Protein AF-0000000080188513 (afdb_homodimer)

Structure (mmCIF, N/CA/C/O backbone):
data_AF-0000000080188513-model_v1
#
loop_
_entity.id
_entity.type
_entity.pdbx_description
1 polymer 'Phosphonate transport system permease protein'
#
loop_
_atom_site.group_PDB
_atom_site.id
_atom_site.type_symbol
_atom_site.label_atom_id
_atom_site.label_alt_id
_atom_site.label_comp_id
_atom_site.label_asym_id
_atom_site.label_entity_id
_atom_site.label_seq_id
_atom_site.pdbx_PDB_ins_code
_atom_site.Cartn_x
_atom_site.Cartn_y
_atom_site.Cartn_z
_atom_site.occupancy
_atom_site.B_iso_or_equiv
_atom_site.auth_seq_id
_atom_site.auth_comp_id
_atom_site.auth_asym_id
_atom_site.auth_atom_id
_atom_site.pdbx_PDB_model_num
ATOM 1 N N . MET A 1 1 ? -31.203 50.531 -5.801 1 32.59 1 MET A N 1
ATOM 2 C CA . MET A 1 1 ? -31.172 49.719 -7.016 1 32.59 1 MET A CA 1
ATOM 3 C C . MET A 1 1 ? -29.906 48.875 -7.086 1 32.59 1 MET A C 1
ATOM 5 O O . MET A 1 1 ? -29.656 48.219 -8.094 1 32.59 1 MET A O 1
ATOM 9 N N . ALA A 1 2 ? -28.812 49.281 -6.426 1 47.34 2 ALA A N 1
ATOM 10 C CA . ALA A 1 2 ? -27.484 48.688 -6.477 1 47.34 2 ALA A CA 1
ATOM 11 C C . ALA A 1 2 ? -27.469 47.281 -5.891 1 47.34 2 ALA A C 1
ATOM 13 O O . ALA A 1 2 ? -26.438 46.625 -5.859 1 47.34 2 ALA A O 1
ATOM 14 N N . SER A 1 3 ? -28.453 46.938 -5.062 1 44.78 3 SER A N 1
ATOM 15 C CA . SER A 1 3 ? -28.328 45.688 -4.293 1 44.78 3 SER A CA 1
ATOM 16 C C . SER A 1 3 ? -28.516 44.469 -5.188 1 44.78 3 SER A C 1
ATOM 18 O O . SER A 1 3 ? -28.484 43.344 -4.707 1 44.78 3 SER A O 1
ATOM 20 N N . ALA A 1 4 ? -29 44.656 -6.473 1 47.78 4 ALA A N 1
ATOM 21 C CA . ALA A 1 4 ? -29.391 43.5 -7.293 1 47.78 4 ALA A CA 1
ATOM 22 C C . ALA A 1 4 ? -28.172 42.812 -7.879 1 47.78 4 ALA A C 1
ATOM 24 O O . ALA A 1 4 ? -28.266 41.688 -8.375 1 47.78 4 ALA A O 1
ATOM 25 N N . ASN A 1 5 ? -27.078 43.531 -8.094 1 43.59 5 ASN A N 1
ATOM 26 C CA . ASN A 1 5 ? -26 42.969 -8.898 1 43.59 5 ASN A CA 1
ATOM 27 C C . ASN A 1 5 ? -25.234 41.906 -8.117 1 43.59 5 ASN A C 1
ATOM 29 O O . ASN A 1 5 ? -24.359 41.219 -8.664 1 43.59 5 ASN A O 1
ATOM 33 N N . ASP A 1 6 ? -25.266 42 -6.797 1 42.38 6 ASP A N 1
ATOM 34 C CA . ASP A 1 6 ? -24.375 41.094 -6.074 1 42.38 6 ASP A CA 1
ATOM 35 C C . ASP A 1 6 ? -24.875 39.656 -6.156 1 42.38 6 ASP A C 1
ATOM 37 O O . ASP A 1 6 ? -24.188 38.719 -5.703 1 42.38 6 ASP A O 1
ATOM 41 N N . SER A 1 7 ? -26.203 39.469 -6.504 1 43.28 7 SER A N 1
ATOM 42 C CA . SER A 1 7 ? -26.703 38.094 -6.527 1 43.28 7 SER A CA 1
ATOM 43 C C . SER A 1 7 ? -26.203 37.344 -7.754 1 43.28 7 SER A C 1
ATOM 45 O O . SER A 1 7 ? -26.156 36.125 -7.754 1 43.28 7 SER A O 1
ATOM 47 N N . GLU A 1 8 ? -25.938 38.031 -8.906 1 45 8 GLU A N 1
ATOM 48 C CA . GLU A 1 8 ? -25.578 37.344 -10.133 1 45 8 GLU A CA 1
ATOM 49 C C . GLU A 1 8 ? -24.172 36.75 -10.047 1 45 8 GLU A C 1
ATOM 51 O O . GLU A 1 8 ? -23.844 35.781 -10.734 1 45 8 GLU A O 1
ATOM 56 N N . THR A 1 9 ? -23.281 37.438 -9.422 1 45.03 9 THR A N 1
ATOM 57 C CA . THR A 1 9 ? -21.891 36.969 -9.406 1 45.03 9 THR A CA 1
ATOM 58 C C . THR A 1 9 ? -21.766 35.688 -8.625 1 45.03 9 THR A C 1
ATOM 60 O O . THR A 1 9 ? -20.875 34.875 -8.906 1 45.03 9 THR A O 1
ATOM 63 N N . TRP A 1 10 ? -22.547 35.531 -7.637 1 45.69 10 TRP A N 1
ATOM 64 C CA . TRP A 1 10 ? -22.484 34.281 -6.859 1 45.69 10 TRP A CA 1
ATOM 65 C C . TRP A 1 10 ? -22.984 33.094 -7.672 1 45.69 10 TRP A C 1
ATOM 67 O O . TRP A 1 10 ? -22.516 31.969 -7.48 1 45.69 10 TRP A O 1
ATOM 77 N N . GLN A 1 11 ? -23.812 33.375 -8.688 1 46.69 11 GLN A N 1
ATOM 78 C CA . GLN A 1 11 ? -24.422 32.281 -9.43 1 46.69 11 GLN A CA 1
ATOM 79 C C . GLN A 1 11 ? -23.438 31.688 -10.453 1 46.69 11 GLN A C 1
ATOM 81 O O . GLN A 1 11 ? -23.547 30.516 -10.812 1 46.69 11 GLN A O 1
ATOM 86 N N . ARG A 1 12 ? -22.688 32.5 -11.031 1 47.12 12 ARG A N 1
ATOM 87 C CA . ARG A 1 12 ? -21.859 32.094 -12.156 1 47.12 12 ARG A CA 1
ATOM 88 C C . ARG A 1 12 ? -20.75 31.141 -11.695 1 47.12 12 ARG A C 1
ATOM 90 O O . ARG A 1 12 ? -20.406 30.203 -12.406 1 47.12 12 ARG A O 1
ATOM 97 N N . PHE A 1 13 ? -20 31.422 -10.727 1 50.44 13 PHE A N 1
ATOM 98 C CA . PHE A 1 13 ? -18.953 30.547 -10.195 1 50.44 13 PHE A CA 1
ATOM 99 C C . PHE A 1 13 ? -19.531 29.188 -9.789 1 50.44 13 PHE A C 1
ATOM 101 O O . PHE A 1 13 ? -18.859 28.172 -9.867 1 50.44 13 PHE A O 1
ATOM 108 N N . ASP A 1 14 ? -20.891 29.219 -9.586 1 54.56 14 ASP A N 1
ATOM 109 C CA . ASP A 1 14 ? -21.625 28.016 -9.18 1 54.56 14 ASP A CA 1
ATOM 110 C C . ASP A 1 14 ? -21.812 27.062 -10.359 1 54.56 14 ASP A C 1
ATOM 112 O O . ASP A 1 14 ? -21.734 25.844 -10.203 1 54.56 14 ASP A O 1
ATOM 116 N N . ARG A 1 15 ? -22.094 27.688 -11.539 1 52.94 15 ARG A N 1
ATOM 117 C CA . ARG A 1 15 ? -22.359 26.844 -12.703 1 52.94 15 ARG A CA 1
ATOM 118 C C . ARG A 1 15 ? -21.094 26.156 -13.188 1 52.94 15 ARG A C 1
ATOM 120 O O . ARG A 1 15 ? -21.141 25 -13.609 1 52.94 15 ARG A O 1
ATOM 127 N N . ARG A 1 16 ? -20.031 26.922 -13.242 1 52.97 16 ARG A N 1
ATOM 128 C CA . ARG A 1 16 ? -18.781 26.328 -13.695 1 52.97 16 ARG A CA 1
ATOM 129 C C . ARG A 1 16 ? -18.344 25.188 -12.773 1 52.97 16 ARG A C 1
ATOM 131 O O . ARG A 1 16 ? -17.859 24.156 -13.227 1 52.97 16 ARG A O 1
ATOM 138 N N . HIS A 1 17 ? -18.438 25.469 -11.5 1 60.91 17 HIS A N 1
ATOM 139 C CA . HIS A 1 17 ? -18.125 24.406 -10.555 1 60.91 17 HIS A CA 1
ATOM 140 C C . HIS A 1 17 ? -19.109 23.25 -10.688 1 60.91 17 HIS A C 1
ATOM 142 O O . HIS A 1 17 ? -18.703 22.078 -10.602 1 60.91 17 HIS A O 1
ATOM 148 N N . ARG A 1 18 ? -20.344 23.609 -11.055 1 59.22 18 ARG A N 1
ATOM 149 C CA . ARG A 1 18 ? -21.328 22.562 -11.258 1 59.22 18 ARG A CA 1
ATOM 150 C C . ARG A 1 18 ? -21.047 21.781 -12.539 1 59.22 18 ARG A C 1
ATOM 152 O O . ARG A 1 18 ? -21.172 20.547 -12.562 1 59.22 18 ARG A O 1
ATOM 159 N N . LEU A 1 19 ? -20.688 22.531 -13.555 1 56.25 19 LEU A N 1
ATOM 160 C CA . LEU A 1 19 ? -20.359 21.875 -14.812 1 56.25 19 LEU A CA 1
ATOM 161 C C . LEU A 1 19 ? -19.094 21.016 -14.656 1 56.25 19 LEU A C 1
ATOM 163 O O . LEU A 1 19 ? -19.031 19.922 -15.203 1 56.25 19 LEU A O 1
ATOM 167 N N . GLY A 1 20 ? -18.188 21.609 -13.984 1 58.5 20 GLY A N 1
ATOM 168 C CA . GLY A 1 20 ? -17 20.828 -13.703 1 58.5 20 GLY A CA 1
ATOM 169 C C . GLY A 1 20 ? -17.266 19.578 -12.914 1 58.5 20 GLY A C 1
ATOM 170 O O . GLY A 1 20 ? -16.719 18.516 -13.211 1 58.5 20 GLY A O 1
ATOM 171 N N . ARG A 1 21 ? -18.125 19.719 -12.031 1 63.75 21 ARG A N 1
ATOM 172 C CA . ARG A 1 21 ? -18.531 18.547 -11.25 1 63.75 21 ARG A CA 1
ATOM 173 C C . ARG A 1 21 ? -19.297 17.547 -12.109 1 63.75 21 ARG A C 1
ATOM 175 O O . ARG A 1 21 ? -19.094 16.344 -12 1 63.75 21 ARG A O 1
ATOM 182 N N . LEU A 1 22 ? -20.172 18.047 -12.875 1 59.19 22 LEU A N 1
ATOM 183 C CA . LEU A 1 22 ? -20.953 17.188 -13.766 1 59.19 22 LEU A CA 1
ATOM 184 C C . LEU A 1 22 ? -20.031 16.484 -14.758 1 59.19 22 LEU A C 1
ATOM 186 O O . LEU A 1 22 ? -20.219 15.289 -15.031 1 59.19 22 LEU A O 1
ATOM 190 N N . LEU A 1 23 ? -19.078 17.203 -15.18 1 60.44 23 LEU A N 1
ATOM 191 C CA . LEU A 1 23 ? -18.125 16.625 -16.109 1 60.44 23 LEU A CA 1
ATOM 192 C C . LEU A 1 23 ? -17.281 15.555 -15.43 1 60.44 23 LEU A C 1
ATOM 194 O O . LEU A 1 23 ? -16.953 14.531 -16.031 1 60.44 23 LEU A O 1
ATOM 198 N N . GLY A 1 24 ? -16.969 15.883 -14.266 1 64.81 24 GLY A N 1
ATOM 199 C CA . GLY A 1 24 ? -16.234 14.883 -13.508 1 64.81 24 GLY A CA 1
ATOM 200 C C . GLY A 1 24 ? -17.016 13.609 -13.266 1 64.81 24 GLY A C 1
ATOM 201 O O . GLY A 1 24 ? -16.5 12.508 -13.461 1 64.81 24 GLY A O 1
ATOM 202 N N . TRP A 1 25 ? -18.266 13.836 -12.969 1 67.31 25 TRP A N 1
ATOM 203 C CA . TRP A 1 25 ? -19.125 12.68 -12.734 1 67.31 25 TRP A CA 1
ATOM 204 C C . TRP A 1 25 ? -19.406 11.938 -14.039 1 67.31 25 TRP A C 1
ATOM 206 O O . TRP A 1 25 ? -19.438 10.703 -14.062 1 67.31 25 TRP A O 1
ATOM 216 N N . LEU A 1 26 ? -19.594 12.695 -15.016 1 63.66 26 LEU A N 1
ATOM 217 C CA . LEU A 1 26 ? -19.828 12.094 -16.328 1 63.66 26 LEU A CA 1
ATOM 218 C C . LEU A 1 26 ? -18.594 11.328 -16.797 1 63.66 26 LEU A C 1
ATOM 220 O O . LEU A 1 26 ? -18.719 10.219 -17.328 1 63.66 26 LEU A O 1
ATOM 224 N N . GLY A 1 27 ? -17.516 12.008 -16.562 1 68.19 27 GLY A N 1
ATOM 225 C CA . GLY A 1 27 ? -16.281 11.32 -16.906 1 68.19 27 GLY A CA 1
ATOM 226 C C . GLY A 1 27 ? -16.094 10.023 -16.141 1 68.19 27 GLY A C 1
ATOM 227 O O . GLY A 1 27 ? -15.719 9.008 -16.719 1 68.19 27 GLY A O 1
ATOM 228 N N . ALA A 1 28 ? -16.422 10.141 -14.914 1 73.38 28 ALA A N 1
ATOM 229 C CA . ALA A 1 28 ? -16.328 8.945 -14.086 1 73.38 28 ALA A CA 1
ATOM 230 C C . ALA A 1 28 ? -17.312 7.875 -14.562 1 73.38 28 ALA A C 1
ATOM 232 O O . ALA A 1 28 ? -16.969 6.688 -14.602 1 73.38 28 ALA A O 1
ATOM 233 N N . ALA A 1 29 ? -18.469 8.328 -14.93 1 75.56 29 ALA A N 1
ATOM 234 C CA . ALA A 1 29 ? -19.484 7.398 -15.422 1 75.56 29 ALA A CA 1
ATOM 235 C C . ALA A 1 29 ? -19.062 6.777 -16.75 1 75.56 29 ALA A C 1
ATOM 237 O O . ALA A 1 29 ? -19.266 5.582 -16.969 1 75.56 29 ALA A O 1
ATOM 238 N N . VAL A 1 30 ? -18.469 7.594 -17.531 1 74.62 30 VAL A N 1
ATOM 239 C CA . VAL A 1 30 ? -18.016 7.105 -18.828 1 74.62 30 VAL A CA 1
ATOM 240 C C . VAL A 1 30 ? -16.891 6.082 -18.625 1 74.62 30 VAL A C 1
ATOM 242 O O . VAL A 1 30 ? -16.891 5.023 -19.266 1 74.62 30 VAL A O 1
ATOM 245 N N . VAL A 1 31 ? -16.062 6.434 -17.703 1 74.88 31 VAL A N 1
ATOM 246 C CA . VAL A 1 31 ? -14.961 5.512 -17.438 1 74.88 31 VAL A CA 1
ATOM 247 C C . VAL A 1 31 ? -15.508 4.207 -16.859 1 74.88 31 VAL A C 1
ATOM 249 O O . VAL A 1 31 ? -15.055 3.121 -17.219 1 74.88 31 VAL A O 1
ATOM 252 N N . PHE A 1 32 ? -16.469 4.363 -16.109 1 79.19 32 PHE A N 1
ATOM 253 C CA . PHE A 1 32 ? -17.094 3.188 -15.516 1 79.19 32 PHE A CA 1
ATOM 254 C C . PHE A 1 32 ? -17.75 2.332 -16.594 1 79.19 32 PHE A C 1
ATOM 256 O O . PHE A 1 32 ? -17.547 1.116 -16.641 1 79.19 32 PHE A O 1
ATOM 263 N N . ALA A 1 33 ? -18.547 2.959 -17.391 1 77.31 33 ALA A N 1
ATOM 264 C CA . ALA A 1 33 ? -19.234 2.238 -18.453 1 77.31 33 ALA A CA 1
ATOM 265 C C . ALA A 1 33 ? -18.25 1.605 -19.422 1 77.31 33 ALA A C 1
ATOM 267 O O . ALA A 1 33 ? -18.406 0.454 -19.828 1 77.31 33 ALA A O 1
ATOM 268 N N . ALA A 1 34 ? -17.25 2.316 -19.734 1 77.94 34 ALA A N 1
ATOM 269 C CA . ALA A 1 34 ? -16.203 1.801 -20.625 1 77.94 34 ALA A CA 1
ATOM 270 C C . ALA A 1 34 ? -15.477 0.622 -19.984 1 77.94 34 ALA A C 1
ATOM 272 O O . ALA A 1 34 ? -15.18 -0.37 -20.656 1 77.94 34 ALA A O 1
ATOM 273 N N . SER A 1 35 ? -15.219 0.806 -18.75 1 83.12 35 SER A N 1
ATOM 274 C CA . SER A 1 35 ? -14.531 -0.264 -18.031 1 83.12 35 SER A CA 1
ATOM 275 C C . SER A 1 35 ? -15.406 -1.507 -17.922 1 83.12 35 SER A C 1
ATOM 277 O O . SER A 1 35 ? -14.922 -2.631 -18.062 1 83.12 35 SER A O 1
ATOM 279 N N . TRP A 1 36 ? -16.609 -1.263 -17.734 1 78.5 36 TRP A N 1
ATOM 280 C CA . TRP A 1 36 ? -17.562 -2.367 -17.641 1 78.5 36 TRP A CA 1
ATOM 281 C C . TRP A 1 36 ? -17.641 -3.133 -18.953 1 78.5 36 TRP A C 1
ATOM 283 O O . TRP A 1 36 ? -17.656 -4.367 -18.953 1 78.5 36 TRP A O 1
ATOM 293 N N . ARG A 1 37 ? -17.656 -2.406 -20.047 1 77 37 ARG A N 1
ATOM 294 C CA . ARG A 1 37 ? -17.734 -3 -21.375 1 77 37 ARG A CA 1
ATOM 295 C C . ARG A 1 37 ? -16.438 -3.688 -21.75 1 77 37 ARG A C 1
ATOM 297 O O . ARG A 1 37 ? -16.438 -4.777 -22.328 1 77 37 ARG A O 1
ATOM 304 N N . PHE A 1 38 ? -15.438 -2.994 -21.438 1 75.94 38 PHE A N 1
ATOM 305 C CA . PHE A 1 38 ? -14.133 -3.512 -21.812 1 75.94 38 PHE A CA 1
ATOM 306 C C . PHE A 1 38 ? -13.82 -4.801 -21.062 1 75.94 38 PHE A C 1
ATOM 308 O O . PHE A 1 38 ? -13.281 -5.75 -21.641 1 75.94 38 PHE A O 1
ATOM 315 N N . LEU A 1 39 ? -14.125 -4.754 -19.844 1 76.06 39 LEU A N 1
ATOM 316 C CA . LEU A 1 39 ? -13.758 -5.906 -19.016 1 76.06 39 LEU A CA 1
ATOM 317 C C . LEU A 1 39 ? -14.734 -7.059 -19.25 1 76.06 39 LEU A C 1
ATOM 319 O O . LEU A 1 39 ? -14.516 -8.164 -18.75 1 76.06 39 LEU A O 1
ATOM 323 N N . ASP A 1 40 ? -15.516 -6.836 -20.438 1 64.69 40 ASP A N 1
ATOM 324 C CA . ASP A 1 40 ? -16.516 -7.859 -20.766 1 64.69 40 ASP A CA 1
ATOM 325 C C . ASP A 1 40 ? -16.984 -8.57 -19.5 1 64.69 40 ASP A C 1
ATOM 327 O O . ASP A 1 40 ? -16.969 -9.805 -19.438 1 64.69 40 ASP A O 1
ATOM 331 N N . MET A 1 41 ? -16.953 -7.793 -18.578 1 58.5 41 MET A N 1
ATOM 332 C CA . MET A 1 41 ? -17.438 -8.43 -17.359 1 58.5 41 MET A CA 1
ATOM 333 C C . MET A 1 41 ? -18.766 -9.141 -17.609 1 58.5 41 MET A C 1
ATOM 335 O O . MET A 1 41 ? -19.828 -8.523 -17.547 1 58.5 41 MET A O 1
ATOM 339 N N . GLY A 1 42 ? -18.938 -9.461 -18.938 1 47.66 42 GLY A N 1
ATOM 340 C CA . GLY A 1 42 ? -20.078 -10.219 -19.406 1 47.66 42 GLY A CA 1
ATOM 341 C C . GLY A 1 42 ? -20.891 -10.844 -18.281 1 47.66 42 GLY A C 1
ATOM 342 O O . GLY A 1 42 ? -21.25 -10.164 -17.312 1 47.66 42 GLY A O 1
ATOM 343 N N . VAL A 1 43 ? -20.953 -12.359 -18.422 1 47.66 43 VAL A N 1
ATOM 344 C CA . VAL A 1 43 ? -21.812 -13.391 -17.844 1 47.66 43 VAL A CA 1
ATOM 345 C C . VAL A 1 43 ? -21.797 -13.281 -16.328 1 47.66 43 VAL A C 1
ATOM 347 O O . VAL A 1 43 ? -22.719 -13.758 -15.664 1 47.66 43 VAL A O 1
ATOM 350 N N . THR A 1 44 ? -20.672 -13.195 -15.672 1 53.03 44 THR A N 1
ATOM 351 C CA . THR A 1 44 ? -20.859 -13.398 -14.234 1 53.03 44 THR A CA 1
ATOM 352 C C . THR A 1 44 ? -21.609 -12.227 -13.617 1 53.03 44 THR A C 1
ATOM 354 O O . THR A 1 44 ? -21.125 -11.086 -13.648 1 53.03 44 THR A O 1
ATOM 357 N N . ARG A 1 45 ? -22.969 -12.25 -13.727 1 56.62 45 ARG A N 1
ATOM 358 C CA . ARG A 1 45 ? -24.062 -11.484 -13.148 1 56.62 45 ARG A CA 1
ATOM 359 C C . ARG A 1 45 ? -23.703 -10.977 -11.758 1 56.62 45 ARG A C 1
ATOM 361 O O . ARG A 1 45 ? -23.422 -11.766 -10.859 1 56.62 45 ARG A O 1
ATOM 368 N N . PRO A 1 46 ? -23.312 -9.664 -11.711 1 63.5 46 PRO A N 1
ATOM 369 C CA . PRO A 1 46 ? -23.172 -9.078 -10.375 1 63.5 46 PRO A CA 1
ATOM 370 C C . PRO A 1 46 ? -24.078 -9.742 -9.344 1 63.5 46 PRO A C 1
ATOM 372 O O . PRO A 1 46 ? -23.781 -9.719 -8.148 1 63.5 46 PRO A O 1
ATOM 375 N N . GLU A 1 47 ? -25.047 -10.367 -9.906 1 67.94 47 GLU A N 1
ATOM 376 C CA . GLU A 1 47 ? -26.016 -10.984 -9.008 1 67.94 47 GLU A CA 1
ATOM 377 C C . GLU A 1 47 ? -25.453 -12.234 -8.344 1 67.94 47 GLU A C 1
ATOM 379 O O . GLU A 1 47 ? -25.922 -12.656 -7.289 1 67.94 47 GLU A O 1
ATOM 384 N N . ILE A 1 48 ? -24.391 -12.68 -8.938 1 77.81 48 ILE A N 1
ATOM 385 C CA . ILE A 1 48 ? -23.828 -13.93 -8.43 1 77.81 48 ILE A CA 1
ATOM 386 C C . ILE A 1 48 ? -22.844 -13.633 -7.305 1 77.81 48 ILE A C 1
ATOM 388 O O . ILE A 1 48 ? -22.562 -14.5 -6.477 1 77.81 48 ILE A O 1
ATOM 392 N N . ILE A 1 49 ? -22.406 -12.359 -7.234 1 79.94 49 ILE A N 1
ATOM 393 C CA . ILE A 1 49 ? -21.328 -11.984 -6.328 1 79.94 49 ILE A CA 1
ATOM 394 C C . ILE A 1 49 ? -21.75 -12.227 -4.883 1 79.94 49 ILE A C 1
ATOM 396 O O . ILE A 1 49 ? -21.062 -12.906 -4.125 1 79.94 49 ILE A O 1
ATOM 400 N N . PRO A 1 50 ? -22.938 -11.836 -4.547 1 82.31 50 PRO A N 1
ATOM 401 C CA . PRO A 1 50 ? -23.328 -12.047 -3.15 1 82.31 50 PRO A CA 1
ATOM 402 C C . PRO A 1 50 ? -23.469 -13.531 -2.797 1 82.31 50 PRO A C 1
ATOM 404 O O . PRO A 1 50 ? -23.156 -13.93 -1.672 1 82.31 50 PRO A O 1
ATOM 407 N N . ARG A 1 51 ? -23.953 -14.281 -3.697 1 86.31 51 ARG A N 1
ATOM 408 C CA . ARG A 1 51 ? -24.109 -15.711 -3.457 1 86.31 51 ARG A CA 1
ATOM 409 C C . ARG A 1 51 ? -22.75 -16.391 -3.281 1 86.31 51 ARG A C 1
ATOM 411 O O . ARG A 1 51 ? -22.578 -17.219 -2.379 1 86.31 51 ARG A O 1
ATOM 418 N N . GLU A 1 52 ? -21.844 -16.078 -4.125 1 87.94 52 GLU A N 1
ATOM 419 C CA . GLU A 1 52 ? -20.5 -16.672 -4.062 1 87.94 52 GLU A CA 1
ATOM 420 C C . GLU A 1 52 ? -19.781 -16.266 -2.783 1 87.94 52 GLU A C 1
ATOM 422 O O . GLU A 1 52 ? -19.062 -17.078 -2.184 1 87.94 52 GLU A O 1
ATOM 427 N N . ILE A 1 53 ? -20 -15.039 -2.414 1 86.75 53 ILE A N 1
ATOM 428 C CA . ILE A 1 53 ? -19.375 -14.547 -1.195 1 86.75 53 ILE A CA 1
ATOM 429 C C . ILE A 1 53 ? -19.969 -15.258 0.018 1 86.75 53 ILE A C 1
ATOM 431 O O . ILE A 1 53 ? -19.234 -15.664 0.928 1 86.75 53 ILE A O 1
ATOM 435 N N . SER A 1 54 ? -21.25 -15.43 0.028 1 90.12 54 SER A N 1
ATOM 436 C CA . SER A 1 54 ? -21.922 -16.141 1.119 1 90.12 54 SER A CA 1
ATOM 437 C C . SER A 1 54 ? -21.438 -17.578 1.206 1 90.12 54 SER A C 1
ATOM 439 O O . SER A 1 54 ? -21.219 -18.109 2.301 1 90.12 54 SER A O 1
ATOM 441 N N . ASP A 1 55 ? -21.312 -18.172 0.128 1 92.06 55 ASP A N 1
ATOM 442 C CA . ASP A 1 55 ? -20.812 -19.547 0.075 1 92.06 55 ASP A CA 1
ATOM 443 C C . ASP A 1 55 ? -19.391 -19.625 0.628 1 92.06 55 ASP A C 1
ATOM 445 O O . ASP A 1 55 ? -19.062 -20.547 1.379 1 92.06 55 ASP A O 1
ATOM 449 N N . LEU A 1 56 ? -18.594 -18.656 0.254 1 91.19 56 LEU A N 1
ATOM 450 C CA . LEU A 1 56 ? -17.219 -18.625 0.734 1 91.19 56 LEU A CA 1
ATOM 451 C C . LEU A 1 56 ? -17.172 -18.484 2.252 1 91.19 56 LEU A C 1
ATOM 453 O O . LEU A 1 56 ? -16.422 -19.203 2.92 1 91.19 56 LEU A O 1
ATOM 457 N N . LEU A 1 57 ? -18 -17.656 2.775 1 91.94 57 LEU A N 1
ATOM 458 C CA . LEU A 1 57 ? -18.031 -17.438 4.219 1 91.94 57 LEU A CA 1
ATOM 459 C C . LEU A 1 57 ? -18.469 -18.688 4.957 1 91.94 57 LEU A C 1
ATOM 461 O O . LEU A 1 57 ? -17.969 -18.984 6.043 1 91.94 57 LEU A O 1
ATOM 465 N N . THR A 1 58 ? -19.375 -19.406 4.379 1 94.38 58 THR A N 1
ATOM 466 C CA . THR A 1 58 ? -19.844 -20.656 4.969 1 94.38 58 THR A CA 1
ATOM 467 C C . THR A 1 58 ? -18.75 -21.703 4.969 1 94.38 58 THR A C 1
ATOM 469 O O . THR A 1 58 ? -18.578 -22.453 5.938 1 94.38 58 THR A O 1
ATOM 472 N N . ARG A 1 59 ? -17.953 -21.656 3.949 1 94.62 59 ARG A N 1
ATOM 473 C CA . ARG A 1 59 ? -16.859 -22.625 3.826 1 94.62 59 ARG A CA 1
ATOM 474 C C . ARG A 1 59 ? -15.727 -22.297 4.785 1 94.62 59 ARG A C 1
ATOM 476 O O . ARG A 1 59 ? -14.984 -23.188 5.211 1 94.62 59 ARG A O 1
ATOM 483 N N . MET A 1 60 ? -15.648 -21.078 5.121 1 95.62 60 MET A N 1
ATOM 484 C CA . MET A 1 60 ? -14.547 -20.625 5.957 1 95.62 60 MET A CA 1
ATOM 485 C C . MET A 1 60 ? -14.852 -20.844 7.434 1 95.62 60 MET A C 1
ATOM 487 O O . MET A 1 60 ? -13.938 -20.891 8.258 1 95.62 60 MET A O 1
ATOM 491 N N . TYR A 1 61 ? -16.125 -21.062 7.742 1 95.44 61 TYR A N 1
ATOM 492 C CA . TYR A 1 61 ? -16.516 -21.203 9.141 1 95.44 61 TYR A CA 1
ATOM 493 C C . TYR A 1 61 ? -16.719 -22.656 9.508 1 95.44 61 TYR A C 1
ATOM 495 O O . TYR A 1 61 ? -17.344 -23.422 8.75 1 95.44 61 TYR A O 1
ATOM 503 N N . PRO A 1 62 ? -16.172 -23.047 10.609 1 96.75 62 PRO A N 1
ATOM 504 C CA . PRO A 1 62 ? -15.344 -22.328 11.586 1 96.75 62 PRO A CA 1
ATOM 505 C C . PRO A 1 62 ? -13.859 -22.359 11.227 1 96.75 62 PRO A C 1
ATOM 507 O O . PRO A 1 62 ? -13.398 -23.281 10.547 1 96.75 62 PRO A O 1
ATOM 510 N N . PRO A 1 63 ? -13.156 -21.391 11.672 1 97.56 63 PRO A N 1
ATOM 511 C CA . PRO A 1 63 ? -11.711 -21.406 11.461 1 97.56 63 PRO A CA 1
ATOM 512 C C . PRO A 1 63 ? -11.031 -22.609 12.117 1 97.56 63 PRO A C 1
ATOM 514 O O . PRO A 1 63 ? -11.438 -23.047 13.195 1 97.56 63 PRO A O 1
ATOM 517 N N . ASP A 1 64 ? -10.047 -23.141 11.484 1 97.75 64 ASP A N 1
ATOM 518 C CA . ASP A 1 64 ? -9.281 -24.281 11.977 1 97.75 64 ASP A CA 1
ATOM 519 C C . ASP A 1 64 ? -8.336 -23.859 13.102 1 97.75 64 ASP A C 1
ATOM 521 O O . ASP A 1 64 ? -7.137 -23.672 12.883 1 97.75 64 ASP A O 1
ATOM 525 N N . VAL A 1 65 ? -8.805 -23.922 14.305 1 96.25 65 VAL A N 1
ATOM 526 C CA . VAL A 1 65 ? -8.062 -23.438 15.469 1 96.25 65 VAL A CA 1
ATOM 527 C C . VAL A 1 65 ? -6.836 -24.312 15.695 1 96.25 65 VAL A C 1
ATOM 529 O O . VAL A 1 65 ? -5.809 -23.844 16.172 1 96.25 65 VAL A O 1
ATOM 532 N N . ALA A 1 66 ? -6.934 -25.531 15.312 1 95.62 66 ALA A N 1
ATOM 533 C CA . ALA A 1 66 ? -5.824 -26.469 15.492 1 95.62 66 ALA A CA 1
ATOM 534 C C . ALA A 1 66 ? -4.629 -26.062 14.633 1 95.62 66 ALA A C 1
ATOM 536 O O . ALA A 1 66 ? -3.486 -26.406 14.953 1 95.62 66 ALA A O 1
ATOM 537 N N . TYR A 1 67 ? -4.867 -25.328 13.625 1 95.75 67 TYR A N 1
ATOM 538 C CA . TYR A 1 67 ? -3.83 -24.906 12.695 1 95.75 67 TYR A CA 1
ATOM 539 C C . TYR A 1 67 ? -3.08 -23.688 13.234 1 95.75 67 TYR A C 1
ATOM 541 O O . TYR A 1 67 ? -2.012 -23.344 12.727 1 95.75 67 TYR A O 1
ATOM 549 N N . ALA A 1 68 ? -3.529 -23.094 14.266 1 95.38 68 ALA A N 1
ATOM 550 C CA . ALA A 1 68 ? -2.971 -21.844 14.797 1 95.38 68 ALA A CA 1
ATOM 551 C C . ALA A 1 68 ? -1.542 -22.062 15.297 1 95.38 68 ALA A C 1
ATOM 553 O O . ALA A 1 68 ? -0.684 -21.188 15.117 1 95.38 68 ALA A O 1
ATOM 554 N N . GLY A 1 69 ? -1.35 -23.172 15.906 1 95.38 69 GLY A N 1
ATOM 555 C CA . GLY A 1 69 ? -0.013 -23.469 16.406 1 95.38 69 GLY A CA 1
ATOM 556 C C . GLY A 1 69 ? 1.029 -23.516 15.297 1 95.38 69 GLY A C 1
ATOM 557 O O . GLY A 1 69 ? 2.154 -23.047 15.477 1 95.38 69 GLY A O 1
ATOM 558 N N . ASP A 1 70 ? 0.691 -24.078 14.164 1 96.5 70 ASP A N 1
ATOM 559 C CA . ASP A 1 70 ? 1.587 -24.234 13.023 1 96.5 70 ASP A CA 1
ATOM 560 C C . ASP A 1 70 ? 1.904 -22.875 12.391 1 96.5 70 ASP A C 1
ATOM 562 O O . ASP A 1 70 ? 2.84 -22.75 11.602 1 96.5 70 ASP A O 1
ATOM 566 N N . LEU A 1 71 ? 1.188 -21.844 12.781 1 97.69 71 LEU A N 1
ATOM 567 C CA . LEU A 1 71 ? 1.326 -20.547 12.141 1 97.69 71 LEU A CA 1
ATOM 568 C C . LEU A 1 71 ? 2.301 -19.656 12.914 1 97.69 71 LEU A C 1
ATOM 570 O O . LEU A 1 71 ? 2.729 -18.625 12.406 1 97.69 71 LEU A O 1
ATOM 574 N N . VAL A 1 72 ? 2.695 -20.109 14.086 1 96.38 72 VAL A N 1
ATOM 575 C CA . VAL A 1 72 ? 3.553 -19.281 14.93 1 96.38 72 VAL A CA 1
ATOM 576 C C . VAL A 1 72 ? 4.898 -19.062 14.242 1 96.38 72 VAL A C 1
ATOM 578 O O . VAL A 1 72 ? 5.387 -17.938 14.156 1 96.38 72 VAL A O 1
ATOM 581 N N . GLY A 1 73 ? 5.535 -20.125 13.742 1 94.88 73 GLY A N 1
ATOM 582 C CA . GLY A 1 73 ? 6.805 -20.031 13.039 1 94.88 73 GLY A CA 1
ATOM 583 C C . GLY A 1 73 ? 6.762 -19.062 11.859 1 94.88 73 GLY A C 1
ATOM 584 O O . GLY A 1 73 ? 7.492 -18.078 11.836 1 94.88 73 GLY A O 1
ATOM 585 N N . PRO A 1 74 ? 5.844 -19.344 10.93 1 96.19 74 PRO A N 1
ATOM 586 C CA . PRO A 1 74 ? 5.703 -18.469 9.766 1 96.19 74 PRO A CA 1
ATOM 587 C C . PRO A 1 74 ? 5.402 -17.016 10.156 1 96.19 74 PRO A C 1
ATOM 589 O O . PRO A 1 74 ? 5.871 -16.094 9.5 1 96.19 74 PRO A O 1
ATOM 592 N N . LEU A 1 75 ? 4.688 -16.875 11.188 1 96.25 75 LEU A N 1
ATOM 593 C CA . LEU A 1 75 ? 4.363 -15.531 11.648 1 96.25 75 LEU A CA 1
ATOM 594 C C . LEU A 1 75 ? 5.605 -14.828 12.18 1 96.25 75 LEU A C 1
ATOM 596 O O . LEU A 1 75 ? 5.82 -13.641 11.898 1 96.25 75 LEU A O 1
ATOM 600 N N . ILE A 1 76 ? 6.336 -15.492 12.938 1 94.25 76 ILE A N 1
ATOM 601 C CA . ILE A 1 76 ? 7.57 -14.93 13.477 1 94.25 76 ILE A CA 1
ATOM 602 C C . ILE A 1 76 ? 8.516 -14.578 12.328 1 94.25 76 ILE A C 1
ATOM 604 O O . ILE A 1 76 ? 9.141 -13.516 12.336 1 94.25 76 ILE A O 1
ATOM 608 N N . GLU A 1 77 ? 8.594 -15.43 11.375 1 95 77 GLU A N 1
ATOM 609 C CA . GLU A 1 77 ? 9.406 -15.148 10.203 1 95 77 GLU A CA 1
ATOM 610 C C . GLU A 1 77 ? 8.945 -13.875 9.5 1 95 77 GLU A C 1
ATOM 612 O O . GLU A 1 77 ? 9.766 -13.055 9.086 1 95 77 GLU A O 1
ATOM 617 N N . THR A 1 78 ? 7.66 -13.727 9.375 1 96.25 78 THR A N 1
ATOM 618 C CA . THR A 1 78 ? 7.074 -12.539 8.766 1 96.25 78 THR A CA 1
ATOM 619 C C . THR A 1 78 ? 7.496 -11.273 9.516 1 96.25 78 THR A C 1
ATOM 621 O O . THR A 1 78 ? 7.898 -10.289 8.898 1 96.25 78 THR A O 1
ATOM 624 N N . ILE A 1 79 ? 7.441 -11.336 10.789 1 94.81 79 ILE A N 1
ATOM 625 C CA . ILE A 1 79 ? 7.793 -10.195 11.633 1 94.81 79 ILE A CA 1
ATOM 626 C C . ILE A 1 79 ? 9.281 -9.883 11.477 1 94.81 79 ILE A C 1
ATOM 628 O O . ILE A 1 79 ? 9.672 -8.719 11.406 1 94.81 79 ILE A O 1
ATOM 632 N N . HIS A 1 80 ? 10.078 -10.914 11.383 1 94.12 80 HIS A N 1
ATOM 633 C CA . HIS A 1 80 ? 11.516 -10.727 11.219 1 94.12 80 HIS A CA 1
ATOM 634 C C . HIS A 1 80 ? 11.836 -10.125 9.852 1 94.12 80 HIS A C 1
ATOM 636 O O . HIS A 1 80 ? 12.734 -9.297 9.727 1 94.12 80 HIS A O 1
ATOM 642 N N . ILE A 1 81 ? 11.148 -10.508 8.82 1 95.56 81 ILE A N 1
ATOM 643 C CA . ILE A 1 81 ? 11.328 -9.945 7.488 1 95.56 81 ILE A CA 1
ATOM 644 C C . ILE A 1 81 ? 11 -8.453 7.508 1 95.56 81 ILE A C 1
ATOM 646 O O . ILE A 1 81 ? 11.766 -7.637 7 1 95.56 81 ILE A O 1
ATOM 650 N N . ALA A 1 82 ? 9.883 -8.148 8.141 1 96.38 82 ALA A N 1
ATOM 651 C CA . ALA A 1 82 ? 9.461 -6.75 8.234 1 96.38 82 ALA A CA 1
ATOM 652 C C . ALA A 1 82 ? 10.477 -5.922 9.008 1 96.38 82 ALA A C 1
ATOM 654 O O . ALA A 1 82 ? 10.828 -4.809 8.594 1 96.38 82 ALA A O 1
ATOM 655 N N . ALA A 1 83 ? 10.961 -6.484 10.102 1 93.62 83 ALA A N 1
ATOM 656 C CA . ALA A 1 83 ? 11.898 -5.762 10.953 1 93.62 83 ALA A CA 1
ATOM 657 C C . ALA A 1 83 ? 13.234 -5.547 10.242 1 93.62 83 ALA A C 1
ATOM 659 O O . ALA A 1 83 ? 13.742 -4.422 10.195 1 93.62 83 ALA A O 1
ATOM 660 N N . MET A 1 84 ? 13.742 -6.57 9.672 1 92.75 84 MET A N 1
ATOM 661 C CA . MET A 1 84 ? 15.031 -6.492 8.992 1 92.75 84 MET A CA 1
ATOM 662 C C . MET A 1 84 ? 14.938 -5.633 7.738 1 92.75 84 MET A C 1
ATOM 664 O O . MET A 1 84 ? 15.867 -4.883 7.422 1 92.75 84 MET A O 1
ATOM 668 N N . GLY A 1 85 ? 13.883 -5.816 7.027 1 94.75 85 GLY A N 1
ATOM 669 C CA . GLY A 1 85 ? 13.664 -4.961 5.871 1 94.75 85 GLY A CA 1
ATOM 670 C C . GLY A 1 85 ? 13.602 -3.488 6.219 1 94.75 85 GLY A C 1
ATOM 671 O O . GLY A 1 85 ? 14.18 -2.65 5.523 1 94.75 85 GLY A O 1
ATOM 672 N N . THR A 1 86 ? 12.891 -3.207 7.277 1 95.38 86 THR A N 1
ATOM 673 C CA . THR A 1 86 ? 12.781 -1.825 7.734 1 95.38 86 THR A CA 1
ATOM 674 C C . THR A 1 86 ? 14.148 -1.278 8.141 1 95.38 86 THR A C 1
ATOM 676 O O . THR A 1 86 ? 14.508 -0.152 7.785 1 95.38 86 THR A O 1
ATOM 679 N N . ALA A 1 87 ? 14.906 -2.066 8.844 1 91.75 87 ALA A N 1
ATOM 680 C CA . ALA A 1 87 ? 16.25 -1.658 9.242 1 91.75 87 ALA A CA 1
ATOM 681 C C . ALA A 1 87 ? 17.125 -1.379 8.023 1 91.75 87 ALA A C 1
ATOM 683 O O . ALA A 1 87 ? 17.844 -0.376 7.98 1 91.75 87 ALA A O 1
ATOM 684 N N . GLY A 1 88 ? 17.094 -2.275 7.109 1 90.88 88 GLY A N 1
ATOM 685 C CA . GLY A 1 88 ? 17.828 -2.061 5.875 1 90.88 88 GLY A CA 1
ATOM 686 C C . GLY A 1 88 ? 17.406 -0.804 5.137 1 90.88 88 GLY A C 1
ATOM 687 O O . GLY A 1 88 ? 18.234 -0.074 4.609 1 90.88 88 GLY A O 1
ATOM 688 N N . ALA A 1 89 ? 16.125 -0.575 5.086 1 95.69 89 ALA A N 1
ATOM 689 C CA . ALA A 1 89 ? 15.586 0.615 4.426 1 95.69 89 ALA A CA 1
ATOM 690 C C . ALA A 1 89 ? 16.094 1.888 5.105 1 95.69 89 ALA A C 1
ATOM 692 O O . ALA A 1 89 ? 16.375 2.883 4.438 1 95.69 89 ALA A O 1
ATOM 693 N N . LEU A 1 90 ? 16.141 1.856 6.426 1 92.06 90 LEU A N 1
ATOM 694 C CA . LEU A 1 90 ? 16.609 3.02 7.18 1 92.06 90 LEU A CA 1
ATOM 695 C C . LEU A 1 90 ? 18.047 3.365 6.82 1 92.06 90 LEU A C 1
ATOM 697 O O . LEU A 1 90 ? 18.375 4.535 6.621 1 92.06 90 LEU A O 1
ATOM 701 N N . VAL A 1 91 ? 18.844 2.396 6.711 1 88.38 91 VAL A N 1
ATOM 702 C CA . VAL A 1 91 ? 20.25 2.588 6.379 1 88.38 91 VAL A CA 1
ATOM 703 C C . VAL A 1 91 ? 20.375 3.146 4.961 1 88.38 91 VAL A C 1
ATOM 705 O O . VAL A 1 91 ? 21.141 4.082 4.723 1 88.38 91 VAL A O 1
ATOM 708 N N . LEU A 1 92 ? 19.562 2.662 4.094 1 92.5 92 LEU A N 1
ATOM 709 C CA . LEU A 1 92 ? 19.656 3.066 2.695 1 92.5 92 LEU A CA 1
ATOM 710 C C . LEU A 1 92 ? 18.969 4.406 2.473 1 92.5 92 LEU A C 1
ATOM 712 O O . LEU A 1 92 ? 19.344 5.164 1.575 1 92.5 92 LEU A O 1
ATOM 716 N N . ALA A 1 93 ? 17.984 4.676 3.248 1 95.38 93 ALA A N 1
ATOM 717 C CA . ALA A 1 93 ? 17.156 5.863 3.035 1 95.38 93 ALA A CA 1
ATOM 718 C C . ALA A 1 93 ? 17.922 7.129 3.436 1 95.38 93 ALA A C 1
ATOM 720 O O . ALA A 1 93 ? 17.672 8.203 2.873 1 95.38 93 ALA A O 1
ATOM 721 N N . VAL A 1 94 ? 18.812 7.062 4.383 1 91.31 94 VAL A N 1
ATOM 722 C CA . VAL A 1 94 ? 19.531 8.234 4.879 1 91.31 94 VAL A CA 1
ATOM 723 C C . VAL A 1 94 ? 20.359 8.852 3.758 1 91.31 94 VAL A C 1
ATOM 725 O O . VAL A 1 94 ? 20.188 10.023 3.416 1 91.31 94 VAL A O 1
ATOM 728 N N . PRO A 1 95 ? 21.266 8.047 3.123 1 92.62 95 PRO A N 1
ATOM 729 C CA . PRO A 1 95 ? 22 8.633 2.008 1 92.62 95 PRO A CA 1
ATOM 730 C C . PRO A 1 95 ? 21.094 9.117 0.881 1 92.62 95 PRO A C 1
ATOM 732 O O . PRO A 1 95 ? 21.359 10.148 0.258 1 92.62 95 PRO A O 1
ATOM 735 N N . VAL A 1 96 ? 20.047 8.438 0.605 1 96.19 96 VAL A N 1
ATOM 736 C CA . VAL A 1 96 ? 19.109 8.828 -0.45 1 96.19 96 VAL A CA 1
ATOM 737 C C . VAL A 1 96 ? 18.438 10.148 -0.082 1 96.19 96 VAL A C 1
ATOM 739 O O . VAL A 1 96 ? 18.297 11.031 -0.929 1 96.19 96 VAL A O 1
ATOM 742 N N . ALA A 1 97 ? 18.062 10.258 1.165 1 96.38 97 ALA A N 1
ATOM 743 C CA . ALA A 1 97 ? 17.438 11.484 1.644 1 96.38 97 ALA A CA 1
ATOM 744 C C . ALA A 1 97 ? 18.375 12.672 1.53 1 96.38 97 ALA A C 1
ATOM 746 O O . ALA A 1 97 ? 17.969 13.773 1.154 1 96.38 97 ALA A O 1
ATOM 747 N N . LEU A 1 98 ? 19.656 12.445 1.857 1 93.38 98 LEU A N 1
ATOM 748 C CA . LEU A 1 98 ? 20.656 13.508 1.755 1 93.38 98 LEU A CA 1
ATOM 749 C C . LEU A 1 98 ? 20.828 13.945 0.305 1 93.38 98 LEU A C 1
ATOM 751 O O . LEU A 1 98 ? 21.047 15.125 0.032 1 93.38 98 LEU A O 1
ATOM 755 N N . LEU A 1 99 ? 20.719 13.016 -0.593 1 95.56 99 LEU A N 1
ATOM 756 C CA . LEU A 1 99 ? 20.828 13.328 -2.014 1 95.56 99 LEU A CA 1
ATOM 757 C C . LEU A 1 99 ? 19.562 14.023 -2.52 1 95.56 99 LEU A C 1
ATOM 759 O O . LEU A 1 99 ? 19.641 14.875 -3.412 1 95.56 99 LEU A O 1
ATOM 763 N N . ALA A 1 100 ? 18.453 13.711 -1.92 1 95.69 100 ALA A N 1
ATOM 764 C CA . ALA A 1 100 ? 17.172 14.164 -2.445 1 95.69 100 ALA A CA 1
ATOM 765 C C . ALA A 1 100 ? 16.75 15.477 -1.789 1 95.69 100 ALA A C 1
ATOM 767 O O . ALA A 1 100 ? 15.672 16 -2.086 1 95.69 100 ALA A O 1
ATOM 768 N N . ALA A 1 101 ? 17.531 15.93 -0.904 1 94.56 101 ALA A N 1
ATOM 769 C CA . ALA A 1 101 ? 17.281 17.219 -0.273 1 94.56 101 ALA A CA 1
ATOM 770 C C . ALA A 1 101 ? 18.078 18.328 -0.942 1 94.56 101 ALA A C 1
ATOM 772 O O . ALA A 1 101 ? 19.297 18.188 -1.147 1 94.56 101 ALA A O 1
ATOM 773 N N . GLU A 1 102 ? 17.438 19.422 -1.185 1 92.81 102 GLU A N 1
ATOM 774 C CA . GLU A 1 102 ? 18.062 20.531 -1.908 1 92.81 102 GLU A CA 1
ATOM 775 C C . GLU A 1 102 ? 19.203 21.141 -1.108 1 92.81 102 GLU A C 1
ATOM 777 O O . GLU A 1 102 ? 20.219 21.562 -1.682 1 92.81 102 GLU A O 1
ATOM 782 N N . ASN A 1 103 ? 19.109 21.156 0.168 1 90.62 103 ASN A N 1
ATOM 783 C CA . ASN A 1 103 ? 20.078 21.844 1.002 1 90.62 103 ASN A CA 1
ATOM 784 C C . ASN A 1 103 ? 21.297 20.969 1.294 1 90.62 103 ASN A C 1
ATOM 786 O O . ASN A 1 103 ? 22.328 21.469 1.736 1 90.62 103 ASN A O 1
ATOM 790 N N . THR A 1 104 ? 21.203 19.688 1.024 1 90.38 104 THR A N 1
ATOM 791 C CA . THR A 1 104 ? 22.328 18.812 1.374 1 90.38 104 THR A CA 1
ATOM 792 C C . THR A 1 104 ? 22.906 18.172 0.128 1 90.38 104 THR A C 1
ATOM 794 O O . THR A 1 104 ? 24.031 17.641 0.162 1 90.38 104 THR A O 1
ATOM 797 N N . THR A 1 105 ? 22.203 18.25 -0.947 1 92 105 THR A N 1
ATOM 798 C CA . THR A 1 105 ? 22.719 17.625 -2.168 1 92 105 THR A CA 1
ATOM 799 C C . THR A 1 105 ? 23.969 18.359 -2.652 1 92 105 THR A C 1
ATOM 801 O O . THR A 1 105 ? 24.031 19.578 -2.609 1 92 105 THR A O 1
ATOM 804 N N . PRO A 1 106 ? 25.016 17.609 -3.08 1 90.19 106 PRO A N 1
ATOM 805 C CA . PRO A 1 106 ? 26.25 18.234 -3.537 1 90.19 106 PRO A CA 1
ATOM 806 C C . PRO A 1 106 ? 26.078 19 -4.848 1 90.19 106 PRO A C 1
ATOM 808 O O . PRO A 1 106 ? 26.688 20.047 -5.039 1 90.19 106 PRO A O 1
ATOM 811 N N . ASN A 1 107 ? 25.344 18.391 -5.809 1 93.88 107 ASN A N 1
ATOM 812 C CA . ASN A 1 107 ? 25.125 19.031 -7.102 1 93.88 107 ASN A CA 1
ATOM 813 C C . ASN A 1 107 ? 23.781 18.641 -7.699 1 93.88 107 ASN A C 1
ATOM 815 O O . ASN A 1 107 ? 23.016 17.875 -7.098 1 93.88 107 ASN A O 1
ATOM 819 N N . ALA A 1 108 ? 23.531 19.156 -8.836 1 95.19 108 ALA A N 1
ATOM 820 C CA . ALA A 1 108 ? 22.25 18.953 -9.492 1 95.19 108 ALA A CA 1
ATOM 821 C C . ALA A 1 108 ? 22.078 17.5 -9.93 1 95.19 108 ALA A C 1
ATOM 823 O O . ALA A 1 108 ? 20.984 16.938 -9.852 1 95.19 108 ALA A O 1
ATOM 824 N N . ALA A 1 109 ? 23.125 16.906 -10.352 1 96.5 109 ALA A N 1
ATOM 825 C CA . ALA A 1 109 ? 23.062 15.523 -10.812 1 96.5 109 ALA A CA 1
ATOM 826 C C . ALA A 1 109 ? 22.734 14.57 -9.672 1 96.5 109 ALA A C 1
ATOM 828 O O . ALA A 1 109 ? 21.938 13.641 -9.836 1 96.5 109 ALA A O 1
ATOM 829 N N . THR A 1 110 ? 23.281 14.828 -8.547 1 95.56 110 THR A N 1
ATOM 830 C CA . THR A 1 110 ? 23.031 13.977 -7.398 1 95.56 110 THR A CA 1
ATOM 831 C C . THR A 1 110 ? 21.609 14.203 -6.863 1 95.56 110 THR A C 1
ATOM 833 O O . THR A 1 110 ? 20.984 13.273 -6.359 1 95.56 110 THR A O 1
ATOM 836 N N . TYR A 1 111 ? 21.172 15.438 -6.941 1 96.12 111 TYR A N 1
ATOM 837 C CA . TYR A 1 111 ? 19.797 15.742 -6.562 1 96.12 111 TYR A CA 1
ATOM 838 C C . TYR A 1 111 ? 18.797 14.953 -7.406 1 96.12 111 TYR A C 1
ATOM 840 O O . TYR A 1 111 ? 17.906 14.305 -6.871 1 96.12 111 TYR A O 1
ATOM 848 N N . TRP A 1 112 ? 19.078 14.969 -8.672 1 95.5 112 TRP A N 1
ATOM 849 C CA . TRP A 1 112 ? 18.188 14.258 -9.594 1 95.5 112 TRP A CA 1
ATOM 850 C C . TRP A 1 112 ? 18.266 12.75 -9.367 1 95.5 112 TRP A C 1
ATOM 852 O O . TRP A 1 112 ? 17.25 12.055 -9.477 1 95.5 112 TRP A O 1
ATOM 862 N N . LEU A 1 113 ? 19.406 12.266 -9.047 1 95.69 113 LEU A N 1
ATOM 863 C CA . LEU A 1 113 ? 19.578 10.852 -8.75 1 95.69 113 LEU A CA 1
ATOM 864 C C . LEU A 1 113 ? 18.781 10.461 -7.512 1 95.69 113 LEU A C 1
ATOM 866 O O . LEU A 1 113 ? 18.125 9.414 -7.5 1 95.69 113 LEU A O 1
ATOM 870 N N . GLY A 1 114 ? 18.891 11.297 -6.492 1 96.81 114 GLY A N 1
ATOM 871 C CA . GLY A 1 114 ? 18.078 11.055 -5.301 1 96.81 114 GLY A CA 1
ATOM 872 C C . GLY A 1 114 ? 16.594 11.016 -5.582 1 96.81 114 GLY A C 1
ATOM 873 O O . GLY A 1 114 ? 15.898 10.094 -5.137 1 96.81 114 GLY A O 1
ATOM 874 N N . LYS A 1 115 ? 16.172 11.906 -6.383 1 95.31 115 LYS A N 1
ATOM 875 C CA . LYS A 1 115 ? 14.758 11.969 -6.742 1 95.31 115 LYS A CA 1
ATOM 876 C C . LYS A 1 115 ? 14.344 10.758 -7.566 1 95.31 115 LYS A C 1
ATOM 878 O O . LYS A 1 115 ? 13.242 10.227 -7.398 1 95.31 115 LYS A O 1
ATOM 883 N N . LEU A 1 116 ? 15.242 10.383 -8.414 1 93.69 116 LEU A N 1
ATOM 884 C CA . LEU A 1 116 ? 14.977 9.219 -9.25 1 93.69 116 LEU A CA 1
ATOM 885 C C . LEU A 1 116 ? 14.852 7.957 -8.398 1 93.69 116 LEU A C 1
ATOM 887 O O . LEU A 1 116 ? 13.953 7.145 -8.617 1 93.69 116 LEU A O 1
ATOM 891 N N . ILE A 1 117 ? 15.703 7.766 -7.469 1 95.56 117 ILE A N 1
ATOM 892 C CA . ILE A 1 117 ? 15.68 6.598 -6.594 1 95.56 117 ILE A CA 1
ATOM 893 C C . ILE A 1 117 ? 14.367 6.574 -5.809 1 95.56 117 ILE A C 1
ATOM 895 O O . ILE A 1 117 ? 13.711 5.531 -5.715 1 95.56 117 ILE A O 1
ATOM 899 N N . VAL A 1 118 ? 14.016 7.707 -5.301 1 95.69 118 VAL A N 1
ATOM 900 C CA . VAL A 1 118 ? 12.789 7.84 -4.52 1 95.69 118 VAL A CA 1
ATOM 901 C C . VAL A 1 118 ? 11.586 7.465 -5.379 1 95.69 118 VAL A C 1
ATOM 903 O O . VAL A 1 118 ? 10.742 6.66 -4.969 1 95.69 118 VAL A O 1
ATOM 906 N N . THR A 1 119 ? 11.562 7.934 -6.59 1 91.81 119 THR A N 1
ATOM 907 C CA . THR A 1 119 ? 10.422 7.73 -7.477 1 91.81 119 THR A CA 1
ATOM 908 C C . THR A 1 119 ? 10.344 6.281 -7.938 1 91.81 119 THR A C 1
ATOM 910 O O . THR A 1 119 ? 9.273 5.672 -7.922 1 91.81 119 THR A O 1
ATOM 913 N N . VAL A 1 120 ? 11.414 5.699 -8.281 1 91.56 120 VAL A N 1
ATOM 914 C CA . VAL A 1 120 ? 11.445 4.324 -8.758 1 91.56 120 VAL A CA 1
ATOM 915 C C . VAL A 1 120 ? 11.047 3.375 -7.633 1 91.56 120 VAL A C 1
ATOM 917 O O . VAL A 1 120 ? 10.258 2.453 -7.84 1 91.56 120 VAL A O 1
ATOM 920 N N . SER A 1 121 ? 11.594 3.631 -6.523 1 94.5 121 SER A N 1
ATOM 921 C CA . SER A 1 121 ? 11.273 2.799 -5.367 1 94.5 121 SER A CA 1
ATOM 922 C C . SER A 1 121 ? 9.773 2.832 -5.059 1 94.5 121 SER A C 1
ATOM 924 O O . SER A 1 121 ? 9.18 1.799 -4.758 1 94.5 121 SER A O 1
ATOM 926 N N . ARG A 1 122 ? 9.156 3.939 -5.195 1 90.31 122 ARG A N 1
ATOM 927 C CA . ARG A 1 122 ? 7.758 4.113 -4.816 1 90.31 122 ARG A CA 1
ATOM 928 C C . ARG A 1 122 ? 6.824 3.615 -5.914 1 90.31 122 ARG A C 1
ATOM 930 O O . ARG A 1 122 ? 5.648 3.352 -5.668 1 90.31 122 ARG A O 1
ATOM 937 N N . SER A 1 123 ? 7.375 3.451 -7.109 1 87.44 123 SER A N 1
ATOM 938 C CA . SER A 1 123 ? 6.547 3.098 -8.258 1 87.44 123 SER A CA 1
ATOM 939 C C . SER A 1 123 ? 6.367 1.587 -8.367 1 87.44 123 SER A C 1
ATOM 941 O O . SER A 1 123 ? 5.387 1.112 -8.945 1 87.44 123 SER A O 1
ATOM 943 N N . VAL A 1 124 ? 7.273 0.872 -7.797 1 91.25 124 VAL A N 1
ATOM 944 C CA . VAL A 1 124 ? 7.254 -0.583 -7.918 1 91.25 124 VAL A CA 1
ATOM 945 C C . VAL A 1 124 ? 6.699 -1.197 -6.633 1 91.25 124 VAL A C 1
ATOM 947 O O . VAL A 1 124 ? 7.195 -0.921 -5.539 1 91.25 124 VAL A O 1
ATOM 950 N N . ASN A 1 125 ? 5.723 -2 -6.816 1 93 125 ASN A N 1
ATOM 951 C CA . ASN A 1 125 ? 5.105 -2.666 -5.676 1 93 125 ASN A CA 1
ATOM 952 C C . ASN A 1 125 ? 6.062 -3.65 -5.016 1 93 125 ASN A C 1
ATOM 954 O O . ASN A 1 125 ? 6.934 -4.219 -5.68 1 93 125 ASN A O 1
ATOM 958 N N . THR A 1 126 ? 5.859 -3.859 -3.807 1 95 126 THR A N 1
ATOM 959 C CA . THR A 1 126 ? 6.711 -4.719 -2.99 1 95 126 THR A CA 1
ATOM 960 C C . THR A 1 126 ? 6.793 -6.121 -3.582 1 95 126 THR A C 1
ATOM 962 O O . THR A 1 126 ? 7.867 -6.723 -3.625 1 95 126 THR A O 1
ATOM 965 N N . ILE A 1 127 ? 5.738 -6.633 -4.039 1 93.56 127 ILE A N 1
ATOM 966 C CA . ILE A 1 127 ? 5.684 -8.008 -4.52 1 93.56 127 ILE A CA 1
ATOM 967 C C . ILE A 1 127 ? 6.539 -8.148 -5.781 1 93.56 127 ILE A C 1
ATOM 969 O O . ILE A 1 127 ? 7.145 -9.195 -6.012 1 93.56 127 ILE A O 1
ATOM 973 N N . VAL A 1 128 ? 6.582 -7.117 -6.59 1 92.62 128 VAL A N 1
ATOM 974 C CA . VAL A 1 128 ? 7.422 -7.145 -7.785 1 92.62 128 VAL A CA 1
ATOM 975 C C . VAL A 1 128 ? 8.891 -7.266 -7.387 1 92.62 128 VAL A C 1
ATOM 977 O O . VAL A 1 128 ? 9.625 -8.086 -7.941 1 92.62 128 VAL A O 1
ATOM 980 N N . TRP A 1 129 ? 9.289 -6.477 -6.43 1 94.62 129 TRP A N 1
ATOM 981 C CA . TRP A 1 129 ? 10.648 -6.598 -5.898 1 94.62 129 TRP A CA 1
ATOM 982 C C . TRP A 1 129 ? 10.898 -8.008 -5.367 1 94.62 129 TRP A C 1
ATOM 984 O O . TRP A 1 129 ? 11.953 -8.594 -5.625 1 94.62 129 TRP A O 1
ATOM 994 N N . ALA A 1 130 ? 9.938 -8.492 -4.652 1 96.19 130 ALA A N 1
ATOM 995 C CA . ALA A 1 130 ? 10.078 -9.82 -4.055 1 96.19 130 ALA A CA 1
ATOM 996 C C . ALA A 1 130 ? 10.273 -10.891 -5.125 1 96.19 130 ALA A C 1
ATOM 998 O O . ALA A 1 130 ? 11.141 -11.758 -4.992 1 96.19 130 ALA A O 1
ATOM 999 N N . LEU A 1 131 ? 9.461 -10.82 -6.148 1 94 131 LEU A N 1
ATOM 1000 C CA . LEU A 1 131 ? 9.562 -11.797 -7.23 1 94 131 LEU A CA 1
ATOM 1001 C C . LEU A 1 131 ? 10.938 -11.742 -7.887 1 94 131 LEU A C 1
ATOM 1003 O O . LEU A 1 131 ? 11.57 -12.781 -8.102 1 94 131 LEU A O 1
ATOM 1007 N N . VAL A 1 132 ? 11.383 -10.539 -8.164 1 93.19 132 VAL A N 1
ATOM 1008 C CA . VAL A 1 132 ? 12.688 -10.359 -8.797 1 93.19 132 VAL A CA 1
ATOM 1009 C C . VAL A 1 132 ? 13.789 -10.906 -7.887 1 93.19 132 VAL A C 1
ATOM 1011 O O . VAL A 1 132 ? 14.664 -11.641 -8.344 1 93.19 132 VAL A O 1
ATOM 1014 N N . PHE A 1 133 ? 13.727 -10.703 -6.633 1 93.81 133 PHE A N 1
ATOM 1015 C CA . PHE A 1 133 ? 14.805 -11.07 -5.723 1 93.81 133 PHE A CA 1
ATOM 1016 C C . PHE A 1 133 ? 14.727 -12.555 -5.367 1 93.81 133 PHE A C 1
ATOM 1018 O O . PHE A 1 133 ? 15.727 -13.156 -4.969 1 93.81 133 PHE A O 1
ATOM 1025 N N . VAL A 1 134 ? 13.586 -13.133 -5.5 1 93.69 134 VAL A N 1
ATOM 1026 C CA . VAL A 1 134 ? 13.484 -14.586 -5.355 1 93.69 134 VAL A CA 1
ATOM 1027 C C . VAL A 1 134 ? 14.242 -15.273 -6.488 1 93.69 134 VAL A C 1
ATOM 1029 O O . VAL A 1 134 ? 14.883 -16.297 -6.277 1 93.69 134 VAL A O 1
ATOM 1032 N N . VAL A 1 135 ? 14.102 -14.695 -7.664 1 90.69 135 VAL A N 1
ATOM 1033 C CA . VAL A 1 135 ? 14.805 -15.25 -8.812 1 90.69 135 VAL A CA 1
ATOM 1034 C C . VAL A 1 135 ? 16.312 -15.047 -8.664 1 90.69 135 VAL A C 1
ATOM 1036 O O . VAL A 1 135 ? 17.094 -15.914 -9.031 1 90.69 135 VAL A O 1
ATOM 1039 N N . VAL A 1 136 ? 16.703 -13.953 -8.031 1 86.69 136 VAL A N 1
ATOM 1040 C CA . VAL A 1 136 ? 18.109 -13.578 -7.934 1 86.69 136 VAL A CA 1
ATOM 1041 C C . VAL A 1 136 ? 18.75 -14.312 -6.762 1 86.69 136 VAL A C 1
ATOM 1043 O O . VAL A 1 136 ? 19.859 -14.844 -6.895 1 86.69 136 VAL A O 1
ATOM 1046 N N . PHE A 1 137 ? 18.062 -14.367 -5.609 1 87.19 137 PHE A N 1
ATOM 1047 C CA . PHE A 1 137 ? 18.672 -14.875 -4.379 1 87.19 137 PHE A CA 1
ATOM 1048 C C . PHE A 1 137 ? 18.141 -16.266 -4.055 1 87.19 137 PHE A C 1
ATOM 1050 O O . PHE A 1 137 ? 18.672 -16.953 -3.186 1 87.19 137 PHE A O 1
ATOM 1057 N N . GLY A 1 138 ? 17.203 -16.688 -4.746 1 88.75 138 GLY A N 1
ATOM 1058 C CA . GLY A 1 138 ? 16.5 -17.906 -4.363 1 88.75 138 GLY A CA 1
ATOM 1059 C C . GLY A 1 138 ? 15.32 -17.641 -3.451 1 88.75 138 GLY A C 1
ATOM 1060 O O . GLY A 1 138 ? 15.234 -16.594 -2.816 1 88.75 138 GLY A O 1
ATOM 1061 N N . ALA A 1 139 ? 14.469 -18.625 -3.41 1 92.56 139 ALA A N 1
ATOM 1062 C CA . ALA A 1 139 ? 13.297 -18.531 -2.543 1 92.56 139 ALA A CA 1
ATOM 1063 C C . ALA A 1 139 ? 13.703 -18.484 -1.072 1 92.56 139 ALA A C 1
ATOM 1065 O O . ALA A 1 139 ? 14.68 -19.125 -0.672 1 92.56 139 ALA A O 1
ATOM 1066 N N . GLY A 1 140 ? 12.953 -17.641 -0.292 1 92.5 140 GLY A N 1
ATOM 1067 C CA . GLY A 1 140 ? 13.258 -17.578 1.127 1 92.5 140 GLY A CA 1
ATOM 1068 C C . GLY A 1 140 ? 13.164 -16.172 1.695 1 92.5 140 GLY A C 1
ATOM 1069 O O . GLY A 1 140 ? 12.883 -15.219 0.966 1 92.5 140 GLY A O 1
ATOM 1070 N N . PRO A 1 141 ? 13.375 -16 2.979 1 93.06 141 PRO A N 1
ATOM 1071 C CA . PRO A 1 141 ? 13.156 -14.742 3.689 1 93.06 141 PRO A CA 1
ATOM 1072 C C . PRO A 1 141 ? 14.141 -13.656 3.273 1 93.06 141 PRO A C 1
ATOM 1074 O O . PRO A 1 141 ? 13.836 -12.461 3.4 1 93.06 141 PRO A O 1
ATOM 1077 N N . LEU A 1 142 ? 15.312 -14.039 2.746 1 90.25 142 LEU A N 1
ATOM 1078 C CA . LEU A 1 142 ? 16.266 -13.023 2.303 1 90.25 142 LEU A CA 1
ATOM 1079 C C . LEU A 1 142 ? 15.672 -12.188 1.171 1 90.25 142 LEU A C 1
ATOM 1081 O O . LEU A 1 142 ? 15.766 -10.961 1.188 1 90.25 142 LEU A O 1
ATOM 1085 N N . ALA A 1 143 ? 15.117 -12.891 0.197 1 93.56 143 ALA A N 1
ATOM 1086 C CA . ALA A 1 143 ? 14.484 -12.195 -0.923 1 93.56 143 ALA A CA 1
ATOM 1087 C C . ALA A 1 143 ? 13.406 -11.234 -0.435 1 93.56 143 ALA A C 1
ATOM 1089 O O . ALA A 1 143 ? 13.328 -10.094 -0.896 1 93.56 143 ALA A O 1
ATOM 1090 N N . GLY A 1 144 ? 12.594 -11.695 0.541 1 95.44 144 GLY A N 1
ATOM 1091 C CA . GLY A 1 144 ? 11.547 -10.859 1.107 1 95.44 144 GLY A CA 1
ATOM 1092 C C . GLY A 1 144 ? 12.094 -9.656 1.854 1 95.44 144 GLY A C 1
ATOM 1093 O O . GLY A 1 144 ? 11.586 -8.539 1.703 1 95.44 144 GLY A O 1
ATOM 1094 N N . THR A 1 145 ? 13.125 -9.859 2.57 1 94.69 145 THR A N 1
ATOM 1095 C CA . THR A 1 145 ? 13.727 -8.805 3.373 1 94.69 145 THR A CA 1
ATOM 1096 C C . THR A 1 145 ? 14.289 -7.695 2.482 1 94.69 145 THR A C 1
ATOM 1098 O O . THR A 1 145 ? 14.039 -6.512 2.723 1 94.69 145 THR A O 1
ATOM 1101 N N . VAL A 1 146 ? 14.953 -8.062 1.462 1 93.12 146 VAL A N 1
ATOM 1102 C CA . VAL A 1 146 ? 15.555 -7.094 0.552 1 93.12 146 VAL A CA 1
ATOM 1103 C C . VAL A 1 146 ? 14.453 -6.355 -0.211 1 93.12 146 VAL A C 1
ATOM 1105 O O . VAL A 1 146 ? 14.555 -5.148 -0.436 1 93.12 146 VAL A O 1
ATOM 1108 N N . ALA A 1 147 ? 13.445 -7.121 -0.601 1 96.56 147 ALA A N 1
ATOM 1109 C CA . ALA A 1 147 ? 12.312 -6.512 -1.285 1 96.56 147 ALA A CA 1
ATOM 1110 C C . ALA A 1 147 ? 11.68 -5.418 -0.428 1 96.56 147 ALA A C 1
ATOM 1112 O O . ALA A 1 147 ? 11.414 -4.312 -0.913 1 96.56 147 ALA A O 1
ATOM 1113 N N . ILE A 1 148 ? 11.461 -5.703 0.837 1 97.5 148 ILE A N 1
ATOM 1114 C CA . ILE A 1 148 ? 10.875 -4.746 1.773 1 97.5 148 ILE A CA 1
ATOM 1115 C C . ILE A 1 148 ? 11.797 -3.541 1.925 1 97.5 148 ILE A C 1
ATOM 1117 O O . ILE A 1 148 ? 11.344 -2.396 1.935 1 97.5 148 ILE A O 1
ATOM 1121 N N . ALA A 1 149 ? 13.055 -3.779 2.023 1 95.25 149 ALA A N 1
ATOM 1122 C CA . ALA A 1 149 ? 14.016 -2.695 2.168 1 95.25 149 ALA A CA 1
ATOM 1123 C C . ALA A 1 149 ? 13.977 -1.757 0.965 1 95.25 149 ALA A C 1
ATOM 1125 O O . ALA A 1 149 ? 13.836 -0.541 1.123 1 95.25 149 ALA A O 1
ATOM 1126 N N . PHE A 1 150 ? 14.008 -2.289 -0.174 1 95.38 150 PHE A N 1
ATOM 1127 C CA . PHE A 1 150 ? 14.07 -1.496 -1.396 1 95.38 150 PHE A CA 1
ATOM 1128 C C . PHE A 1 150 ? 12.781 -0.708 -1.592 1 95.38 150 PHE A C 1
ATOM 1130 O O . PHE A 1 150 ? 12.812 0.462 -1.979 1 95.38 150 PHE A O 1
ATOM 1137 N N . ARG A 1 151 ? 11.742 -1.39 -1.333 1 96.69 151 ARG A N 1
ATOM 1138 C CA . ARG A 1 151 ? 10.461 -0.703 -1.468 1 96.69 151 ARG A CA 1
ATOM 1139 C C . ARG A 1 151 ? 10.344 0.447 -0.472 1 96.69 151 ARG A C 1
ATOM 1141 O O . ARG A 1 151 ? 9.734 1.476 -0.771 1 96.69 151 ARG A O 1
ATOM 1148 N N . SER A 1 152 ? 10.898 0.327 0.637 1 97.88 152 SER A N 1
ATOM 1149 C CA . SER A 1 152 ? 10.703 1.266 1.737 1 97.88 152 SER A CA 1
ATOM 1150 C C . SER A 1 152 ? 11.656 2.447 1.633 1 97.88 152 SER A C 1
ATOM 1152 O O . SER A 1 152 ? 11.445 3.484 2.266 1 97.88 152 SER A O 1
ATOM 1154 N N . VAL A 1 153 ? 12.68 2.355 0.836 1 96.94 153 VAL A N 1
ATOM 1155 C CA . VAL A 1 153 ? 13.672 3.412 0.707 1 96.94 153 VAL A CA 1
ATOM 1156 C C . VAL A 1 153 ? 13.023 4.676 0.15 1 96.94 153 VAL A C 1
ATOM 1158 O O . VAL A 1 153 ? 13.32 5.785 0.598 1 96.94 153 VAL A O 1
ATOM 1161 N N . GLY A 1 154 ? 12.172 4.5 -0.795 1 95.12 154 GLY A N 1
ATOM 1162 C CA . GLY A 1 154 ? 11.523 5.645 -1.411 1 95.12 154 GLY A CA 1
ATOM 1163 C C . GLY A 1 154 ? 10.664 6.438 -0.441 1 95.12 154 GLY A C 1
ATOM 1164 O O . GLY A 1 154 ? 10.781 7.664 -0.361 1 95.12 154 GLY A O 1
ATOM 1165 N N . PHE A 1 155 ? 9.859 5.758 0.262 1 94.69 155 PHE A N 1
ATOM 1166 C CA . PHE A 1 155 ? 9 6.383 1.259 1 94.69 155 PHE A CA 1
ATOM 1167 C C . PHE A 1 155 ? 9.828 7.102 2.314 1 94.69 155 PHE A C 1
ATOM 1169 O O . PHE A 1 155 ? 9.594 8.281 2.596 1 94.69 155 PHE A O 1
ATOM 1176 N N . LEU A 1 156 ? 10.75 6.453 2.887 1 95.94 156 LEU A N 1
ATOM 1177 C CA . LEU A 1 156 ? 11.586 7.023 3.932 1 95.94 156 LEU A CA 1
ATOM 1178 C C . LEU A 1 156 ? 12.477 8.133 3.371 1 95.94 156 LEU A C 1
ATOM 1180 O O . LEU A 1 156 ? 12.648 9.172 4.004 1 95.94 156 LEU A O 1
ATOM 1184 N N . GLY A 1 157 ? 13.039 7.895 2.219 1 96.25 157 GLY A N 1
ATOM 1185 C CA . GLY A 1 157 ? 13.891 8.883 1.588 1 96.25 157 GLY A CA 1
ATOM 1186 C C . GLY A 1 157 ? 13.18 10.188 1.282 1 96.25 157 GLY A C 1
ATOM 1187 O O . GLY A 1 157 ? 13.719 11.266 1.507 1 96.25 157 GLY A O 1
ATOM 1188 N N . LYS A 1 158 ? 12 10.008 0.8 1 95.75 158 LYS A N 1
ATOM 1189 C CA . LYS A 1 158 ? 11.227 11.195 0.469 1 95.75 158 LYS A CA 1
ATOM 1190 C C . LYS A 1 158 ? 10.883 11.992 1.723 1 95.75 158 LYS A C 1
ATOM 1192 O O . LYS A 1 158 ? 11.156 13.195 1.797 1 95.75 158 LYS A O 1
ATOM 1197 N N . LEU A 1 159 ? 10.344 11.43 2.721 1 95.69 159 LEU A N 1
ATOM 1198 C CA . LEU A 1 159 ? 9.867 12.133 3.906 1 95.69 159 LEU A CA 1
ATOM 1199 C C . LEU A 1 159 ? 11.039 12.656 4.734 1 95.69 159 LEU A C 1
ATOM 1201 O O . LEU A 1 159 ? 10.977 13.758 5.281 1 95.69 159 LEU A O 1
ATOM 1205 N N . LEU A 1 160 ? 12.055 11.836 4.777 1 95 160 LEU A N 1
ATOM 1206 C CA . LEU A 1 160 ? 13.242 12.312 5.48 1 95 160 LEU A CA 1
ATOM 1207 C C . LEU A 1 160 ? 13.891 13.477 4.734 1 95 160 LEU A C 1
ATOM 1209 O O . LEU A 1 160 ? 14.398 14.414 5.359 1 95 160 LEU A O 1
ATOM 1213 N N . GLY A 1 161 ? 13.961 13.391 3.434 1 95.75 161 GLY A N 1
ATOM 1214 C CA . GLY A 1 161 ? 14.461 14.508 2.641 1 95.75 161 GLY A CA 1
ATOM 1215 C C . GLY A 1 161 ? 13.711 15.805 2.9 1 95.75 161 GLY A C 1
ATOM 1216 O O . GLY A 1 161 ? 14.328 16.859 3.016 1 95.75 161 GLY A O 1
ATOM 1217 N N . GLU A 1 162 ? 12.438 15.68 2.99 1 95.5 162 GLU A N 1
ATOM 1218 C CA . GLU A 1 162 ? 11.617 16.844 3.299 1 95.5 162 GLU A CA 1
ATOM 1219 C C . GLU A 1 162 ? 11.938 17.391 4.688 1 95.5 162 GLU A C 1
ATOM 1221 O O . GLU A 1 162 ? 11.977 18.609 4.891 1 95.5 162 GLU A O 1
ATOM 1226 N N . GLU A 1 163 ? 12.102 16.484 5.613 1 94.19 163 GLU A N 1
ATOM 1227 C CA . GLU A 1 163 ? 12.484 16.891 6.961 1 94.19 163 GLU A CA 1
ATOM 1228 C C . GLU A 1 163 ? 13.844 17.578 6.965 1 94.19 163 GLU A C 1
ATOM 1230 O O . GLU A 1 163 ? 14.055 18.562 7.691 1 94.19 163 GLU A O 1
ATOM 1235 N N . ILE A 1 164 ? 14.727 17.109 6.207 1 94.19 164 ILE A N 1
ATOM 1236 C CA . ILE A 1 164 ? 16.078 17.656 6.121 1 94.19 164 ILE A CA 1
ATOM 1237 C C . ILE A 1 164 ? 16.031 19.062 5.523 1 94.19 164 ILE A C 1
ATOM 1239 O O . ILE A 1 164 ? 16.766 19.953 5.949 1 94.19 164 ILE A O 1
ATOM 1243 N N . GLU A 1 165 ? 15.141 19.234 4.629 1 95.06 165 GLU A N 1
ATOM 1244 C CA . GLU A 1 165 ? 15.008 20.531 3.992 1 95.06 165 GLU A CA 1
ATOM 1245 C C . GLU A 1 165 ? 14.453 21.578 4.969 1 95.06 165 GLU A C 1
ATOM 1247 O O . GLU A 1 165 ? 14.641 22.781 4.773 1 95.06 165 GLU A O 1
ATOM 1252 N N . GLU A 1 166 ? 13.891 21.109 6.008 1 93.94 166 GLU A N 1
ATOM 1253 C CA . GLU A 1 166 ? 13.227 22.016 6.941 1 93.94 166 GLU A CA 1
ATOM 1254 C C . GLU A 1 166 ? 14.102 22.281 8.164 1 93.94 166 GLU A C 1
ATOM 1256 O O . GLU A 1 166 ? 13.734 23.062 9.039 1 93.94 166 GLU A O 1
ATOM 1261 N N . ILE A 1 167 ? 15.266 21.75 8.203 1 91.81 167 ILE A N 1
ATOM 1262 C CA . ILE A 1 167 ? 16.094 21.891 9.391 1 91.81 167 ILE A CA 1
ATOM 1263 C C . ILE A 1 167 ? 16.641 23.328 9.469 1 91.81 167 ILE A C 1
ATOM 1265 O O . ILE A 1 167 ? 16.609 24.062 8.477 1 91.81 167 ILE A O 1
ATOM 1269 N N . ASP A 1 168 ? 17.078 23.672 10.711 1 90.88 168 ASP A N 1
ATOM 1270 C CA . ASP A 1 168 ? 17.75 24.953 10.922 1 90.88 168 ASP A CA 1
ATOM 1271 C C . ASP A 1 168 ? 19.188 24.906 10.398 1 90.88 168 ASP A C 1
ATOM 1273 O O . ASP A 1 168 ? 20.062 24.297 11.016 1 90.88 168 ASP A O 1
ATOM 1277 N N . PHE A 1 169 ? 19.438 25.641 9.422 1 88.25 169 PHE A N 1
ATOM 1278 C CA . PHE A 1 169 ? 20.75 25.609 8.781 1 88.25 169 PHE A CA 1
ATOM 1279 C C . PHE A 1 169 ? 21.766 26.391 9.602 1 88.25 169 PHE A C 1
ATOM 1281 O O . PHE A 1 169 ? 22.969 26.234 9.414 1 88.25 169 PHE A O 1
ATOM 1288 N N . GLY A 1 170 ? 21.219 27.234 10.5 1 88.94 170 GLY A N 1
ATOM 1289 C CA . GLY A 1 170 ? 22.125 27.922 11.406 1 88.94 170 GLY A CA 1
ATOM 1290 C C . GLY A 1 170 ? 22.953 26.969 12.25 1 88.94 170 GLY A C 1
ATOM 1291 O O . GLY A 1 170 ? 24.156 27.156 12.414 1 88.94 170 GLY A O 1
ATOM 1292 N N . GLN A 1 171 ? 22.344 25.953 12.719 1 89.69 171 GLN A N 1
ATOM 1293 C CA . GLN A 1 171 ? 23.047 24.938 13.523 1 89.69 171 GLN A CA 1
ATOM 1294 C C . GLN A 1 171 ? 24.062 24.188 12.688 1 89.69 171 GLN A C 1
ATOM 1296 O O . GLN A 1 171 ? 25.141 23.844 13.172 1 89.69 171 GLN A O 1
ATOM 1301 N N . VAL A 1 172 ? 23.734 23.953 11.461 1 90.88 172 VAL A N 1
ATOM 1302 C CA . VAL A 1 172 ? 24.625 23.219 10.562 1 90.88 172 VAL A CA 1
ATOM 1303 C C . VAL A 1 172 ? 25.859 24.062 10.266 1 90.88 172 VAL A C 1
ATOM 1305 O O . VAL A 1 172 ? 26.984 23.562 10.281 1 90.88 172 VAL A O 1
ATOM 1308 N N . GLU A 1 173 ? 25.641 25.344 10.078 1 90.31 173 GLU A N 1
ATOM 1309 C CA . GLU A 1 173 ? 26.734 26.266 9.797 1 90.31 173 GLU A CA 1
ATOM 1310 C C . GLU A 1 173 ? 27.641 26.422 11.008 1 90.31 173 GLU A C 1
ATOM 1312 O O . GLU A 1 173 ? 28.859 26.578 10.859 1 90.31 173 GLU A O 1
ATOM 1317 N N . ALA A 1 174 ? 27.031 26.391 12.148 1 91.5 174 ALA A N 1
ATOM 1318 C CA . ALA A 1 174 ? 27.828 26.5 13.375 1 91.5 174 ALA A CA 1
ATOM 1319 C C . ALA A 1 174 ? 28.781 25.312 13.508 1 91.5 174 ALA A C 1
ATOM 1321 O O . ALA A 1 174 ? 29.938 25.484 13.891 1 91.5 174 ALA A O 1
ATOM 1322 N N . VAL A 1 175 ? 28.312 24.156 13.188 1 91.88 175 VAL A N 1
ATOM 1323 C CA . VAL A 1 175 ? 29.141 22.953 13.242 1 91.88 175 VAL A CA 1
ATOM 1324 C C . VAL A 1 175 ? 30.234 23.031 12.172 1 91.88 175 VAL A C 1
ATOM 1326 O O . VAL A 1 175 ? 31.391 22.719 12.43 1 91.88 175 VAL A O 1
ATOM 1329 N N . ARG A 1 176 ? 29.891 23.531 11.031 1 91.06 176 ARG A N 1
ATOM 1330 C CA . ARG A 1 176 ? 30.844 23.672 9.93 1 91.06 176 ARG A CA 1
ATOM 1331 C C . ARG A 1 176 ? 31.922 24.703 10.258 1 91.06 176 ARG A C 1
ATOM 1333 O O . ARG A 1 176 ? 33.094 24.516 9.914 1 91.06 176 ARG A O 1
ATOM 1340 N N . ALA A 1 177 ? 31.516 25.734 10.914 1 92.69 177 ALA A N 1
ATOM 1341 C CA . ALA A 1 177 ? 32.438 26.828 11.266 1 92.69 177 ALA A CA 1
ATOM 1342 C C . ALA A 1 177 ? 33.5 26.359 12.266 1 92.69 177 ALA A C 1
ATOM 1344 O O . ALA A 1 177 ? 34.562 26.953 12.359 1 92.69 177 ALA A O 1
ATOM 1345 N N . SER A 1 178 ? 33.188 25.297 12.945 1 93.81 178 SER A N 1
ATOM 1346 C CA . SER A 1 178 ? 34.125 24.75 13.914 1 93.81 178 SER A CA 1
ATOM 1347 C C . SER A 1 178 ? 35.188 23.891 13.234 1 93.81 178 SER A C 1
ATOM 1349 O O . SER A 1 178 ? 36.094 23.344 13.898 1 93.81 178 SER A O 1
ATOM 1351 N N . GLY A 1 179 ? 35.125 23.656 11.945 1 92.81 179 GLY A N 1
ATOM 1352 C CA . GLY A 1 179 ? 36.094 22.859 11.195 1 92.81 179 GLY A CA 1
ATOM 1353 C C . GLY A 1 179 ? 35.688 21.406 11.078 1 92.81 179 GLY A C 1
ATOM 1354 O O . GLY A 1 179 ? 36.531 20.547 10.805 1 92.81 179 GLY A O 1
ATOM 1355 N N . ALA A 1 180 ? 34.438 21.141 11.297 1 91.56 180 ALA A N 1
ATOM 1356 C CA . ALA A 1 180 ? 33.969 19.766 11.289 1 91.56 180 ALA A CA 1
ATOM 1357 C C . ALA A 1 180 ? 34 19.172 9.875 1 91.56 180 ALA A C 1
ATOM 1359 O O . ALA A 1 180 ? 33.812 19.891 8.891 1 91.56 180 ALA A O 1
ATOM 1360 N N . SER A 1 181 ? 34.312 17.891 9.75 1 91.88 181 SER A N 1
ATOM 1361 C CA . SER A 1 181 ? 34.25 17.156 8.484 1 91.88 181 SER A CA 1
ATOM 1362 C C . SER A 1 181 ? 32.812 16.984 8.016 1 91.88 181 SER A C 1
ATOM 1364 O O . SER A 1 181 ? 31.875 17.25 8.773 1 91.88 181 SER A O 1
ATOM 1366 N N . SER A 1 182 ? 32.625 16.547 6.773 1 86.38 182 SER A N 1
ATOM 1367 C CA . SER A 1 182 ? 31.297 16.328 6.223 1 86.38 182 SER A CA 1
ATOM 1368 C C . SER A 1 182 ? 30.516 15.312 7.043 1 86.38 182 SER A C 1
ATOM 1370 O O . SER A 1 182 ? 29.312 15.469 7.25 1 86.38 182 SER A O 1
ATOM 1372 N N . LEU A 1 183 ? 31.172 14.344 7.422 1 88.5 183 LEU A N 1
ATOM 1373 C CA . LEU A 1 183 ? 30.531 13.312 8.227 1 88.5 183 LEU A CA 1
ATOM 1374 C C . LEU A 1 183 ? 30.141 13.859 9.594 1 88.5 183 LEU A C 1
ATOM 1376 O O . LEU A 1 183 ? 29.078 13.523 10.125 1 88.5 183 LEU A O 1
ATOM 1380 N N . GLN A 1 184 ? 31.016 14.695 10.133 1 88.19 184 GLN A N 1
ATOM 1381 C CA . GLN A 1 184 ? 30.719 15.305 11.43 1 88.19 184 GLN A CA 1
ATOM 1382 C C . GLN A 1 184 ? 29.547 16.266 11.328 1 88.19 184 GLN A C 1
ATOM 1384 O O . GLN A 1 184 ? 28.719 16.344 12.242 1 88.19 184 GLN A O 1
ATOM 1389 N N . VAL A 1 185 ? 29.5 16.984 10.242 1 89.81 185 VAL A N 1
ATOM 1390 C CA . VAL A 1 185 ? 28.375 17.891 10.016 1 89.81 185 VAL A CA 1
ATOM 1391 C C . VAL A 1 185 ? 27.078 17.094 9.93 1 89.81 185 VAL A C 1
ATOM 1393 O O . VAL A 1 185 ? 26.062 17.5 10.484 1 89.81 185 VAL A O 1
ATOM 1396 N N . LEU A 1 186 ? 27.141 15.945 9.25 1 87.06 186 LEU A N 1
ATOM 1397 C CA . LEU A 1 186 ? 25.969 15.078 9.133 1 87.06 186 LEU A CA 1
ATOM 1398 C C . LEU A 1 186 ? 25.547 14.547 10.5 1 87.06 186 LEU A C 1
ATOM 1400 O O . LEU A 1 186 ? 24.375 14.625 10.867 1 87.06 186 LEU A O 1
ATOM 1404 N N . LEU A 1 187 ? 26.469 14.094 11.266 1 87.69 187 LEU A N 1
ATOM 1405 C CA . LEU A 1 187 ? 26.203 13.375 12.508 1 87.69 187 LEU A CA 1
ATOM 1406 C C . LEU A 1 187 ? 25.828 14.344 13.617 1 87.69 187 LEU A C 1
ATOM 1408 O O . LEU A 1 187 ? 25 14.008 14.484 1 87.69 187 LEU A O 1
ATOM 1412 N N . PHE A 1 188 ? 26.375 15.594 13.531 1 88.75 188 PHE A N 1
ATOM 1413 C CA . PHE A 1 188 ? 26.203 16.5 14.656 1 88.75 188 PHE A CA 1
ATOM 1414 C C . PHE A 1 188 ? 25.375 17.719 14.258 1 88.75 188 PHE A C 1
ATOM 1416 O O . PHE A 1 188 ? 24.859 18.438 15.117 1 88.75 188 PHE A O 1
ATOM 1423 N N . GLY A 1 189 ? 25.203 18 13.039 1 88.69 189 GLY A N 1
ATOM 1424 C CA . GLY A 1 189 ? 24.453 19.141 12.562 1 88.69 189 GLY A CA 1
ATOM 1425 C C . GLY A 1 189 ? 23.094 18.797 12 1 88.69 189 GLY A C 1
ATOM 1426 O O . GLY A 1 189 ? 22.094 19.422 12.336 1 88.69 189 GLY A O 1
ATOM 1427 N N . ILE A 1 190 ? 23.094 17.734 11.234 1 90.31 190 ILE A N 1
ATOM 1428 C CA . ILE A 1 190 ? 21.875 17.422 10.477 1 90.31 190 ILE A CA 1
ATOM 1429 C C . ILE A 1 190 ? 21.094 16.328 11.195 1 90.31 190 ILE A C 1
ATOM 1431 O O . ILE A 1 190 ? 19.922 16.531 11.547 1 90.31 190 ILE A O 1
ATOM 1435 N N . LEU A 1 191 ? 21.672 15.266 11.562 1 87.69 191 LEU A N 1
ATOM 1436 C CA . LEU A 1 191 ? 21.016 14.062 12.055 1 87.69 191 LEU A CA 1
ATOM 1437 C C . LEU A 1 191 ? 20.266 14.344 13.352 1 87.69 191 LEU A C 1
ATOM 1439 O O . LEU A 1 191 ? 19.141 13.891 13.531 1 87.69 191 LEU A O 1
ATOM 1443 N N . PRO A 1 192 ? 20.922 15.117 14.289 1 87.38 192 PRO A N 1
ATOM 1444 C CA . PRO A 1 192 ? 20.203 15.391 15.539 1 87.38 192 PRO A CA 1
ATOM 1445 C C . PRO A 1 192 ? 18.891 16.141 15.32 1 87.38 192 PRO A C 1
ATOM 1447 O O . PRO A 1 192 ? 17.953 15.977 16.094 1 87.38 192 PRO A O 1
ATOM 1450 N N . GLN A 1 193 ? 18.781 16.844 14.266 1 90.25 193 GLN A N 1
ATOM 1451 C CA . GLN A 1 193 ? 17.594 17.656 14.008 1 90.25 193 GLN A CA 1
ATOM 1452 C C . GLN A 1 193 ? 16.484 16.812 13.383 1 90.25 193 GLN A C 1
ATOM 1454 O O . GLN A 1 193 ? 15.305 17.109 13.547 1 90.25 193 GLN A O 1
ATOM 1459 N N . VAL A 1 194 ? 16.891 15.758 12.742 1 92.12 194 VAL A N 1
ATOM 1460 C CA . VAL A 1 194 ? 15.859 14.992 12.047 1 92.12 194 VAL A CA 1
ATOM 1461 C C . VAL A 1 1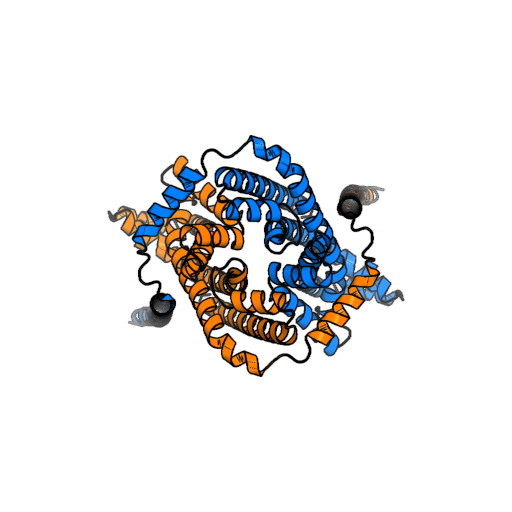94 ? 15.633 13.664 12.758 1 92.12 194 VAL A C 1
ATOM 1463 O O . VAL A 1 194 ? 14.805 12.852 12.328 1 92.12 194 VAL A O 1
AT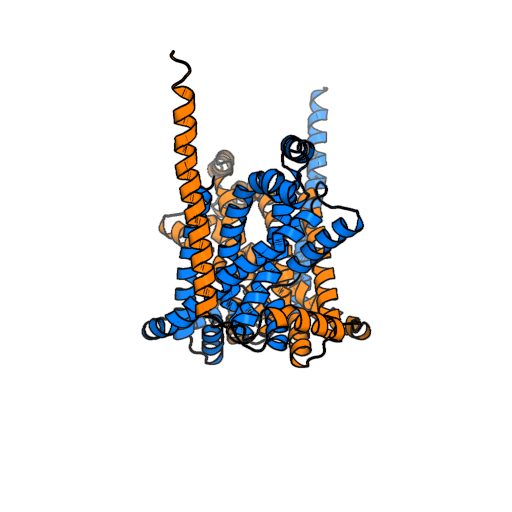OM 1466 N N . LYS A 1 195 ? 16.297 13.469 13.828 1 88.38 195 LYS A N 1
ATOM 1467 C CA . LYS A 1 195 ? 16.234 12.203 14.562 1 88.38 195 LYS A CA 1
ATOM 1468 C C . LYS A 1 195 ? 14.812 11.883 15.008 1 88.38 195 LYS A C 1
ATOM 1470 O O . LYS A 1 195 ? 14.336 10.766 14.812 1 88.38 195 LYS A O 1
ATOM 1475 N N . PRO A 1 196 ? 14.07 12.82 15.617 1 85.88 196 PRO A N 1
ATOM 1476 C CA . PRO A 1 196 ? 12.695 12.5 16.016 1 85.88 196 PRO A CA 1
ATOM 1477 C C . PRO A 1 196 ? 11.828 12.062 14.836 1 85.88 196 PRO A C 1
ATOM 1479 O O . PRO A 1 196 ? 11.055 11.109 14.953 1 85.88 196 PRO A O 1
ATOM 1482 N N . ALA A 1 197 ? 12.008 12.758 13.758 1 89.56 197 ALA A N 1
ATOM 1483 C CA . ALA A 1 197 ? 11.258 12.406 12.555 1 89.56 197 ALA A CA 1
ATOM 1484 C C . ALA A 1 197 ? 11.664 11.023 12.039 1 89.56 197 ALA A C 1
ATOM 1486 O O . ALA A 1 197 ? 10.82 10.258 11.57 1 89.56 197 ALA A O 1
ATOM 1487 N N . LEU A 1 198 ? 12.906 10.758 12.141 1 89.31 198 LEU A N 1
ATOM 1488 C CA . LEU A 1 198 ? 13.414 9.469 11.695 1 89.31 198 LEU A CA 1
ATOM 1489 C C . LEU A 1 198 ? 12.797 8.328 12.5 1 89.31 198 LEU A C 1
ATOM 1491 O O . LEU A 1 198 ? 12.422 7.301 11.938 1 89.31 198 LEU A O 1
ATOM 1495 N N . VAL A 1 199 ? 12.641 8.508 13.758 1 87.38 199 VAL A N 1
ATOM 1496 C CA . VAL A 1 199 ? 12.078 7.48 14.625 1 87.38 199 VAL A CA 1
ATOM 1497 C C . VAL A 1 199 ? 10.602 7.281 14.297 1 87.38 199 VAL A C 1
ATOM 1499 O O . VAL A 1 199 ? 10.141 6.145 14.141 1 87.38 199 VAL A O 1
ATOM 1502 N N . GLY A 1 200 ? 9.898 8.383 14.227 1 90.25 200 GLY A N 1
ATOM 1503 C CA . GLY A 1 200 ? 8.492 8.289 13.875 1 90.25 200 GLY A CA 1
ATOM 1504 C C . GLY A 1 200 ? 8.258 7.633 12.523 1 90.25 200 GLY A C 1
ATOM 1505 O O . GLY A 1 200 ? 7.391 6.766 12.398 1 90.25 200 GLY A O 1
ATOM 1506 N N . LEU A 1 201 ? 9.039 8.023 11.562 1 93.31 201 LEU A N 1
ATOM 1507 C CA . LEU A 1 201 ? 8.906 7.477 10.219 1 93.31 201 LEU A CA 1
ATOM 1508 C C . LEU A 1 201 ? 9.258 5.992 10.195 1 93.31 201 LEU A C 1
ATOM 1510 O O . LEU A 1 201 ? 8.641 5.215 9.469 1 93.31 201 LEU A O 1
ATOM 1514 N N . SER A 1 202 ? 10.211 5.637 10.977 1 92.94 202 SER A N 1
ATOM 1515 C CA . SER A 1 202 ? 10.633 4.238 11.031 1 92.94 202 SER A CA 1
ATOM 1516 C C . SER A 1 202 ? 9.539 3.354 11.617 1 92.94 202 SER A C 1
ATOM 1518 O O . SER A 1 202 ? 9.297 2.246 11.133 1 92.94 202 SER A O 1
ATOM 1520 N N . VAL A 1 203 ? 8.953 3.809 12.695 1 90.81 203 VAL A N 1
ATOM 1521 C CA . VAL A 1 203 ? 7.891 3.049 13.344 1 90.81 203 VAL A CA 1
ATOM 1522 C C . VAL A 1 203 ? 6.703 2.908 12.391 1 90.81 203 VAL A C 1
ATOM 1524 O O . VAL A 1 203 ? 6.137 1.823 12.258 1 90.81 203 VAL A O 1
ATOM 1527 N N . TYR A 1 204 ? 6.418 3.949 11.828 1 92.56 204 TYR A N 1
ATOM 1528 C CA . TYR A 1 204 ? 5.316 3.943 10.875 1 92.56 204 TYR A CA 1
ATOM 1529 C C . TYR A 1 204 ? 5.605 3.002 9.711 1 92.56 204 TYR A C 1
ATOM 1531 O O . TYR A 1 204 ? 4.734 2.232 9.297 1 92.56 204 TYR A O 1
ATOM 1539 N N . ARG A 1 205 ? 6.762 3.074 9.164 1 95.25 205 ARG A N 1
ATOM 1540 C CA . ARG A 1 205 ? 7.137 2.217 8.047 1 95.25 205 ARG A CA 1
ATOM 1541 C C . ARG A 1 205 ? 7.141 0.749 8.453 1 95.25 205 ARG A C 1
ATOM 1543 O O . ARG A 1 205 ? 6.781 -0.125 7.664 1 95.25 205 ARG A O 1
ATOM 1550 N N . TRP A 1 206 ? 7.633 0.505 9.609 1 94 206 TRP A N 1
ATOM 1551 C CA . TRP A 1 206 ? 7.621 -0.868 10.102 1 94 206 TRP A CA 1
ATOM 1552 C C . TRP A 1 206 ? 6.203 -1.424 10.141 1 94 206 TRP A C 1
ATOM 1554 O O . TRP A 1 206 ? 5.969 -2.574 9.766 1 94 206 TRP A O 1
ATOM 1564 N N . ASP A 1 207 ? 5.316 -0.665 10.633 1 93.25 207 ASP A N 1
ATOM 1565 C CA . ASP A 1 207 ? 3.914 -1.068 10.664 1 93.25 207 ASP A CA 1
ATOM 1566 C C . ASP A 1 207 ? 3.412 -1.439 9.273 1 93.25 207 ASP A C 1
ATOM 1568 O O . ASP A 1 207 ? 2.768 -2.477 9.094 1 93.25 207 ASP A O 1
ATOM 1572 N N . ILE A 1 208 ? 3.709 -0.63 8.312 1 93.75 208 ILE A N 1
ATOM 1573 C CA . ILE A 1 208 ? 3.328 -0.891 6.926 1 93.75 208 ILE A CA 1
ATOM 1574 C C . ILE A 1 208 ? 4.02 -2.158 6.43 1 93.75 208 ILE A C 1
ATOM 1576 O O . ILE A 1 208 ? 3.404 -2.986 5.758 1 93.75 208 ILE A O 1
ATOM 1580 N N . ASN A 1 209 ? 5.266 -2.357 6.805 1 96.75 209 ASN A N 1
ATOM 1581 C CA . ASN A 1 209 ? 6.062 -3.482 6.328 1 96.75 209 ASN A CA 1
ATOM 1582 C C . ASN A 1 209 ? 5.574 -4.805 6.914 1 96.75 209 ASN A C 1
ATOM 1584 O O . ASN A 1 209 ? 5.691 -5.852 6.277 1 96.75 209 ASN A O 1
ATOM 1588 N N . VAL A 1 210 ? 5.043 -4.738 8.094 1 95.12 210 VAL A N 1
ATOM 1589 C CA . VAL A 1 210 ? 4.441 -5.941 8.656 1 95.12 210 VAL A CA 1
ATOM 1590 C C . VAL A 1 210 ? 3.309 -6.422 7.75 1 95.12 210 VAL A C 1
ATOM 1592 O O . VAL A 1 210 ? 3.256 -7.598 7.387 1 95.12 210 VAL A O 1
ATOM 1595 N N . ARG A 1 211 ? 2.514 -5.539 7.344 1 93.69 211 ARG A N 1
ATOM 1596 C CA . ARG A 1 211 ? 1.411 -5.891 6.453 1 93.69 211 ARG A CA 1
ATOM 1597 C C . ARG A 1 211 ? 1.928 -6.363 5.098 1 93.69 211 ARG A C 1
ATOM 1599 O O . ARG A 1 211 ? 1.47 -7.383 4.578 1 93.69 211 ARG A O 1
ATOM 1606 N N . ASP A 1 212 ? 2.861 -5.684 4.566 1 95.19 212 ASP A N 1
ATOM 1607 C CA . ASP A 1 212 ? 3.414 -6.02 3.258 1 95.19 212 ASP A CA 1
ATOM 1608 C C . ASP A 1 212 ? 4.078 -7.395 3.279 1 95.19 212 ASP A C 1
ATOM 1610 O O . ASP A 1 212 ? 4.043 -8.125 2.285 1 95.19 212 ASP A O 1
ATOM 1614 N N . SER A 1 213 ? 4.66 -7.711 4.359 1 96.69 213 SER A N 1
ATOM 1615 C CA . SER A 1 213 ? 5.414 -8.953 4.465 1 96.69 213 SER A CA 1
ATOM 1616 C C . SER A 1 213 ? 4.488 -10.164 4.488 1 96.69 213 SER A C 1
ATOM 1618 O O . SER A 1 213 ? 4.918 -11.289 4.215 1 96.69 213 SER A O 1
ATOM 1620 N N . THR A 1 214 ? 3.225 -9.961 4.797 1 95.31 214 THR A N 1
ATOM 1621 C CA . THR A 1 214 ? 2.277 -11.062 4.922 1 95.31 214 THR A CA 1
ATOM 1622 C C . THR A 1 214 ? 1.964 -11.664 3.553 1 95.31 214 THR A C 1
ATOM 1624 O O . THR A 1 214 ? 1.389 -12.75 3.465 1 95.31 214 THR A O 1
ATOM 1627 N N . ILE A 1 215 ? 2.354 -11.016 2.486 1 94.44 215 ILE A N 1
ATOM 1628 C CA . ILE A 1 215 ? 1.941 -11.5 1.176 1 94.44 215 ILE A CA 1
ATOM 1629 C C . ILE A 1 215 ? 3.168 -11.938 0.377 1 94.44 215 ILE A C 1
ATOM 1631 O O . ILE A 1 215 ? 3.043 -12.43 -0.745 1 94.44 215 ILE A O 1
ATOM 1635 N N . LEU A 1 216 ? 4.301 -11.766 0.918 1 96.31 216 LEU A N 1
ATOM 1636 C CA . LEU A 1 216 ? 5.535 -12.031 0.188 1 96.31 216 LEU A CA 1
ATOM 1637 C C . LEU A 1 216 ? 5.68 -13.523 -0.11 1 96.31 216 LEU A C 1
ATOM 1639 O O . LEU A 1 216 ? 6.344 -13.906 -1.076 1 96.31 216 LEU A O 1
ATOM 1643 N N . GLY A 1 217 ? 5.094 -14.328 0.699 1 95.25 217 GLY A N 1
ATOM 1644 C CA . GLY A 1 217 ? 5.137 -15.766 0.498 1 95.25 217 GLY A CA 1
ATOM 1645 C C . GLY A 1 217 ? 4.496 -16.203 -0.803 1 95.25 217 GLY A C 1
ATOM 1646 O O . GLY A 1 217 ? 4.738 -17.328 -1.277 1 95.25 217 GLY A O 1
ATOM 1647 N N . PHE A 1 218 ? 3.672 -15.375 -1.37 1 92.75 218 PHE A N 1
ATOM 1648 C CA . PHE A 1 218 ? 2.982 -15.703 -2.613 1 92.75 218 PHE A CA 1
ATOM 1649 C C . PHE A 1 218 ? 3.977 -15.891 -3.752 1 92.75 218 PHE A C 1
ATOM 1651 O O . PHE A 1 218 ? 3.684 -16.578 -4.734 1 92.75 218 PHE A O 1
ATOM 1658 N N . VAL A 1 219 ? 5.141 -15.281 -3.611 1 93.88 219 VAL A N 1
ATOM 1659 C CA . VAL A 1 219 ? 6.141 -15.422 -4.664 1 93.88 219 VAL A CA 1
ATOM 1660 C C . VAL A 1 219 ? 7.34 -16.203 -4.141 1 93.88 219 VAL A C 1
ATOM 1662 O O . VAL A 1 219 ? 8.406 -16.219 -4.766 1 93.88 219 VAL A O 1
ATOM 1665 N N . GLY A 1 220 ? 7.184 -16.719 -2.986 1 94.56 220 GLY A N 1
ATOM 1666 C CA . GLY A 1 220 ? 8.234 -17.578 -2.451 1 94.56 220 GLY A CA 1
ATOM 1667 C C . GLY A 1 220 ? 9.219 -16.812 -1.575 1 94.56 220 GLY A C 1
ATOM 1668 O O . GLY A 1 220 ? 10.32 -17.312 -1.313 1 94.56 220 GLY A O 1
ATOM 1669 N N . ALA A 1 221 ? 8.828 -15.672 -1.089 1 95.5 221 ALA A N 1
ATOM 1670 C CA . ALA A 1 221 ? 9.781 -14.844 -0.349 1 95.5 221 ALA A CA 1
ATOM 1671 C C . ALA A 1 221 ? 9.664 -15.078 1.153 1 95.5 221 ALA A C 1
ATOM 1673 O O . ALA A 1 221 ? 10.18 -14.305 1.956 1 95.5 221 ALA A O 1
ATOM 1674 N N . GLY A 1 222 ? 8.953 -16.094 1.498 1 94.5 222 GLY A N 1
ATOM 1675 C CA . GLY A 1 222 ? 8.898 -16.516 2.891 1 94.5 222 GLY A CA 1
ATOM 1676 C C . GLY A 1 222 ? 7.766 -15.867 3.664 1 94.5 222 GLY A C 1
ATOM 1677 O O . GLY A 1 222 ? 7.008 -15.07 3.113 1 94.5 222 GLY A O 1
ATOM 1678 N N . GLY A 1 223 ? 7.625 -16.312 4.996 1 96.38 223 GLY A N 1
ATOM 1679 C CA . GLY A 1 223 ? 6.621 -15.742 5.887 1 96.38 223 GLY A CA 1
ATOM 1680 C C . GLY A 1 223 ? 5.289 -16.453 5.82 1 96.38 223 GLY A C 1
ATOM 1681 O O . GLY A 1 223 ? 5.168 -17.5 5.16 1 96.38 223 GLY A O 1
ATOM 1682 N N . ILE A 1 224 ? 4.355 -15.914 6.461 1 97.25 224 ILE A N 1
ATOM 1683 C CA . ILE A 1 224 ? 3.037 -16.516 6.637 1 97.25 224 ILE A CA 1
ATOM 1684 C C . ILE A 1 224 ? 2.309 -16.562 5.297 1 97.25 224 ILE A C 1
ATOM 1686 O O . ILE A 1 224 ? 1.351 -17.328 5.133 1 97.25 224 ILE A O 1
ATOM 1690 N N . GLY A 1 225 ? 2.738 -15.812 4.391 1 96.31 225 GLY A N 1
ATOM 1691 C CA . GLY A 1 225 ? 2.146 -15.805 3.062 1 96.31 225 GLY A CA 1
ATOM 1692 C C . GLY A 1 225 ? 2.266 -17.141 2.352 1 96.31 225 GLY A C 1
ATOM 1693 O O . GLY A 1 225 ? 1.437 -17.469 1.504 1 96.31 225 GLY A O 1
ATOM 1694 N N . VAL A 1 226 ? 3.297 -17.906 2.646 1 96.94 226 VAL A N 1
ATOM 1695 C CA . VAL A 1 226 ? 3.477 -19.219 2.043 1 96.94 226 VAL A CA 1
ATOM 1696 C C . VAL A 1 226 ? 2.332 -20.141 2.463 1 96.94 226 VAL A C 1
ATOM 1698 O O . VAL A 1 226 ? 1.73 -20.812 1.623 1 96.94 226 VAL A O 1
ATOM 1701 N N . GLN A 1 227 ? 2.039 -20.094 3.756 1 97.69 227 GLN A N 1
ATOM 1702 C CA . GLN A 1 227 ? 0.945 -20.906 4.27 1 97.69 227 GLN A CA 1
ATOM 1703 C C . GLN A 1 227 ? -0.395 -20.469 3.693 1 97.69 227 GLN A C 1
ATOM 1705 O O . GLN A 1 227 ? -1.259 -21.297 3.4 1 97.69 227 GLN A O 1
ATOM 1710 N N . LEU A 1 228 ? -0.578 -19.172 3.592 1 96.44 228 LEU A N 1
ATOM 1711 C CA . LEU A 1 228 ? -1.827 -18.656 3.039 1 96.44 228 LEU A CA 1
ATOM 1712 C C . LEU A 1 228 ? -2.004 -19.109 1.591 1 96.44 228 LEU A C 1
ATOM 1714 O O . LEU A 1 228 ? -3.074 -19.578 1.208 1 96.44 228 LEU A O 1
ATOM 1718 N N . PHE A 1 229 ? -0.999 -18.969 0.835 1 95.75 229 PHE A N 1
ATOM 1719 C CA . PHE A 1 229 ? -1.032 -19.375 -0.567 1 95.75 229 PHE A CA 1
ATOM 1720 C C . PHE A 1 229 ? -1.346 -20.859 -0.702 1 95.75 229 PHE A C 1
ATOM 1722 O O . PHE A 1 229 ? -2.178 -21.25 -1.523 1 95.75 229 PHE A O 1
ATOM 1729 N N . ARG A 1 230 ? -0.749 -21.672 0.089 1 96 230 ARG A N 1
ATOM 1730 C CA . ARG A 1 230 ? -0.964 -23.109 0.058 1 96 230 ARG A CA 1
ATOM 1731 C C . ARG A 1 230 ? -2.396 -23.469 0.448 1 96 230 ARG A C 1
ATOM 1733 O O . ARG A 1 230 ? -3.027 -24.312 -0.182 1 96 230 ARG A O 1
ATOM 1740 N N . ALA A 1 231 ? -2.832 -22.812 1.484 1 97.12 231 ALA A N 1
ATOM 1741 C CA . ALA A 1 231 ? -4.18 -23.094 1.975 1 97.12 231 ALA A CA 1
ATOM 1742 C C . ALA A 1 231 ? -5.23 -22.719 0.938 1 97.12 231 ALA A C 1
ATOM 1744 O O . ALA A 1 231 ? -6.199 -23.453 0.728 1 97.12 231 ALA A O 1
ATOM 1745 N N . VAL A 1 232 ? -5.09 -21.578 0.29 1 95 232 VAL A N 1
ATOM 1746 C CA . VAL A 1 232 ? -6.047 -21.141 -0.725 1 95 232 VAL A CA 1
ATOM 1747 C C . VAL A 1 232 ? -6.027 -22.125 -1.9 1 95 232 VAL A C 1
ATOM 1749 O O . VAL A 1 232 ? -7.082 -22.547 -2.377 1 95 232 VAL A O 1
ATOM 1752 N N . ASN A 1 233 ? -4.855 -22.562 -2.324 1 93.19 233 ASN A N 1
ATOM 1753 C CA . ASN A 1 233 ? -4.738 -23.453 -3.479 1 93.19 233 ASN A CA 1
ATOM 1754 C C . ASN A 1 233 ? -5.211 -24.859 -3.15 1 93.19 233 ASN A C 1
ATOM 1756 O O . ASN A 1 233 ? -5.566 -25.625 -4.051 1 93.19 233 ASN A O 1
ATOM 1760 N N . ALA A 1 234 ? -5.23 -25.203 -1.903 1 95.75 234 ALA A N 1
ATOM 1761 C CA . ALA A 1 234 ? -5.742 -26.5 -1.459 1 95.75 234 ALA A CA 1
ATOM 1762 C C . ALA A 1 234 ? -7.238 -26.422 -1.154 1 95.75 234 ALA A C 1
ATOM 1764 O O . ALA A 1 234 ? -7.844 -27.406 -0.736 1 95.75 234 ALA A O 1
ATOM 1765 N N . PHE A 1 235 ? -7.762 -25.266 -1.266 1 95.31 235 PHE A N 1
ATOM 1766 C CA . PHE A 1 235 ? -9.172 -25 -0.984 1 95.31 235 PHE A CA 1
ATOM 1767 C C . PHE A 1 235 ? -9.5 -25.344 0.464 1 95.31 235 PHE A C 1
ATOM 1769 O O . PHE A 1 235 ? -10.617 -25.781 0.766 1 95.31 235 PHE A O 1
ATOM 1776 N N . ALA A 1 236 ? -8.492 -25.219 1.267 1 97.25 236 ALA A N 1
ATOM 1777 C CA . ALA A 1 236 ? -8.703 -25.422 2.697 1 97.25 236 ALA A CA 1
ATOM 1778 C C . ALA A 1 236 ? -9.211 -24.141 3.359 1 97.25 236 ALA A C 1
ATOM 1780 O O . ALA A 1 236 ? -8.492 -23.5 4.125 1 97.25 236 ALA A O 1
ATOM 1781 N N . TRP A 1 237 ? -10.445 -23.922 3.244 1 97 237 TRP A N 1
ATOM 1782 C CA . TRP A 1 237 ? -11.031 -22.625 3.545 1 97 237 TRP A CA 1
ATOM 1783 C C . TRP A 1 237 ? -11.062 -22.375 5.047 1 97 237 TRP A C 1
ATOM 1785 O O . TRP A 1 237 ? -10.938 -21.234 5.496 1 97 237 TRP A O 1
ATOM 1795 N N . GLN A 1 238 ? -11.164 -23.359 5.805 1 98 238 GLN A N 1
ATOM 1796 C CA . GLN A 1 238 ? -11.133 -23.172 7.254 1 98 238 GLN A CA 1
ATOM 1797 C C . GLN A 1 238 ? -9.742 -22.75 7.719 1 98 238 GLN A C 1
ATOM 1799 O O . GLN A 1 238 ? -9.609 -21.953 8.641 1 98 238 GLN A O 1
ATOM 1804 N N . SER A 1 239 ? -8.734 -23.328 7.059 1 97.94 239 SER A N 1
ATOM 1805 C CA . SER A 1 239 ? -7.359 -22.906 7.34 1 97.94 239 SER A CA 1
ATOM 1806 C C . SER A 1 239 ? -7.102 -21.484 6.871 1 97.94 239 SER A C 1
ATOM 1808 O O . SER A 1 239 ? -6.418 -20.719 7.547 1 97.94 239 SER A O 1
ATOM 1810 N N . VAL A 1 240 ? -7.648 -21.141 5.719 1 97 240 VAL A N 1
ATOM 1811 C CA . VAL A 1 240 ? -7.531 -19.797 5.195 1 97 240 VAL A CA 1
ATOM 1812 C C . VAL A 1 240 ? -8.117 -18.797 6.203 1 97 240 VAL A C 1
ATOM 1814 O O . VAL A 1 240 ? -7.492 -17.781 6.512 1 97 240 VAL A O 1
ATOM 1817 N N . ALA A 1 241 ? -9.266 -19.141 6.727 1 97.19 241 ALA A N 1
ATOM 1818 C CA . ALA A 1 241 ? -9.922 -18.297 7.711 1 97.19 241 ALA A CA 1
ATOM 1819 C C . ALA A 1 241 ? -9.039 -18.094 8.945 1 97.19 241 ALA A C 1
ATOM 1821 O O . ALA A 1 241 ? -8.906 -16.969 9.445 1 97.19 241 ALA A O 1
ATOM 1822 N N . MET A 1 242 ? -8.461 -19.125 9.367 1 97.81 242 MET A N 1
ATOM 1823 C CA . MET A 1 242 ? -7.609 -19.047 10.547 1 97.81 242 MET A CA 1
ATOM 1824 C C . MET A 1 242 ? -6.379 -18.188 10.273 1 97.81 242 MET A C 1
ATOM 1826 O O . MET A 1 242 ? -5.988 -17.375 11.102 1 97.81 242 MET A O 1
ATOM 1830 N N . ILE A 1 243 ? -5.754 -18.328 9.133 1 97.56 243 ILE A N 1
ATOM 1831 C CA . ILE A 1 243 ? -4.582 -17.547 8.758 1 97.56 243 ILE A CA 1
ATOM 1832 C C . ILE A 1 243 ? -4.945 -16.062 8.688 1 97.56 243 ILE A C 1
ATOM 1834 O O . ILE A 1 243 ? -4.219 -15.211 9.211 1 97.56 243 ILE A O 1
ATOM 1838 N N . LEU A 1 244 ? -6.105 -15.766 8.086 1 95.5 244 LEU A N 1
ATOM 1839 C CA . LEU A 1 244 ? -6.547 -14.383 7.965 1 95.5 244 LEU A CA 1
ATOM 1840 C C . LEU A 1 244 ? -6.82 -13.781 9.336 1 95.5 244 LEU A C 1
ATOM 1842 O O . LEU A 1 244 ? -6.516 -12.609 9.578 1 95.5 244 LEU A O 1
ATOM 1846 N N . LEU A 1 245 ? -7.383 -14.57 10.211 1 96.19 245 LEU A N 1
ATOM 1847 C CA . LEU A 1 245 ? -7.629 -14.102 11.57 1 96.19 245 LEU A CA 1
ATOM 1848 C C . LEU A 1 245 ? -6.316 -13.797 12.281 1 96.19 245 LEU A C 1
ATOM 1850 O O . LEU A 1 245 ? -6.207 -12.789 12.984 1 96.19 245 LEU A O 1
ATOM 1854 N N . VAL A 1 246 ? -5.359 -14.664 12.094 1 96.69 246 VAL A N 1
ATOM 1855 C CA . VAL A 1 246 ? -4.051 -14.469 12.711 1 96.69 246 VAL A CA 1
ATOM 1856 C C . VAL A 1 246 ? -3.385 -13.227 12.125 1 96.69 246 VAL A C 1
ATOM 1858 O O . VAL A 1 246 ? -2.812 -12.414 12.859 1 96.69 246 VAL A O 1
ATOM 1861 N N . ILE A 1 247 ? -3.443 -13.07 10.828 1 94.94 247 ILE A N 1
ATOM 1862 C CA . ILE A 1 247 ? -2.898 -11.891 10.172 1 94.94 247 ILE A CA 1
ATOM 1863 C C . ILE A 1 247 ? -3.592 -10.633 10.703 1 94.94 247 ILE A C 1
ATOM 1865 O O . ILE A 1 247 ? -2.934 -9.641 11.008 1 94.94 247 ILE A O 1
ATOM 1869 N N . PHE A 1 248 ? -4.902 -10.727 10.797 1 93.94 248 PHE A N 1
ATOM 1870 C CA . PHE A 1 248 ? -5.676 -9.609 11.336 1 93.94 248 PHE A CA 1
ATOM 1871 C C . PHE A 1 248 ? -5.18 -9.234 12.734 1 93.94 248 PHE A C 1
ATOM 1873 O O . PHE A 1 248 ? -4.98 -8.055 13.031 1 93.94 248 PHE A O 1
ATOM 1880 N N . GLY A 1 249 ? -5 -10.203 13.555 1 94.81 249 GLY A N 1
ATOM 1881 C CA . GLY A 1 249 ? -4.504 -9.969 14.898 1 94.81 249 GLY A CA 1
ATOM 1882 C C . GLY A 1 249 ? -3.154 -9.273 14.93 1 94.81 249 GLY A C 1
ATOM 1883 O O . GLY A 1 249 ? -2.969 -8.297 15.648 1 94.81 249 GLY A O 1
ATOM 1884 N N . VAL A 1 250 ? -2.258 -9.711 14.133 1 93.75 250 VAL A N 1
ATOM 1885 C CA . VAL A 1 250 ? -0.908 -9.156 14.133 1 93.75 250 VAL A CA 1
ATOM 1886 C C . VAL A 1 250 ? -0.934 -7.73 13.586 1 93.75 250 VAL A C 1
ATOM 1888 O O . VAL A 1 250 ? -0.21 -6.859 14.07 1 93.75 250 VAL A O 1
ATOM 1891 N N . VAL A 1 251 ? -1.709 -7.5 12.602 1 91.5 251 VAL A N 1
ATOM 1892 C CA . VAL A 1 251 ? -1.803 -6.172 12.008 1 91.5 251 VAL A CA 1
ATOM 1893 C C . VAL A 1 251 ? -2.389 -5.191 13.016 1 91.5 251 VAL A C 1
ATOM 1895 O O . VAL A 1 251 ? -1.892 -4.07 13.172 1 91.5 251 VAL A O 1
ATOM 1898 N N . VAL A 1 252 ? -3.416 -5.605 13.727 1 91.75 252 VAL A N 1
ATOM 1899 C CA . VAL A 1 252 ? -4.031 -4.75 14.734 1 91.75 252 VAL A CA 1
ATOM 1900 C C . VAL A 1 252 ? -3.023 -4.453 15.844 1 91.75 252 VAL A C 1
ATOM 1902 O O . VAL A 1 252 ? -2.904 -3.312 16.297 1 91.75 252 VAL A O 1
ATOM 1905 N N . VAL A 1 253 ? -2.338 -5.449 16.203 1 93.75 253 VAL A N 1
ATOM 1906 C CA . VAL A 1 253 ? -1.339 -5.285 17.25 1 93.75 253 VAL A CA 1
ATOM 1907 C C . VAL A 1 253 ? -0.242 -4.336 16.781 1 93.75 253 VAL A C 1
ATOM 1909 O O . VAL A 1 253 ? 0.152 -3.42 17.5 1 93.75 253 VAL A O 1
ATOM 1912 N N . SER A 1 254 ? 0.235 -4.566 15.594 1 91.5 254 SER A N 1
ATOM 1913 C CA . SER A 1 254 ? 1.292 -3.717 15.055 1 91.5 254 SER A CA 1
ATOM 1914 C C . SER A 1 254 ? 0.824 -2.271 14.922 1 91.5 254 SER A C 1
ATOM 1916 O O . SER A 1 254 ? 1.576 -1.34 15.211 1 91.5 254 SER A O 1
ATOM 1918 N N . GLU A 1 255 ? -0.348 -2.102 14.484 1 88.62 255 GLU A N 1
ATOM 1919 C CA . GLU A 1 255 ? -0.909 -0.761 14.344 1 88.62 255 GLU A CA 1
ATOM 1920 C C . GLU A 1 255 ? -1.014 -0.064 15.695 1 88.62 255 GLU A C 1
ATOM 1922 O O . GLU A 1 255 ? -0.684 1.117 15.82 1 88.62 255 GLU A O 1
ATOM 1927 N N . THR A 1 256 ? -1.497 -0.768 16.703 1 90.56 256 THR A N 1
ATOM 1928 C CA . THR A 1 256 ? -1.645 -0.21 18.047 1 90.56 256 THR A CA 1
ATOM 1929 C C . THR A 1 256 ? -0.282 0.136 18.641 1 90.56 256 THR A C 1
ATOM 1931 O O . THR A 1 256 ? -0.115 1.196 19.234 1 90.56 256 THR A O 1
ATOM 1934 N N . LEU A 1 257 ? 0.613 -0.745 18.406 1 89.06 257 LEU A N 1
ATOM 1935 C CA . LEU A 1 257 ? 1.966 -0.504 18.906 1 89.06 257 LEU A CA 1
ATOM 1936 C C . LEU A 1 257 ? 2.584 0.709 18.219 1 89.06 257 LEU A C 1
ATOM 1938 O O . LEU A 1 257 ? 3.223 1.538 18.875 1 89.06 257 LEU A O 1
ATOM 1942 N N . SER A 1 258 ? 2.412 0.738 16.922 1 88.44 258 SER A N 1
ATOM 1943 C CA . SER A 1 258 ? 2.947 1.859 16.156 1 88.44 258 SER A CA 1
ATOM 1944 C C . SER A 1 258 ? 2.314 3.178 16.594 1 88.44 258 SER A C 1
ATOM 1946 O O . SER A 1 258 ? 3.008 4.188 16.734 1 88.44 258 SER A O 1
ATOM 1948 N N . ALA A 1 259 ? 1.058 3.195 16.891 1 85.25 259 ALA A N 1
ATOM 1949 C CA . ALA A 1 259 ? 0.356 4.395 17.344 1 85.25 259 ALA A CA 1
ATOM 1950 C C . ALA A 1 259 ? 0.857 4.84 18.719 1 85.25 259 ALA A C 1
ATOM 1952 O O . ALA A 1 259 ? 1.074 6.031 18.953 1 85.25 259 ALA A O 1
ATOM 1953 N N . TYR A 1 260 ? 1.04 3.914 19.484 1 84.94 260 TYR A N 1
ATOM 1954 C CA . TYR A 1 260 ? 1.507 4.195 20.844 1 84.94 260 TYR A CA 1
ATOM 1955 C C . TYR A 1 260 ? 2.918 4.77 20.828 1 84.94 260 TYR A C 1
ATOM 1957 O O . TYR A 1 260 ? 3.197 5.77 21.484 1 84.94 260 TYR A O 1
ATOM 1965 N N . THR A 1 261 ? 3.787 4.223 20.109 1 82.62 261 THR A N 1
ATOM 1966 C CA . THR A 1 261 ? 5.184 4.641 20.047 1 82.62 261 THR A CA 1
ATOM 1967 C C . THR A 1 261 ? 5.305 6.023 19.406 1 82.62 261 THR A C 1
ATOM 1969 O O . THR A 1 261 ? 6.137 6.832 19.828 1 82.62 261 THR A O 1
ATOM 1972 N N . ARG A 1 262 ? 4.488 6.289 18.469 1 78.88 262 ARG A N 1
ATOM 1973 C CA . ARG A 1 262 ? 4.516 7.598 17.812 1 78.88 262 ARG A CA 1
ATOM 1974 C C . ARG A 1 262 ? 4.055 8.688 18.781 1 78.88 262 ARG A C 1
ATOM 1976 O O . ARG A 1 262 ? 4.582 9.805 18.766 1 78.88 262 ARG A O 1
ATOM 1983 N N . GLY A 1 263 ? 3.18 8.312 19.703 1 75.88 263 GLY A N 1
ATOM 1984 C CA . GLY A 1 263 ? 2.729 9.242 20.734 1 75.88 263 GLY A CA 1
ATOM 1985 C C . GLY A 1 263 ? 3.801 9.578 21.75 1 75.88 263 GLY A C 1
ATOM 1986 O O . GLY A 1 263 ? 3.816 10.672 22.312 1 75.88 263 GLY A O 1
ATOM 1987 N N . MET A 1 264 ? 4.715 8.672 21.922 1 72.19 264 MET A N 1
ATOM 1988 C CA . MET A 1 264 ? 5.777 8.859 22.906 1 72.19 264 MET A CA 1
ATOM 1989 C C . MET A 1 264 ? 6.895 9.727 22.344 1 72.19 264 MET A C 1
ATOM 1991 O O . MET A 1 264 ? 7.629 10.375 23.094 1 72.19 264 MET A O 1
ATOM 1995 N N . VAL A 1 265 ? 7.129 9.68 21.031 1 65.94 265 VAL A N 1
ATOM 1996 C CA . VAL A 1 265 ? 8.203 10.422 20.391 1 65.94 265 VAL A CA 1
ATOM 1997 C C . VAL A 1 265 ? 7.777 11.875 20.172 1 65.94 265 VAL A C 1
ATOM 1999 O O . VAL A 1 265 ? 8.617 12.773 20.141 1 65.94 265 VAL A O 1
ATOM 2002 N N . ARG A 1 266 ? 6.496 12.18 20.156 1 56.38 266 ARG A N 1
ATOM 2003 C CA . ARG A 1 266 ? 6.043 13.562 20.062 1 56.38 266 ARG A CA 1
ATOM 2004 C C . ARG A 1 266 ? 6.109 14.25 21.422 1 56.38 266 ARG A C 1
ATOM 2006 O O . ARG A 1 266 ? 5.934 13.602 22.469 1 56.38 266 ARG A O 1
ATOM 2013 N N . MET B 1 1 ? 22.234 33.625 44.344 1 32.38 1 MET B N 1
ATOM 2014 C CA . MET B 1 1 ? 22.469 32.188 44.438 1 32.38 1 MET B CA 1
ATOM 2015 C C . MET B 1 1 ? 21.344 31.391 43.781 1 32.38 1 MET B C 1
ATOM 2017 O O . MET B 1 1 ? 21.266 30.172 43.875 1 32.38 1 MET B O 1
ATOM 2021 N N . ALA B 1 2 ? 20.172 32 43.531 1 48.72 2 ALA B N 1
ATOM 2022 C CA . ALA B 1 2 ? 18.938 31.406 43.062 1 48.72 2 ALA B CA 1
ATOM 2023 C C . ALA B 1 2 ? 19.094 30.859 41.625 1 48.72 2 ALA B C 1
ATOM 2025 O O . ALA B 1 2 ? 18.203 30.203 41.094 1 48.72 2 ALA B O 1
ATOM 2026 N N . SER B 1 3 ? 19.984 31.469 40.844 1 44.28 3 SER B N 1
ATOM 2027 C CA . SER B 1 3 ? 19.922 31.203 39.406 1 44.28 3 SER B CA 1
ATOM 2028 C C . SER B 1 3 ? 20.438 29.812 39.062 1 44.28 3 SER B C 1
ATOM 2030 O O . SER B 1 3 ? 20.547 29.438 37.906 1 44.28 3 SER B O 1
ATOM 2032 N N . ALA B 1 4 ? 21.078 29.078 40.031 1 50.38 4 ALA B N 1
ATOM 2033 C CA . ALA B 1 4 ? 21.734 27.812 39.75 1 50.38 4 ALA B CA 1
ATOM 2034 C C . ALA B 1 4 ? 20.719 26.688 39.562 1 50.38 4 ALA B C 1
ATOM 2036 O O . ALA B 1 4 ? 21.062 25.578 39.156 1 50.38 4 ALA B O 1
ATOM 2037 N N . ASN B 1 5 ? 19.531 26.812 40.188 1 43.84 5 ASN B N 1
ATOM 2038 C CA . ASN B 1 5 ? 18.656 25.641 40.219 1 43.84 5 ASN B CA 1
ATOM 2039 C C . ASN B 1 5 ? 18.016 25.391 38.844 1 43.84 5 ASN B C 1
ATOM 2041 O O . ASN B 1 5 ? 17.266 24.422 38.688 1 43.84 5 ASN B O 1
ATOM 2045 N N . ASP B 1 6 ? 17.906 26.453 38.062 1 42.47 6 ASP B N 1
ATOM 2046 C CA . ASP B 1 6 ? 17.141 26.234 36.812 1 42.47 6 ASP B CA 1
ATOM 2047 C C . ASP B 1 6 ? 17.891 25.328 35.875 1 42.47 6 ASP B C 1
ATOM 2049 O O . ASP B 1 6 ? 17.359 24.922 34.844 1 42.47 6 ASP B O 1
ATOM 2053 N N . SER B 1 7 ? 19.266 25.188 36.094 1 43.97 7 SER B N 1
ATOM 2054 C CA . SER B 1 7 ? 20.016 24.375 35.125 1 43.97 7 SER B CA 1
ATOM 2055 C C . SER B 1 7 ? 19.75 22.891 35.344 1 43.97 7 SER B C 1
ATOM 2057 O O . SER B 1 7 ? 19.906 22.094 34.406 1 43.97 7 SER B O 1
ATOM 2059 N N . GLU B 1 8 ? 19.484 22.438 36.594 1 45.59 8 GLU B N 1
ATOM 2060 C CA . GLU B 1 8 ? 19.359 21 36.844 1 45.59 8 GLU B CA 1
ATOM 2061 C C . GLU B 1 8 ? 18.078 20.438 36.25 1 45.59 8 GLU B C 1
ATOM 2063 O O . GLU B 1 8 ? 18.016 19.234 35.938 1 45.59 8 GLU B O 1
ATOM 2068 N N . THR B 1 9 ? 17.031 21.156 36.281 1 45.31 9 THR B N 1
ATOM 2069 C CA . THR B 1 9 ? 15.758 20.609 35.812 1 45.31 9 THR B CA 1
ATOM 2070 C C . THR B 1 9 ? 15.805 20.328 34.312 1 45.31 9 THR B C 1
ATOM 2072 O O . THR B 1 9 ? 15.117 19.422 33.812 1 45.31 9 THR B O 1
ATOM 2075 N N . TRP B 1 10 ? 16.516 21.109 33.594 1 45.97 10 TRP B N 1
ATOM 2076 C CA . TRP B 1 10 ? 16.625 20.891 32.156 1 45.97 10 TRP B CA 1
ATOM 2077 C C . TRP B 1 10 ? 17.391 19.609 31.844 1 45.97 10 TRP B C 1
ATOM 2079 O O . TRP B 1 10 ? 17.141 18.938 30.844 1 45.97 10 TRP B O 1
ATOM 2089 N N . GLN B 1 11 ? 18.234 19.172 32.812 1 46.94 11 GLN B N 1
ATOM 2090 C CA . GLN B 1 11 ? 19.094 18.031 32.531 1 46.94 11 GLN B CA 1
ATOM 2091 C C . GLN B 1 11 ? 18.328 16.719 32.688 1 46.94 11 GLN B C 1
ATOM 2093 O O . GLN B 1 11 ? 18.656 15.719 32.062 1 46.94 11 GLN B O 1
ATOM 2098 N N . ARG B 1 12 ? 17.484 16.656 33.625 1 47.25 12 ARG B N 1
ATOM 2099 C CA . ARG B 1 12 ? 16.859 15.398 33.969 1 47.25 12 ARG B CA 1
ATOM 2100 C C . ARG B 1 12 ? 15.914 14.922 32.875 1 47.25 12 ARG B C 1
ATOM 2102 O O . ARG B 1 12 ? 15.797 13.727 32.625 1 47.25 12 ARG B O 1
ATOM 2109 N N . PHE B 1 13 ? 15.039 15.688 32.375 1 50.44 13 PHE B N 1
ATOM 2110 C CA . PHE B 1 13 ? 14.141 15.328 31.281 1 50.44 13 PHE B CA 1
ATOM 2111 C C . PHE B 1 13 ? 14.938 14.883 30.062 1 50.44 13 PHE B C 1
ATOM 2113 O O . PHE B 1 13 ? 14.469 14.047 29.281 1 50.44 13 PHE B O 1
ATOM 2120 N N . ASP B 1 14 ? 16.219 15.297 30.047 1 54.59 14 ASP B N 1
ATOM 2121 C CA . ASP B 1 14 ? 17.125 14.977 28.953 1 54.59 14 ASP B CA 1
ATOM 2122 C C . ASP B 1 14 ? 17.609 13.523 29.047 1 54.59 14 ASP B C 1
ATOM 2124 O O . ASP B 1 14 ? 17.734 12.844 28.031 1 54.59 14 ASP B O 1
ATOM 2128 N N . ARG B 1 15 ? 17.859 13.094 30.312 1 53.03 15 ARG B N 1
ATOM 2129 C CA . ARG B 1 15 ? 18.375 11.742 30.469 1 53.03 15 ARG B CA 1
ATOM 2130 C C . ARG B 1 15 ? 17.312 10.703 30.172 1 53.03 15 ARG B C 1
ATOM 2132 O O . ARG B 1 15 ? 17.594 9.648 29.594 1 53.03 15 ARG B O 1
ATOM 2139 N N . ARG B 1 16 ? 16.125 10.945 30.688 1 53.16 16 ARG B N 1
ATOM 2140 C CA . ARG B 1 16 ? 15.055 9.992 30.438 1 53.16 16 ARG B CA 1
ATOM 2141 C C . ARG B 1 16 ? 14.75 9.883 28.953 1 53.16 16 ARG B C 1
ATOM 2143 O O . ARG B 1 16 ? 14.516 8.789 28.438 1 53.16 16 ARG B O 1
ATOM 2150 N N . HIS B 1 17 ? 14.688 11.016 28.328 1 61.09 17 HIS B N 1
ATOM 2151 C CA . HIS B 1 17 ? 14.492 10.984 26.891 1 61.09 17 HIS B CA 1
ATOM 2152 C C . HIS B 1 17 ? 15.672 10.32 26.188 1 61.09 17 HIS B C 1
ATOM 2154 O O . HIS B 1 17 ? 15.484 9.57 25.219 1 61.09 17 HIS B O 1
ATOM 2160 N N . ARG B 1 18 ? 16.844 10.516 26.797 1 59.62 18 ARG B N 1
ATOM 2161 C CA . ARG B 1 18 ? 18.031 9.875 26.219 1 59.62 18 ARG B CA 1
ATOM 2162 C C . ARG B 1 18 ? 18 8.367 26.453 1 59.62 18 ARG B C 1
ATOM 2164 O O . ARG B 1 18 ? 18.359 7.59 25.578 1 59.62 18 ARG B O 1
ATOM 2171 N N . LEU B 1 19 ? 17.609 8.031 27.672 1 56.66 19 LEU B N 1
ATOM 2172 C CA . LEU B 1 19 ? 17.516 6.605 27.984 1 56.66 19 LEU B CA 1
ATOM 2173 C C . LEU B 1 19 ? 16.438 5.938 27.156 1 56.66 19 LEU B C 1
ATOM 2175 O O . LEU B 1 19 ? 16.609 4.812 26.672 1 56.66 19 LEU B O 1
ATOM 2179 N N . GLY B 1 20 ? 15.383 6.645 27.078 1 58.62 20 GLY B N 1
ATOM 2180 C CA . GLY B 1 20 ? 14.32 6.129 26.219 1 58.62 20 GLY B CA 1
ATOM 2181 C C . GLY B 1 20 ? 14.75 5.965 24.781 1 58.62 20 GLY B C 1
ATOM 2182 O O . GLY B 1 20 ? 14.43 4.957 24.141 1 58.62 20 GLY B O 1
ATOM 2183 N N . ARG B 1 21 ? 15.469 6.871 24.359 1 63.84 21 ARG B N 1
ATOM 2184 C CA . ARG B 1 21 ? 16 6.785 23 1 63.84 21 ARG B CA 1
ATOM 2185 C C . ARG B 1 21 ? 17.016 5.652 22.891 1 63.84 21 ARG B C 1
ATOM 2187 O O . ARG B 1 21 ? 17.016 4.922 21.891 1 63.84 21 ARG B O 1
ATOM 2194 N N . LEU B 1 22 ? 17.859 5.578 23.828 1 59.72 22 LEU B N 1
ATOM 2195 C CA . LEU B 1 22 ? 18.844 4.512 23.828 1 59.72 22 LEU B CA 1
ATOM 2196 C C . LEU B 1 22 ? 18.172 3.141 23.891 1 59.72 22 LEU B C 1
ATOM 2198 O O . LEU B 1 22 ? 18.594 2.213 23.188 1 59.72 22 LEU B O 1
ATOM 2202 N N . LEU B 1 23 ? 17.141 3.121 24.625 1 60.81 23 LEU B N 1
ATOM 2203 C CA . LEU B 1 23 ? 16.406 1.865 24.734 1 60.81 23 LEU B CA 1
ATOM 2204 C C . LEU B 1 23 ? 15.703 1.535 23.422 1 60.81 23 LEU B C 1
ATOM 2206 O O . LEU B 1 23 ? 15.641 0.369 23.031 1 60.81 23 LEU B O 1
ATOM 2210 N N . GLY B 1 24 ? 15.234 2.561 22.875 1 65.12 24 GLY B N 1
ATOM 2211 C CA . GLY B 1 24 ? 14.625 2.35 21.562 1 65.12 24 GLY B CA 1
ATOM 2212 C C . GLY B 1 24 ? 15.609 1.857 20.516 1 65.12 24 GLY B C 1
ATOM 2213 O O . GLY B 1 24 ? 15.312 0.911 19.781 1 65.12 24 GLY B O 1
ATOM 2214 N N . TRP B 1 25 ? 16.75 2.467 20.578 1 67.44 25 TRP B N 1
ATOM 2215 C CA . TRP B 1 25 ? 17.781 2.061 19.625 1 67.44 25 TRP B CA 1
ATOM 2216 C C . TRP B 1 25 ? 18.312 0.669 19.953 1 67.44 25 TRP B C 1
ATOM 2218 O O . TRP B 1 25 ? 18.562 -0.132 19.047 1 67.44 25 TRP B O 1
ATOM 2228 N N . LEU B 1 26 ? 18.438 0.447 21.188 1 64 26 LEU B N 1
ATOM 2229 C CA . LEU B 1 26 ? 18.906 -0.87 21.609 1 64 26 LEU B CA 1
ATOM 2230 C C . LEU B 1 26 ? 17.875 -1.944 21.266 1 64 26 LEU B C 1
ATOM 2232 O O . LEU B 1 26 ? 18.234 -3.027 20.797 1 64 26 LEU B O 1
ATOM 2236 N N . GLY B 1 27 ? 16.688 -1.532 21.547 1 68.56 27 GLY B N 1
ATOM 2237 C CA . GLY B 1 27 ? 15.625 -2.453 21.156 1 68.56 27 GLY B CA 1
ATOM 2238 C C . GLY B 1 27 ? 15.602 -2.75 19.672 1 68.56 27 GLY B C 1
ATOM 2239 O O . GLY B 1 27 ? 15.469 -3.908 19.266 1 68.56 27 GLY B O 1
ATOM 2240 N N . ALA B 1 28 ? 15.781 -1.697 18.969 1 73.5 28 ALA B N 1
ATOM 2241 C CA . ALA B 1 28 ? 15.836 -1.86 17.516 1 73.5 28 ALA B CA 1
ATOM 2242 C C . ALA B 1 28 ? 17.031 -2.719 17.109 1 73.5 28 ALA B C 1
ATOM 2244 O O . ALA B 1 28 ? 16.906 -3.568 16.219 1 73.5 28 ALA B O 1
ATOM 2245 N N . ALA B 1 29 ? 18.125 -2.477 17.781 1 75.75 29 ALA B N 1
ATOM 2246 C CA . ALA B 1 29 ? 19.328 -3.248 17.5 1 75.75 29 ALA B CA 1
ATOM 2247 C C . ALA B 1 29 ? 19.141 -4.715 17.875 1 75.75 29 ALA B C 1
ATOM 2249 O O . ALA B 1 29 ? 19.578 -5.609 17.141 1 75.75 29 ALA B O 1
ATOM 2250 N N . VAL B 1 30 ? 18.484 -4.887 18.938 1 75.06 30 VAL B N 1
ATOM 2251 C CA . VAL B 1 30 ? 18.234 -6.25 19.391 1 75.06 30 VAL B CA 1
ATOM 2252 C C . VAL B 1 30 ? 17.312 -6.961 18.406 1 75.06 30 VAL B C 1
ATOM 2254 O O . VAL B 1 30 ? 17.562 -8.109 18.047 1 75.06 30 VAL B O 1
ATOM 2257 N N . VAL B 1 31 ? 16.344 -6.211 18 1 75.06 31 VAL B N 1
ATOM 2258 C CA . VAL B 1 31 ? 15.414 -6.801 17.047 1 75.06 31 VAL B CA 1
ATOM 2259 C C . VAL B 1 31 ? 16.141 -7.102 15.734 1 75.06 31 VAL B C 1
ATOM 2261 O O . VAL B 1 31 ? 15.914 -8.148 15.125 1 75.06 31 VAL B O 1
ATOM 2264 N N . PHE B 1 32 ? 16.969 -6.254 15.43 1 79.12 32 PHE B N 1
ATOM 2265 C CA . PHE B 1 32 ? 17.75 -6.449 14.211 1 79.12 32 PHE B CA 1
ATOM 2266 C C . PHE B 1 32 ? 18.641 -7.684 14.336 1 79.12 32 PHE B C 1
ATOM 2268 O O . PHE B 1 32 ? 18.672 -8.531 13.438 1 79.12 32 PHE B O 1
ATOM 2275 N N . ALA B 1 33 ? 19.375 -7.727 15.391 1 77.62 33 ALA B N 1
ATOM 2276 C CA . ALA B 1 33 ? 20.281 -8.859 15.609 1 77.62 33 ALA B CA 1
ATOM 2277 C C . ALA B 1 33 ? 19.5 -10.172 15.695 1 77.62 33 ALA B C 1
ATOM 2279 O O . ALA B 1 33 ? 19.906 -11.18 15.125 1 77.62 33 ALA B O 1
ATOM 2280 N N . ALA B 1 34 ? 18.422 -10.133 16.375 1 78.31 34 ALA B N 1
ATOM 2281 C CA . ALA B 1 34 ? 17.578 -11.312 16.484 1 78.31 34 ALA B CA 1
ATOM 2282 C C . ALA B 1 34 ? 17.016 -11.734 15.133 1 78.31 34 ALA B C 1
ATOM 2284 O O . ALA B 1 34 ? 16.969 -12.922 14.812 1 78.31 34 ALA B O 1
ATOM 2285 N N . SER B 1 35 ? 16.625 -10.742 14.422 1 83.31 35 SER B N 1
ATOM 2286 C CA . SER B 1 35 ? 16.078 -11.023 13.102 1 83.31 35 SER B CA 1
ATOM 2287 C C . SER B 1 35 ? 17.156 -11.578 12.164 1 83.31 35 SER B C 1
ATOM 2289 O O . SER B 1 35 ? 16.891 -12.484 11.383 1 83.31 35 SER B O 1
ATOM 2291 N N . TRP B 1 36 ? 18.266 -11.047 12.305 1 78.56 36 TRP B N 1
ATOM 2292 C CA . TRP B 1 36 ? 19.391 -11.508 11.492 1 78.56 36 TRP B CA 1
ATOM 2293 C C . TRP B 1 36 ? 19.719 -12.969 11.789 1 78.56 36 TRP B C 1
ATOM 2295 O O . TRP B 1 36 ? 19.953 -13.758 10.875 1 78.56 36 TRP B O 1
ATOM 2305 N N . ARG B 1 37 ? 19.703 -13.32 13.078 1 77.12 37 ARG B N 1
ATOM 2306 C CA . ARG B 1 37 ? 20 -14.68 13.516 1 77.12 37 ARG B CA 1
ATOM 2307 C C . ARG B 1 37 ? 18.875 -15.641 13.148 1 77.12 37 ARG B C 1
ATOM 2309 O O . ARG B 1 37 ? 19.141 -16.766 12.711 1 77.12 37 ARG B O 1
ATOM 2316 N N . PHE B 1 38 ? 17.75 -15.148 13.383 1 76.62 38 PHE B N 1
ATOM 2317 C CA . PHE B 1 38 ? 16.594 -16 13.148 1 76.62 38 PHE B CA 1
ATOM 2318 C C . PHE B 1 38 ? 16.469 -16.328 11.664 1 76.62 38 PHE B C 1
ATOM 2320 O O . PHE B 1 38 ? 16.156 -17.469 11.297 1 76.62 38 PHE B O 1
ATOM 2327 N N . LEU B 1 39 ? 16.656 -15.312 10.898 1 76.62 39 LEU B N 1
ATOM 2328 C CA . LEU B 1 39 ? 16.438 -15.516 9.477 1 76.62 39 LEU B CA 1
ATOM 2329 C C . LEU B 1 39 ? 17.609 -16.25 8.836 1 76.62 39 LEU B C 1
ATOM 2331 O O . LEU B 1 39 ? 17.547 -16.625 7.668 1 76.62 39 LEU B O 1
ATOM 2335 N N . ASP B 1 40 ? 18.453 -16.828 9.859 1 64.94 40 ASP B N 1
ATOM 2336 C CA . ASP B 1 40 ? 19.641 -17.547 9.391 1 64.94 40 ASP B CA 1
ATOM 2337 C C . ASP B 1 40 ? 20.125 -16.984 8.047 1 64.94 40 ASP B C 1
ATOM 2339 O O . ASP B 1 40 ? 20.344 -17.734 7.098 1 64.94 40 ASP B O 1
ATOM 2343 N N . MET B 1 41 ? 19.891 -15.805 8.023 1 58.81 41 MET B N 1
ATOM 2344 C CA . MET B 1 41 ? 20.375 -15.227 6.77 1 58.81 41 MET B CA 1
ATOM 2345 C C . MET B 1 41 ? 21.812 -15.617 6.508 1 58.81 41 MET B C 1
ATOM 2347 O O . MET B 1 41 ? 22.734 -14.969 7 1 58.81 41 MET B O 1
ATOM 2351 N N . GLY B 1 42 ? 22.172 -16.781 7.172 1 48.22 42 GLY B N 1
ATOM 2352 C CA . GLY B 1 42 ? 23.484 -17.391 7.016 1 48.22 42 GLY B CA 1
ATOM 2353 C C . GLY B 1 42 ? 24.266 -16.828 5.844 1 48.22 42 GLY B C 1
ATOM 2354 O O . GLY B 1 42 ? 24.516 -15.625 5.777 1 48.22 42 GLY B O 1
ATOM 2355 N N . VAL B 1 43 ? 24.547 -17.891 4.797 1 48 43 VAL B N 1
ATOM 2356 C CA . VAL B 1 43 ? 25.516 -17.984 3.707 1 48 43 VAL B CA 1
ATOM 2357 C C . VAL B 1 43 ? 25.391 -16.766 2.801 1 48 43 VAL B C 1
ATOM 2359 O O . VAL B 1 43 ? 26.344 -16.406 2.102 1 48 43 VAL B O 1
ATOM 2362 N N . THR B 1 44 ? 24.25 -16.391 2.334 1 53.34 44 THR B N 1
ATOM 2363 C CA . THR B 1 44 ? 24.359 -15.406 1.268 1 53.34 44 THR B CA 1
ATOM 2364 C C . THR B 1 44 ? 24.844 -14.07 1.823 1 53.34 44 THR B C 1
ATOM 2366 O O . THR B 1 44 ? 24.156 -13.453 2.645 1 53.34 44 THR B O 1
ATOM 2369 N N . ARG B 1 45 ? 26.188 -13.93 2.012 1 56.66 45 ARG B N 1
ATOM 2370 C CA . ARG B 1 45 ? 27.062 -12.805 2.334 1 56.66 45 ARG B CA 1
ATOM 2371 C C . ARG B 1 45 ? 26.5 -11.5 1.768 1 56.66 45 ARG B C 1
ATOM 2373 O O . ARG B 1 45 ? 26.281 -11.383 0.559 1 56.66 45 ARG B O 1
ATOM 2380 N N . PRO B 1 46 ? 25.859 -10.711 2.676 1 63.28 46 PRO B N 1
ATOM 2381 C CA . PRO B 1 46 ? 25.5 -9.359 2.225 1 63.28 46 PRO B CA 1
ATOM 2382 C C . PRO B 1 46 ? 26.422 -8.844 1.118 1 63.28 46 PRO B C 1
ATOM 2384 O O . PRO B 1 46 ? 26.016 -7.996 0.323 1 63.28 46 PRO B O 1
ATOM 2387 N N . GLU B 1 47 ? 27.547 -9.484 1.093 1 67.75 47 GLU B N 1
ATOM 2388 C CA . GLU B 1 47 ? 28.531 -9.016 0.123 1 67.75 47 GLU B CA 1
ATOM 2389 C C . GLU B 1 47 ? 28.156 -9.43 -1.296 1 67.75 47 GLU B C 1
ATOM 2391 O O . GLU B 1 47 ? 28.609 -8.828 -2.268 1 67.75 47 GLU B O 1
ATOM 2396 N N . ILE B 1 48 ? 27.25 -10.359 -1.328 1 77.88 48 ILE B N 1
ATOM 2397 C CA . ILE B 1 48 ? 26.906 -10.875 -2.648 1 77.88 48 ILE B CA 1
ATOM 2398 C C . ILE B 1 48 ? 25.781 -10.039 -3.252 1 77.88 48 ILE B C 1
ATOM 2400 O O . ILE B 1 48 ? 25.594 -10.023 -4.469 1 77.88 48 ILE B O 1
ATOM 2404 N N . ILE B 1 49 ? 25.109 -9.25 -2.377 1 79.81 49 ILE B N 1
ATOM 2405 C CA . ILE B 1 49 ? 23.906 -8.539 -2.789 1 79.81 49 ILE B CA 1
ATOM 2406 C C . ILE B 1 49 ? 24.234 -7.531 -3.887 1 79.81 49 ILE B C 1
ATOM 2408 O O . ILE B 1 49 ? 23.609 -7.527 -4.949 1 79.81 49 ILE B O 1
ATOM 2412 N N . PRO B 1 50 ? 25.297 -6.812 -3.727 1 82.25 50 PRO B N 1
ATOM 2413 C CA . PRO B 1 50 ? 25.594 -5.832 -4.773 1 82.25 50 PRO B CA 1
ATOM 2414 C C . PRO B 1 50 ? 25.969 -6.484 -6.102 1 82.25 50 PRO B C 1
ATOM 2416 O O . PRO B 1 50 ? 25.656 -5.957 -7.168 1 82.25 50 PRO B O 1
ATOM 2419 N N . ARG B 1 51 ? 26.656 -7.547 -6.027 1 86.31 51 ARG B N 1
ATOM 2420 C CA . ARG B 1 51 ? 27.062 -8.25 -7.242 1 86.31 51 ARG B CA 1
ATOM 2421 C C . ARG B 1 51 ? 25.844 -8.812 -7.977 1 86.31 51 ARG B C 1
ATOM 2423 O O . ARG B 1 51 ? 25.734 -8.695 -9.195 1 86.31 51 ARG B O 1
ATOM 2430 N N . GLU B 1 52 ? 24.969 -9.414 -7.258 1 87.94 52 GLU B N 1
ATOM 2431 C CA . GLU B 1 52 ? 23.766 -10 -7.859 1 87.94 52 GLU B CA 1
ATOM 2432 C C . GLU B 1 52 ? 22.875 -8.922 -8.461 1 87.94 52 GLU B C 1
ATOM 2434 O O . GLU B 1 52 ? 22.266 -9.125 -9.516 1 87.94 52 GLU B O 1
ATOM 2439 N N . ILE B 1 53 ? 22.828 -7.809 -7.77 1 86.81 53 ILE B N 1
ATOM 2440 C CA . ILE B 1 53 ? 22.016 -6.703 -8.258 1 86.81 53 ILE B CA 1
ATOM 2441 C C . ILE B 1 53 ? 22.625 -6.145 -9.547 1 86.81 53 ILE B C 1
ATOM 2443 O O . ILE B 1 53 ? 21.906 -5.859 -10.508 1 86.81 53 ILE B O 1
ATOM 2447 N N . SER B 1 54 ? 23.922 -6.004 -9.57 1 90.12 54 SER B N 1
ATOM 2448 C CA . SER B 1 54 ? 24.609 -5.523 -10.766 1 90.12 54 SER B CA 1
ATOM 2449 C C . SER B 1 54 ? 24.391 -6.473 -11.945 1 90.12 54 SER B C 1
ATOM 2451 O O . SER B 1 54 ? 24.188 -6.031 -13.07 1 90.12 54 SER B O 1
ATOM 2453 N N . ASP B 1 55 ? 24.469 -7.68 -11.688 1 92.06 55 ASP B N 1
ATOM 2454 C CA . ASP B 1 55 ? 24.234 -8.688 -12.711 1 92.06 55 ASP B CA 1
ATOM 2455 C C . ASP B 1 55 ? 22.812 -8.594 -13.258 1 92.06 55 ASP B C 1
ATOM 2457 O O . ASP B 1 55 ? 22.594 -8.688 -14.469 1 92.06 55 ASP B O 1
ATOM 2461 N N . LEU B 1 56 ? 21.875 -8.406 -12.359 1 91.31 56 LEU B N 1
ATOM 2462 C CA . LEU B 1 56 ? 20.484 -8.273 -12.758 1 91.31 56 LEU B CA 1
ATOM 2463 C C . LEU B 1 56 ? 20.281 -7.066 -13.672 1 91.31 56 LEU B C 1
ATOM 2465 O O . LEU B 1 56 ? 19.625 -7.16 -14.703 1 91.31 56 LEU B O 1
ATOM 2469 N N . LEU B 1 57 ? 20.906 -5.992 -13.32 1 92.06 57 LEU B N 1
ATOM 2470 C CA . LEU B 1 57 ? 20.766 -4.77 -14.109 1 92.06 57 LEU B CA 1
ATOM 2471 C C . LEU B 1 57 ? 21.375 -4.941 -15.492 1 92.06 57 LEU B C 1
ATOM 2473 O O . LEU B 1 57 ? 20.859 -4.41 -16.484 1 92.06 57 LEU B O 1
ATOM 2477 N N . THR B 1 58 ? 22.438 -5.66 -15.578 1 94.44 58 THR B N 1
ATOM 2478 C CA . THR B 1 58 ? 23.078 -5.934 -16.859 1 94.44 58 THR B CA 1
ATOM 2479 C C . THR B 1 58 ? 22.188 -6.809 -17.734 1 94.44 58 THR B C 1
ATOM 2481 O O . THR B 1 58 ? 22.094 -6.594 -18.938 1 94.44 58 THR B O 1
ATOM 2484 N N . ARG B 1 59 ? 21.484 -7.684 -17.094 1 94.62 59 ARG B N 1
ATOM 2485 C CA . ARG B 1 59 ? 20.609 -8.594 -17.828 1 94.62 59 ARG B CA 1
ATOM 2486 C C . ARG B 1 59 ? 19.359 -7.871 -18.312 1 94.62 59 ARG B C 1
ATOM 2488 O O . ARG B 1 59 ? 18.766 -8.258 -19.312 1 94.62 59 ARG B O 1
ATOM 2495 N N . MET B 1 60 ? 19.031 -6.863 -17.609 1 95.69 60 MET B N 1
ATOM 2496 C CA . MET B 1 60 ? 17.797 -6.145 -17.922 1 95.69 60 MET B CA 1
ATOM 2497 C C . MET B 1 60 ? 18.016 -5.129 -19.031 1 95.69 60 MET B C 1
ATOM 2499 O O . MET B 1 60 ? 17.062 -4.707 -19.688 1 95.69 60 MET B O 1
ATOM 2503 N N . TYR B 1 61 ? 19.281 -4.809 -19.297 1 95.56 61 TYR B N 1
ATOM 2504 C CA . TYR B 1 61 ? 19.578 -3.785 -20.297 1 95.56 61 TYR B CA 1
ATOM 2505 C C . TYR B 1 61 ? 20.016 -4.418 -21.609 1 95.56 61 TYR B C 1
ATOM 2507 O O . TYR B 1 61 ? 20.828 -5.348 -21.625 1 95.56 61 TYR B O 1
ATOM 2515 N N . PRO B 1 62 ? 19.438 -3.939 -22.672 1 96.81 62 PRO B N 1
ATOM 2516 C CA . PRO B 1 62 ? 18.406 -2.908 -22.859 1 96.81 62 PRO B CA 1
ATOM 2517 C C . PRO B 1 62 ? 17 -3.467 -22.766 1 96.81 62 PRO B C 1
ATOM 2519 O O . PRO B 1 62 ? 16.766 -4.648 -23.047 1 96.81 62 PRO B O 1
ATOM 2522 N N . PRO B 1 63 ? 16.094 -2.637 -22.391 1 97.62 63 PRO B N 1
ATOM 2523 C CA . PRO B 1 63 ? 14.695 -3.074 -22.391 1 97.62 63 PRO B CA 1
ATOM 2524 C C . PRO B 1 63 ? 14.195 -3.471 -23.766 1 97.62 63 PRO B C 1
ATOM 2526 O O . PRO B 1 63 ? 14.586 -2.859 -24.766 1 97.62 63 PRO B O 1
ATOM 2529 N N . ASP B 1 64 ? 13.383 -4.457 -23.828 1 97.81 64 ASP B N 1
ATOM 2530 C CA . ASP B 1 64 ? 12.805 -4.957 -25.062 1 97.81 64 ASP B CA 1
ATOM 2531 C C . ASP B 1 64 ? 11.703 -4.027 -25.562 1 97.81 64 ASP B C 1
ATOM 2533 O O . ASP B 1 64 ? 10.516 -4.297 -25.375 1 97.81 64 ASP B O 1
ATOM 2537 N N . VAL B 1 65 ? 12.078 -3.086 -26.375 1 96.38 65 VAL B N 1
ATOM 2538 C CA . VAL B 1 65 ? 11.172 -2.045 -26.844 1 96.38 65 VAL B CA 1
ATOM 2539 C C . VAL B 1 65 ? 10.109 -2.658 -27.75 1 96.38 65 VAL B C 1
ATOM 2541 O O . VAL B 1 65 ? 8.969 -2.18 -27.797 1 96.38 65 VAL B O 1
ATOM 2544 N N . ALA B 1 66 ? 10.461 -3.695 -28.406 1 95.69 66 ALA B N 1
ATOM 2545 C CA . ALA B 1 66 ? 9.523 -4.363 -29.297 1 95.69 66 ALA B CA 1
ATOM 2546 C C . ALA B 1 66 ? 8.352 -4.961 -28.531 1 95.69 66 ALA B C 1
ATOM 2548 O O . ALA B 1 66 ? 7.266 -5.145 -29.094 1 95.69 66 ALA B O 1
ATOM 2549 N N . TYR B 1 67 ? 8.531 -5.215 -27.312 1 95.88 67 TYR B N 1
ATOM 2550 C CA . TYR B 1 67 ? 7.516 -5.824 -26.453 1 95.88 67 TYR B CA 1
ATOM 2551 C C . TYR B 1 67 ? 6.52 -4.781 -25.969 1 95.88 67 TYR B C 1
ATOM 2553 O O . TYR B 1 67 ? 5.449 -5.129 -25.469 1 95.88 67 TYR B O 1
ATOM 2561 N N . ALA B 1 68 ? 6.766 -3.549 -26.156 1 95.5 68 ALA B N 1
ATOM 2562 C CA . ALA B 1 68 ? 5.953 -2.457 -25.641 1 95.5 68 ALA B CA 1
ATOM 2563 C C . ALA B 1 68 ?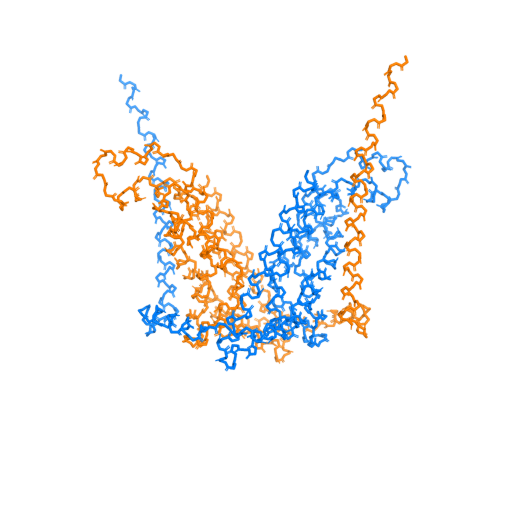 4.551 -2.48 -26.234 1 95.5 68 ALA B C 1
ATOM 2565 O O . ALA B 1 68 ? 3.564 -2.211 -25.547 1 95.5 68 ALA B O 1
ATOM 2566 N N . GLY B 1 69 ? 4.52 -2.77 -27.484 1 95.38 69 GLY B N 1
ATOM 2567 C CA . GLY B 1 69 ? 3.223 -2.832 -28.141 1 95.38 69 GLY B CA 1
ATOM 2568 C C . GLY B 1 69 ? 2.301 -3.879 -27.547 1 95.38 69 GLY B C 1
ATOM 2569 O O . GLY B 1 69 ? 1.097 -3.648 -27.406 1 95.38 69 GLY B O 1
ATOM 2570 N N . ASP B 1 70 ? 2.818 -5.016 -27.188 1 96.5 70 ASP B N 1
ATOM 2571 C CA . ASP B 1 70 ? 2.061 -6.129 -26.625 1 96.5 70 ASP B CA 1
ATOM 2572 C C . ASP B 1 70 ? 1.556 -5.789 -25.219 1 96.5 70 ASP B C 1
ATOM 2574 O O . ASP B 1 70 ? 0.685 -6.48 -24.688 1 96.5 70 ASP B O 1
ATOM 2578 N N . LEU B 1 71 ? 2.033 -4.707 -24.656 1 97.69 71 LEU B N 1
ATOM 2579 C CA . LEU B 1 71 ? 1.715 -4.379 -23.281 1 97.69 71 LEU B CA 1
ATOM 2580 C C . LEU B 1 71 ? 0.537 -3.414 -23.203 1 97.69 71 LEU B C 1
ATOM 2582 O O . LEU B 1 71 ? -0.026 -3.195 -22.125 1 97.69 71 LEU B O 1
ATOM 2586 N N . VAL B 1 72 ? 0.135 -2.898 -24.344 1 96.44 72 VAL B N 1
ATOM 2587 C CA . VAL B 1 72 ? -0.927 -1.898 -24.359 1 96.44 72 VAL B CA 1
ATOM 2588 C C . VAL B 1 72 ? -2.229 -2.516 -23.844 1 96.44 72 VAL B C 1
ATOM 2590 O O . VAL B 1 72 ? -2.9 -1.944 -22.984 1 96.44 72 VAL B O 1
ATOM 2593 N N . GLY B 1 73 ? -2.607 -3.686 -24.359 1 94.88 73 GLY B N 1
ATOM 2594 C CA . GLY B 1 73 ? -3.811 -4.375 -23.922 1 94.88 73 GLY B CA 1
AT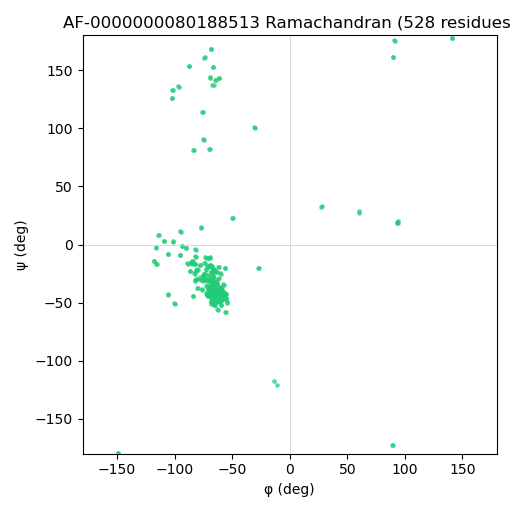OM 2595 C C . GLY B 1 73 ? -3.844 -4.633 -22.438 1 94.88 73 GLY B C 1
ATOM 2596 O O . GLY B 1 73 ? -4.742 -4.152 -21.734 1 94.88 73 GLY B O 1
ATOM 2597 N N . PRO B 1 74 ? -2.82 -5.344 -21.953 1 96.25 74 PRO B N 1
ATOM 2598 C CA . PRO B 1 74 ? -2.746 -5.617 -20.516 1 96.25 74 PRO B CA 1
ATOM 2599 C C . PRO B 1 74 ? -2.752 -4.344 -19.672 1 96.25 74 PRO B C 1
ATOM 2601 O O . PRO B 1 74 ? -3.322 -4.328 -18.578 1 96.25 74 PRO B O 1
ATOM 2604 N N . LEU B 1 75 ? -2.166 -3.357 -20.172 1 96.25 75 LEU B N 1
ATOM 2605 C CA . LEU B 1 75 ? -2.131 -2.092 -19.453 1 96.25 75 LEU B CA 1
ATOM 2606 C C . LEU B 1 75 ? -3.521 -1.47 -19.375 1 96.25 75 LEU B C 1
ATOM 2608 O O . LEU B 1 75 ? -3.924 -0.961 -18.328 1 96.25 75 LEU B O 1
ATOM 2612 N N . ILE B 1 76 ? -4.176 -1.459 -20.453 1 94.31 76 ILE B N 1
ATOM 2613 C CA . ILE B 1 76 ? -5.531 -0.929 -20.484 1 94.31 76 ILE B CA 1
ATOM 2614 C C . ILE B 1 76 ? -6.426 -1.73 -19.547 1 94.31 76 ILE B C 1
ATOM 2616 O O . ILE B 1 76 ? -7.238 -1.158 -18.812 1 94.31 76 ILE B O 1
ATOM 2620 N N . GLU B 1 77 ? -6.266 -3.002 -19.547 1 95 77 GLU B N 1
ATOM 2621 C CA . GLU B 1 77 ? -7.02 -3.852 -18.641 1 95 77 GLU B CA 1
ATOM 2622 C C . GLU B 1 77 ? -6.738 -3.475 -17.188 1 95 77 GLU B C 1
ATOM 2624 O O . GLU B 1 77 ? -7.656 -3.41 -16.359 1 95 77 GLU B O 1
ATOM 2629 N N . THR B 1 78 ? -5.496 -3.238 -16.875 1 96.31 78 THR B N 1
ATOM 2630 C CA . THR B 1 78 ? -5.086 -2.826 -15.539 1 96.31 78 THR B CA 1
ATOM 2631 C C . THR B 1 78 ? -5.797 -1.538 -15.133 1 96.31 78 THR B C 1
ATOM 2633 O O . THR B 1 78 ? -6.32 -1.438 -14.016 1 96.31 78 THR B O 1
ATOM 2636 N N . ILE B 1 79 ? -5.844 -0.613 -16.016 1 94.81 79 ILE B N 1
ATOM 2637 C CA . ILE B 1 79 ? -6.465 0.679 -15.75 1 94.81 79 ILE B CA 1
ATOM 2638 C C . ILE B 1 79 ? -7.965 0.494 -15.539 1 94.81 79 ILE B C 1
ATOM 2640 O O . ILE B 1 79 ? -8.555 1.117 -14.656 1 94.81 79 ILE B O 1
ATOM 2644 N N . HIS B 1 80 ? -8.547 -0.381 -16.312 1 94.19 80 HIS B N 1
ATOM 2645 C CA . HIS B 1 80 ? -9.969 -0.648 -16.188 1 94.19 80 HIS B CA 1
ATOM 2646 C C . HIS B 1 80 ? -10.281 -1.346 -14.859 1 94.19 80 HIS B C 1
ATOM 2648 O O . HIS B 1 80 ? -11.305 -1.067 -14.234 1 94.19 80 HIS B O 1
ATOM 2654 N N . ILE B 1 81 ? -9.453 -2.232 -14.414 1 95.56 81 ILE B N 1
ATOM 2655 C CA . ILE B 1 81 ? -9.617 -2.902 -13.125 1 95.56 81 ILE B CA 1
ATOM 2656 C C . ILE B 1 81 ? -9.578 -1.872 -12 1 95.56 81 ILE B C 1
ATOM 2658 O O . ILE B 1 81 ? -10.438 -1.871 -11.117 1 95.56 81 ILE B O 1
ATOM 2662 N N . ALA B 1 82 ? -8.586 -0.993 -12.086 1 96.38 82 ALA B N 1
ATOM 2663 C CA . ALA B 1 82 ? -8.438 0.048 -11.078 1 96.38 82 ALA B CA 1
ATOM 2664 C C . ALA B 1 82 ? -9.656 0.965 -11.047 1 96.38 82 ALA B C 1
ATOM 2666 O O . ALA B 1 82 ? -10.164 1.302 -9.977 1 96.38 82 ALA B O 1
ATOM 2667 N N . ALA B 1 83 ? -10.117 1.337 -12.234 1 93.69 83 ALA B N 1
ATOM 2668 C CA . ALA B 1 83 ? -11.242 2.262 -12.328 1 93.69 83 ALA B CA 1
ATOM 2669 C C . ALA B 1 83 ? -12.523 1.623 -11.805 1 93.69 83 ALA B C 1
ATOM 2671 O O . ALA B 1 83 ? -13.227 2.211 -10.977 1 93.69 83 ALA B O 1
ATOM 2672 N N . MET B 1 84 ? -12.789 0.446 -12.242 1 92.81 84 MET B N 1
ATOM 2673 C CA . MET B 1 84 ? -14.016 -0.246 -11.836 1 92.81 84 MET B CA 1
ATOM 2674 C C . MET B 1 84 ? -13.969 -0.616 -10.359 1 92.81 84 MET B C 1
ATOM 2676 O O . MET B 1 84 ? -14.984 -0.545 -9.664 1 92.81 84 MET B O 1
ATOM 2680 N N . GLY B 1 85 ? -12.844 -1.076 -9.938 1 94.75 85 GLY B N 1
ATOM 2681 C CA . GLY B 1 85 ? -12.688 -1.352 -8.516 1 94.75 85 GLY B CA 1
ATOM 2682 C C . GLY B 1 85 ? -12.922 -0.133 -7.645 1 94.75 85 GLY B C 1
ATOM 2683 O O . GLY B 1 85 ? -13.586 -0.224 -6.613 1 94.75 85 GLY B O 1
ATOM 2684 N N . THR B 1 86 ? -12.375 0.965 -8.078 1 95.38 86 THR B N 1
ATOM 2685 C CA . THR B 1 86 ? -12.562 2.209 -7.344 1 95.38 86 THR B CA 1
ATOM 2686 C C . THR B 1 86 ? -14.031 2.609 -7.316 1 95.38 86 THR B C 1
ATOM 2688 O O . THR B 1 86 ? -14.555 2.998 -6.27 1 95.38 86 THR B O 1
ATOM 2691 N N . ALA B 1 87 ? -14.688 2.496 -8.43 1 91.81 87 ALA B N 1
ATOM 2692 C CA . ALA B 1 87 ? -16.109 2.809 -8.5 1 91.81 87 ALA B CA 1
ATOM 2693 C C . ALA B 1 87 ? -16.922 1.915 -7.559 1 91.81 87 ALA B C 1
ATOM 2695 O O . ALA B 1 87 ? -17.797 2.393 -6.84 1 91.81 87 ALA B O 1
ATOM 2696 N N . GLY B 1 88 ? -16.641 0.663 -7.613 1 90.94 88 GLY B N 1
ATOM 2697 C CA . GLY B 1 88 ? -17.297 -0.255 -6.699 1 90.94 88 GLY B CA 1
ATOM 2698 C C . GLY B 1 88 ? -17.047 0.079 -5.238 1 90.94 88 GLY B C 1
ATOM 2699 O O . GLY B 1 88 ? -17.953 -0.005 -4.414 1 90.94 88 GLY B O 1
ATOM 2700 N N . ALA B 1 89 ? -15.836 0.425 -4.93 1 95.75 89 ALA B N 1
ATOM 2701 C CA . ALA B 1 89 ? -15.477 0.793 -3.562 1 95.75 89 ALA B CA 1
ATOM 2702 C C . ALA B 1 89 ? -16.25 2.023 -3.104 1 95.75 89 ALA B C 1
ATOM 2704 O O . ALA B 1 89 ? -16.656 2.111 -1.943 1 95.75 89 ALA B O 1
ATOM 2705 N N . LEU B 1 90 ? -16.406 2.979 -4.008 1 92 90 LEU B N 1
ATOM 2706 C CA . LEU B 1 90 ? -17.141 4.199 -3.678 1 92 90 LEU B CA 1
ATOM 2707 C C . LEU B 1 90 ? -18.578 3.889 -3.299 1 92 90 LEU B C 1
ATOM 2709 O O . LEU B 1 90 ? -19.109 4.426 -2.32 1 92 90 LEU B O 1
ATOM 2713 N N . VAL B 1 91 ? -19.172 3.039 -4.012 1 88.5 91 VAL B N 1
ATOM 2714 C CA . VAL B 1 91 ? -20.562 2.656 -3.764 1 88.5 91 VAL B CA 1
ATOM 2715 C C . VAL B 1 91 ? -20.672 1.933 -2.424 1 88.5 91 VAL B C 1
ATOM 2717 O O . VAL B 1 91 ? -21.562 2.213 -1.629 1 88.5 91 VAL B O 1
ATOM 2720 N N . LEU B 1 92 ? -19.719 1.121 -2.154 1 92.62 92 LEU B N 1
ATOM 2721 C CA . LEU B 1 92 ? -19.766 0.32 -0.936 1 92.62 92 LEU B CA 1
ATOM 2722 C C . LEU B 1 92 ? -19.312 1.139 0.271 1 92.62 92 LEU B C 1
ATOM 2724 O O . LEU B 1 92 ? -19.75 0.885 1.396 1 92.62 92 LEU B O 1
ATOM 2728 N N . ALA B 1 93 ? -18.469 2.068 0.044 1 95.5 93 ALA B N 1
ATOM 2729 C CA . ALA B 1 93 ? -17.875 2.82 1.139 1 95.5 93 ALA B CA 1
ATOM 2730 C C . ALA B 1 93 ? -18.875 3.793 1.756 1 95.5 93 ALA B C 1
ATOM 2732 O O . ALA B 1 93 ? -18.781 4.102 2.947 1 95.5 93 ALA B O 1
ATOM 2733 N N . VAL B 1 94 ? -19.812 4.289 1.006 1 91.5 94 VAL B N 1
ATOM 2734 C CA . VAL B 1 94 ? -20.766 5.281 1.491 1 91.5 94 VAL B CA 1
ATOM 2735 C C . VAL B 1 94 ? -21.609 4.688 2.621 1 91.5 94 VAL B C 1
ATOM 2737 O O . VAL B 1 94 ? -21.625 5.215 3.734 1 91.5 94 VAL B O 1
ATOM 2740 N N . PRO B 1 95 ? -22.281 3.533 2.367 1 92.75 95 PRO B N 1
ATOM 2741 C CA . PRO B 1 95 ? -23.031 2.945 3.482 1 92.75 95 PRO B CA 1
ATOM 2742 C C . PRO B 1 95 ? -22.125 2.578 4.664 1 92.75 95 PRO B C 1
ATOM 2744 O O . PRO B 1 95 ? -22.531 2.723 5.82 1 92.75 95 PRO B O 1
ATOM 2747 N N . VAL B 1 96 ? -20.953 2.127 4.43 1 96.31 96 VAL B N 1
ATOM 2748 C CA . VAL B 1 96 ? -20.031 1.76 5.496 1 96.31 96 VAL B CA 1
ATOM 2749 C C . VAL B 1 96 ? -19.641 3.002 6.297 1 96.31 96 VAL B C 1
ATOM 2751 O O . VAL B 1 96 ? -19.594 2.963 7.527 1 96.31 96 VAL B O 1
ATOM 2754 N N . ALA B 1 97 ? -19.391 4.066 5.578 1 96.44 97 ALA B N 1
ATOM 2755 C CA . ALA B 1 97 ? -19.031 5.324 6.23 1 96.44 97 ALA B CA 1
ATOM 2756 C C . ALA B 1 97 ? -20.172 5.824 7.113 1 96.44 97 ALA B C 1
ATOM 2758 O O . ALA B 1 97 ? -19.938 6.324 8.219 1 96.44 97 ALA B O 1
ATOM 2759 N N . LEU B 1 98 ? -21.406 5.699 6.629 1 93.5 98 LEU B N 1
ATOM 2760 C CA . LEU B 1 98 ? -22.578 6.117 7.402 1 93.5 98 LEU B CA 1
ATOM 2761 C C . LEU B 1 98 ? -22.719 5.281 8.672 1 93.5 98 LEU B C 1
ATOM 2763 O O . LEU B 1 98 ? -23.125 5.797 9.719 1 93.5 98 LEU B O 1
ATOM 2767 N N . LEU B 1 99 ? -22.359 4.039 8.57 1 95.56 99 LEU B N 1
ATOM 2768 C CA . LEU B 1 99 ? -22.406 3.158 9.734 1 95.56 99 LEU B CA 1
ATOM 2769 C C . LEU B 1 99 ? -21.266 3.455 10.695 1 95.56 99 LEU B C 1
ATOM 2771 O O . LEU B 1 99 ? -21.422 3.314 11.906 1 95.56 99 LEU B O 1
ATOM 2775 N N . ALA B 1 100 ? -20.172 3.904 10.156 1 95.62 100 ALA B N 1
ATOM 2776 C CA . ALA B 1 100 ? -18.953 4.039 10.953 1 95.62 100 ALA B CA 1
ATOM 2777 C C . ALA B 1 100 ? -18.828 5.441 11.531 1 95.62 100 ALA B C 1
ATOM 2779 O O . ALA B 1 100 ? -17.844 5.754 12.211 1 95.62 100 ALA B O 1
ATOM 2780 N N . ALA B 1 101 ? -19.75 6.246 11.219 1 94.62 101 ALA B N 1
ATOM 2781 C CA . ALA B 1 101 ? -19.781 7.594 11.789 1 94.62 101 ALA B CA 1
ATOM 2782 C C . ALA B 1 101 ? -20.719 7.656 12.984 1 94.62 101 ALA B C 1
ATOM 2784 O O . ALA B 1 101 ? -21.859 7.191 12.914 1 94.62 101 ALA B O 1
ATOM 2785 N N . GLU B 1 102 ? -20.281 8.297 14.016 1 92.94 102 GLU B N 1
ATOM 2786 C CA . GLU B 1 102 ? -21.031 8.352 15.266 1 92.94 102 GLU B CA 1
ATOM 2787 C C . GLU B 1 102 ? -22.328 9.125 15.094 1 92.94 102 GLU B C 1
ATOM 2789 O O . GLU B 1 102 ? -23.344 8.789 15.703 1 92.94 102 GLU B O 1
ATOM 2794 N N . ASN B 1 103 ? -22.344 10.109 14.281 1 90.69 103 ASN B N 1
ATOM 2795 C CA . ASN B 1 103 ? -23.484 11 14.164 1 90.69 103 ASN B CA 1
ATOM 2796 C C . ASN B 1 103 ? -24.547 10.43 13.211 1 90.69 103 ASN B C 1
ATOM 2798 O O . ASN B 1 103 ? -25.688 10.891 13.195 1 90.69 103 ASN B O 1
ATOM 2802 N N . THR B 1 104 ? -24.188 9.414 12.43 1 90.56 104 THR B N 1
ATOM 2803 C CA . THR B 1 104 ? -25.156 8.914 11.461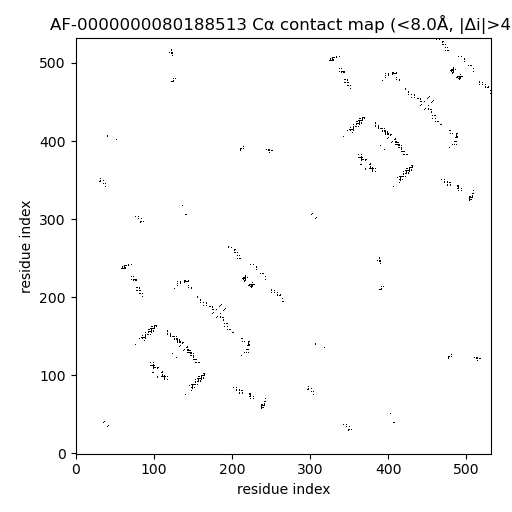 1 90.56 104 THR B CA 1
ATOM 2804 C C . THR B 1 104 ? -25.516 7.457 11.742 1 90.56 104 THR B C 1
ATOM 2806 O O . THR B 1 104 ? -26.5 6.941 11.234 1 90.56 104 THR B O 1
ATOM 2809 N N . THR B 1 105 ? -24.734 6.836 12.57 1 92.06 105 THR B N 1
ATOM 2810 C CA . THR B 1 105 ? -25.031 5.438 12.875 1 92.06 105 THR B CA 1
ATOM 2811 C C . THR B 1 105 ? -26.344 5.309 13.625 1 92.06 105 THR B C 1
ATOM 2813 O O . THR B 1 105 ? -26.641 6.117 14.516 1 92.06 105 THR B O 1
ATOM 2816 N N . PRO B 1 106 ? -27.203 4.32 13.266 1 90.31 106 PRO B N 1
ATOM 2817 C CA . PRO B 1 106 ? -28.484 4.152 13.938 1 90.31 106 PRO B CA 1
ATOM 2818 C C . PRO B 1 106 ? -28.344 3.699 15.391 1 90.31 106 PRO B C 1
ATOM 2820 O O . PRO B 1 106 ? -29.125 4.117 16.25 1 90.31 106 PRO B O 1
ATOM 2823 N N . ASN B 1 107 ? -27.422 2.729 15.625 1 93.88 107 ASN B N 1
ATOM 2824 C CA . ASN B 1 107 ? -27.219 2.215 16.969 1 93.88 107 ASN B CA 1
ATOM 2825 C C . ASN B 1 107 ? -25.781 1.769 17.188 1 93.88 107 ASN B C 1
ATOM 2827 O O . ASN B 1 107 ? -24.953 1.872 16.281 1 93.88 107 ASN B O 1
ATOM 2831 N N . ALA B 1 108 ? -25.547 1.301 18.344 1 95.19 108 ALA B N 1
ATOM 2832 C CA . ALA B 1 108 ? -24.188 0.919 18.734 1 95.19 108 ALA B CA 1
ATOM 2833 C C . ALA B 1 108 ? -23.719 -0.31 17.953 1 95.19 108 ALA B C 1
ATOM 2835 O O . ALA B 1 108 ? -22.562 -0.408 17.578 1 95.19 108 ALA B O 1
ATOM 2836 N N . ALA B 1 109 ? -24.609 -1.191 17.719 1 96.56 109 ALA B N 1
ATOM 2837 C CA . ALA B 1 109 ? -24.266 -2.414 17 1 96.56 109 ALA B CA 1
ATOM 2838 C C . ALA B 1 109 ? -23.844 -2.109 15.555 1 96.56 109 ALA B C 1
ATOM 2840 O O . ALA B 1 109 ? -22.891 -2.684 15.039 1 96.56 109 ALA B O 1
ATOM 2841 N N . THR B 1 110 ? -24.547 -1.215 14.961 1 95.62 110 THR B N 1
ATOM 2842 C CA . THR B 1 110 ? -24.234 -0.854 13.586 1 95.62 110 THR B CA 1
ATOM 2843 C C . THR B 1 110 ? -22.938 -0.05 13.523 1 95.62 110 THR B C 1
ATOM 2845 O O . THR B 1 110 ? -22.188 -0.143 12.547 1 95.62 110 THR B O 1
ATOM 2848 N N . TYR B 1 111 ? -22.719 0.754 14.523 1 96.12 111 TYR B N 1
ATOM 2849 C CA . TYR B 1 111 ? -21.453 1.489 14.625 1 96.12 111 TYR B CA 1
ATOM 2850 C C . TYR B 1 111 ? -20.266 0.536 14.672 1 96.12 111 TYR B C 1
ATOM 2852 O O . TYR B 1 111 ? -19.312 0.685 13.906 1 96.12 111 TYR B O 1
ATOM 2860 N N . TRP B 1 112 ? -20.422 -0.449 15.492 1 95.56 112 TRP B N 1
ATOM 2861 C CA . TRP B 1 112 ? -19.344 -1.428 15.648 1 95.56 112 TRP B CA 1
ATOM 2862 C C . TRP B 1 112 ? -19.172 -2.24 14.375 1 95.56 112 TRP B C 1
ATOM 2864 O O . TRP B 1 112 ? -18.047 -2.588 14.008 1 95.56 112 TRP B O 1
ATOM 2874 N N . LEU B 1 113 ? -20.234 -2.523 13.711 1 95.69 113 LEU B N 1
ATOM 2875 C CA . LEU B 1 113 ? -20.156 -3.236 12.438 1 95.69 113 LEU B CA 1
ATOM 2876 C C . LEU B 1 113 ? -19.406 -2.418 11.398 1 95.69 113 LEU B C 1
ATOM 2878 O O . LEU B 1 113 ? -18.578 -2.957 10.664 1 95.69 113 LEU B O 1
ATOM 2882 N N . GLY B 1 114 ? -19.75 -1.132 11.344 1 96.88 114 GLY B N 1
ATOM 2883 C CA . GLY B 1 114 ? -19.016 -0.252 10.438 1 96.88 114 GLY B CA 1
ATOM 2884 C C . GLY B 1 114 ? -17.531 -0.218 10.719 1 96.88 114 GLY B C 1
ATOM 2885 O O . GLY B 1 114 ? -16.719 -0.347 9.797 1 96.88 114 GLY B O 1
ATOM 2886 N N . LYS B 1 115 ? -17.219 -0.16 11.953 1 95.31 115 LYS B N 1
ATOM 2887 C CA . LYS B 1 115 ? -15.812 -0.128 12.352 1 95.31 115 LYS B CA 1
ATOM 2888 C C . LYS B 1 115 ? -15.117 -1.446 12.023 1 95.31 115 LYS B C 1
ATOM 2890 O O . LYS B 1 115 ? -13.953 -1.455 11.617 1 95.31 115 LYS B O 1
ATOM 2895 N N . LEU B 1 116 ? -15.852 -2.486 12.234 1 93.69 116 LEU B N 1
ATOM 2896 C CA . LEU B 1 116 ? -15.305 -3.809 11.938 1 93.69 116 LEU B CA 1
ATOM 2897 C C . LEU B 1 116 ? -15.023 -3.961 10.445 1 93.69 116 LEU B C 1
ATOM 2899 O O . LEU B 1 116 ? -13.977 -4.477 10.055 1 93.69 116 LEU B O 1
ATOM 2903 N N . ILE B 1 117 ? -15.898 -3.539 9.609 1 95.56 117 ILE B N 1
ATOM 2904 C CA . ILE B 1 117 ? -15.734 -3.627 8.164 1 95.56 117 ILE B CA 1
ATOM 2905 C C . ILE B 1 117 ? -14.508 -2.816 7.734 1 95.56 117 ILE B C 1
ATOM 2907 O O . ILE B 1 117 ? -13.688 -3.293 6.953 1 95.56 117 ILE B O 1
ATOM 2911 N N . VAL B 1 118 ? -14.414 -1.646 8.281 1 95.69 118 VAL B N 1
ATOM 2912 C CA . VAL B 1 118 ? -13.305 -0.754 7.965 1 95.69 118 VAL B CA 1
ATOM 2913 C C . VAL B 1 118 ? -11.984 -1.415 8.359 1 95.69 118 VAL B C 1
ATOM 2915 O O . VAL B 1 118 ? -11.047 -1.464 7.555 1 95.69 118 VAL B O 1
ATOM 2918 N N . THR B 1 119 ? -11.953 -2.012 9.508 1 91.75 119 THR B N 1
ATOM 2919 C CA . THR B 1 119 ? -10.727 -2.592 10.039 1 91.75 119 THR B CA 1
ATOM 2920 C C . THR B 1 119 ? -10.344 -3.852 9.266 1 91.75 119 THR B C 1
ATOM 2922 O O . THR B 1 119 ? -9.18 -4.031 8.891 1 91.75 119 THR B O 1
ATOM 2925 N N . VAL B 1 120 ? -11.258 -4.68 8.969 1 91.5 120 VAL B N 1
ATOM 2926 C CA . VAL B 1 120 ? -10.992 -5.926 8.258 1 91.5 120 VAL B CA 1
ATOM 2927 C C . VAL B 1 120 ? -10.516 -5.613 6.836 1 91.5 120 VAL B C 1
ATOM 2929 O O . VAL B 1 120 ? -9.555 -6.211 6.352 1 91.5 120 VAL B O 1
ATOM 2932 N N . SER B 1 121 ? -11.188 -4.719 6.246 1 94.56 121 SER B N 1
ATOM 2933 C CA . SER B 1 121 ? -10.82 -4.332 4.891 1 94.56 121 SER B CA 1
ATOM 2934 C C . SER B 1 121 ? -9.391 -3.805 4.836 1 94.56 121 SER B C 1
ATOM 2936 O O . SER B 1 121 ? -8.641 -4.129 3.912 1 94.56 121 SER B O 1
ATOM 2938 N N . ARG B 1 122 ? -8.977 -3.078 5.797 1 90.31 122 ARG B N 1
ATOM 2939 C CA . ARG B 1 122 ? -7.668 -2.426 5.793 1 90.31 122 ARG B CA 1
ATOM 2940 C C . ARG B 1 122 ? -6.57 -3.393 6.227 1 90.31 122 ARG B C 1
ATOM 2942 O O . ARG B 1 122 ? -5.391 -3.16 5.961 1 90.31 122 ARG B O 1
ATOM 2949 N N . SER B 1 123 ? -6.98 -4.492 6.855 1 87.44 123 SER B N 1
ATOM 2950 C CA . SER B 1 123 ? -6.004 -5.422 7.418 1 87.44 123 SER B CA 1
ATOM 2951 C C . SER B 1 123 ? -5.543 -6.434 6.375 1 87.44 123 SER B C 1
ATOM 2953 O O . SER B 1 123 ? -4.445 -6.984 6.484 1 87.44 123 SER B O 1
ATOM 2955 N N . VAL B 1 124 ? -6.348 -6.637 5.387 1 91.25 124 VAL B N 1
ATOM 2956 C CA . VAL B 1 124 ? -6.051 -7.652 4.383 1 91.25 124 VAL B CA 1
ATOM 2957 C C . VAL B 1 124 ? -5.504 -6.988 3.123 1 91.25 124 VAL B C 1
ATOM 2959 O O . VAL B 1 124 ? -6.137 -6.09 2.562 1 91.25 124 VAL B O 1
ATOM 2962 N N . ASN B 1 125 ? -4.387 -7.457 2.727 1 93.12 125 ASN B N 1
ATOM 2963 C CA . ASN B 1 125 ? -3.754 -6.918 1.527 1 93.12 125 ASN B CA 1
ATOM 2964 C C . ASN B 1 125 ? -4.57 -7.23 0.276 1 93.12 125 ASN B C 1
ATOM 2966 O O . ASN B 1 125 ? -5.27 -8.242 0.222 1 93.12 125 ASN B O 1
ATOM 2970 N N . THR B 1 126 ? -4.441 -6.426 -0.664 1 95 126 THR B N 1
ATOM 2971 C CA . THR B 1 126 ? -5.188 -6.523 -1.913 1 95 126 THR B CA 1
ATOM 2972 C C . THR B 1 126 ? -4.961 -7.883 -2.574 1 95 126 THR B C 1
ATOM 2974 O O . THR B 1 126 ? -5.902 -8.492 -3.084 1 95 126 THR B O 1
ATOM 2977 N N . ILE B 1 127 ? -3.799 -8.359 -2.568 1 93.62 127 ILE B N 1
ATOM 2978 C CA . ILE B 1 127 ? -3.453 -9.586 -3.273 1 93.62 127 ILE B CA 1
ATOM 2979 C C . ILE B 1 127 ? -4.156 -10.773 -2.617 1 93.62 127 ILE B C 1
ATOM 2981 O O . ILE B 1 127 ? -4.539 -11.727 -3.297 1 93.62 127 ILE B O 1
ATOM 2985 N N . VAL B 1 128 ? -4.324 -10.727 -1.315 1 92.75 128 VAL B N 1
ATOM 2986 C CA . VAL B 1 128 ? -5.043 -11.789 -0.619 1 92.75 128 VAL B CA 1
ATOM 2987 C C . VAL B 1 128 ? -6.488 -11.836 -1.099 1 92.75 128 VAL B C 1
ATOM 2989 O O . VAL B 1 128 ? -7.016 -12.914 -1.404 1 92.75 128 VAL B O 1
ATOM 2992 N N . TRP B 1 129 ? -7.113 -10.695 -1.171 1 94.69 129 TRP B N 1
ATOM 2993 C CA . TRP B 1 129 ? -8.461 -10.625 -1.728 1 94.69 129 TRP B CA 1
ATOM 2994 C C . TRP B 1 129 ? -8.492 -11.172 -3.15 1 94.69 129 TRP B C 1
ATOM 2996 O O . TRP B 1 129 ? -9.391 -11.938 -3.51 1 94.69 129 TRP B O 1
ATOM 3006 N N . ALA B 1 130 ? -7.523 -10.773 -3.908 1 96.19 130 ALA B N 1
ATOM 3007 C CA . ALA B 1 130 ? -7.461 -11.195 -5.305 1 96.19 130 ALA B CA 1
ATOM 3008 C C . ALA B 1 130 ? -7.371 -12.711 -5.414 1 96.19 130 ALA B C 1
ATOM 3010 O O . ALA B 1 130 ? -8.078 -13.328 -6.219 1 96.19 130 ALA B O 1
ATOM 3011 N N . LEU B 1 131 ? -6.504 -13.297 -4.621 1 94.06 131 LEU B N 1
ATOM 3012 C CA . LEU B 1 131 ? -6.332 -14.742 -4.641 1 94.06 131 LEU B CA 1
ATOM 3013 C C . LEU B 1 131 ? -7.633 -15.453 -4.281 1 94.06 131 LEU B C 1
ATOM 3015 O O . LEU B 1 131 ? -8.047 -16.391 -4.973 1 94.06 131 LEU B O 1
ATOM 3019 N N . VAL B 1 132 ? -8.266 -14.969 -3.234 1 93.19 132 VAL B N 1
ATOM 3020 C CA . VAL B 1 132 ? -9.523 -15.562 -2.789 1 93.19 132 VAL B CA 1
ATOM 3021 C C . VAL B 1 132 ? -10.57 -15.438 -3.893 1 93.19 132 VAL B C 1
ATOM 3023 O O . VAL B 1 132 ? -11.266 -16.406 -4.211 1 93.19 132 VAL B O 1
ATOM 3026 N N . PHE B 1 133 ? -10.656 -14.359 -4.57 1 93.88 133 PHE B N 1
ATOM 3027 C CA . PHE B 1 133 ? -11.719 -14.109 -5.539 1 93.88 133 PHE B CA 1
ATOM 3028 C C . PHE B 1 133 ? -11.406 -14.773 -6.871 1 93.88 133 PHE B C 1
ATOM 3030 O O . PHE B 1 133 ? -12.305 -15.039 -7.668 1 93.88 133 PHE B O 1
ATOM 3037 N N . VAL B 1 134 ? -10.164 -15.039 -7.113 1 93.75 134 VAL B N 1
ATOM 3038 C CA . VAL B 1 134 ? -9.812 -15.844 -8.281 1 93.75 134 VAL B CA 1
ATOM 3039 C C . VAL B 1 134 ? -10.336 -17.266 -8.109 1 93.75 134 VAL B C 1
ATOM 3041 O O . VAL B 1 134 ? -10.797 -17.891 -9.07 1 93.75 134 VAL B O 1
ATOM 3044 N N . VAL B 1 135 ? -10.219 -17.75 -6.887 1 90.75 135 VAL B N 1
ATOM 3045 C CA . VAL B 1 135 ? -10.703 -19.094 -6.605 1 90.75 135 VAL B CA 1
ATOM 3046 C C . VAL B 1 135 ? -12.227 -19.125 -6.676 1 90.75 135 VAL B C 1
ATOM 3048 O O . VAL B 1 135 ? -12.82 -20.094 -7.148 1 90.75 135 VAL B O 1
ATOM 3051 N N . VAL B 1 136 ? -12.859 -18.031 -6.316 1 86.81 136 VAL B N 1
ATOM 3052 C CA . VAL B 1 136 ? -14.32 -17.969 -6.219 1 86.81 136 VAL B CA 1
ATOM 3053 C C . VAL B 1 136 ? -14.922 -17.688 -7.594 1 86.81 136 VAL B C 1
ATOM 3055 O O . VAL B 1 136 ? -15.891 -18.328 -8 1 86.81 136 VAL B O 1
ATOM 3058 N N . PHE B 1 137 ? -14.328 -16.734 -8.344 1 87.25 137 PHE B N 1
ATOM 3059 C CA . PHE B 1 137 ? -14.922 -16.25 -9.586 1 87.25 137 PHE B CA 1
ATOM 3060 C C . PHE B 1 137 ? -14.18 -16.797 -10.797 1 87.25 137 PHE B C 1
ATOM 3062 O O . PHE B 1 137 ? -14.656 -16.688 -11.93 1 87.25 137 PHE B O 1
ATOM 3069 N N . GLY B 1 138 ? -13.141 -17.406 -10.578 1 88.81 138 GLY B N 1
ATOM 3070 C CA . GLY B 1 138 ? -12.258 -17.781 -11.68 1 88.81 138 GLY B CA 1
ATOM 3071 C C . GLY B 1 138 ? -11.219 -16.719 -11.992 1 88.81 138 GLY B C 1
ATOM 3072 O O . GLY B 1 138 ? -11.383 -15.555 -11.617 1 88.81 138 GLY B O 1
ATOM 3073 N N . ALA B 1 139 ? -10.211 -17.156 -12.664 1 92.62 139 ALA B N 1
ATOM 3074 C CA . ALA B 1 139 ? -9.148 -16.234 -13.07 1 92.62 139 ALA B CA 1
ATOM 3075 C C . ALA B 1 139 ? -9.672 -15.188 -14.039 1 92.62 139 ALA B C 1
ATOM 3077 O O . ALA B 1 139 ? -10.539 -15.477 -14.875 1 92.62 139 ALA B O 1
ATOM 3078 N N . GLY B 1 140 ? -9.148 -13.914 -13.859 1 92.56 140 GLY B N 1
ATOM 3079 C CA . GLY B 1 140 ? -9.578 -12.875 -14.773 1 92.56 140 GLY B CA 1
ATOM 3080 C C . GLY B 1 140 ? -9.797 -11.531 -14.094 1 92.56 140 GLY B C 1
ATOM 3081 O O . GLY B 1 140 ? -9.633 -11.414 -12.875 1 92.56 140 GLY B O 1
ATOM 3082 N N . PRO B 1 141 ? -10.148 -10.516 -14.844 1 93.12 141 PRO B N 1
ATOM 3083 C CA . PRO B 1 141 ? -10.219 -9.133 -14.352 1 93.12 141 PRO B CA 1
ATOM 3084 C C . PRO B 1 141 ? -11.352 -8.93 -13.344 1 93.12 141 PRO B C 1
ATOM 3086 O O . PRO B 1 141 ? -11.281 -8.016 -12.516 1 93.12 141 PRO B O 1
ATOM 3089 N N . LEU B 1 142 ? -12.383 -9.789 -13.383 1 90.31 142 LEU B N 1
ATOM 3090 C CA . LEU B 1 142 ? -13.461 -9.641 -12.406 1 90.31 142 LEU B CA 1
ATOM 3091 C C . LEU B 1 142 ? -12.938 -9.844 -10.984 1 90.31 142 LEU B C 1
ATOM 3093 O O . LEU B 1 142 ? -13.258 -9.062 -10.086 1 90.31 142 LEU B O 1
ATOM 3097 N N . ALA B 1 143 ? -12.18 -10.906 -10.828 1 93.56 143 ALA B N 1
ATOM 3098 C CA . ALA B 1 143 ? -11.594 -11.188 -9.516 1 93.56 143 ALA B CA 1
ATOM 3099 C C . ALA B 1 143 ? -10.758 -10.008 -9.031 1 93.56 143 ALA B C 1
ATOM 3101 O O . ALA B 1 143 ? -10.852 -9.609 -7.871 1 93.56 143 ALA B O 1
ATOM 3102 N N . GLY B 1 144 ? -9.953 -9.438 -9.953 1 95.44 144 GLY B N 1
ATOM 3103 C CA . GLY B 1 144 ? -9.133 -8.281 -9.609 1 95.44 144 GLY B CA 1
ATOM 3104 C C . GLY B 1 144 ? -9.945 -7.055 -9.25 1 95.44 144 GLY B C 1
ATOM 3105 O O . GLY B 1 144 ? -9.641 -6.363 -8.281 1 95.44 144 GLY B O 1
ATOM 3106 N N . THR B 1 145 ? -10.977 -6.844 -9.953 1 94.75 145 THR B N 1
ATOM 3107 C CA . THR B 1 145 ? -11.828 -5.68 -9.75 1 94.75 145 THR B CA 1
ATOM 3108 C C . THR B 1 145 ? -12.508 -5.742 -8.383 1 94.75 145 THR B C 1
ATOM 3110 O O . THR B 1 145 ? -12.5 -4.758 -7.637 1 94.75 145 THR B O 1
ATOM 3113 N N . VAL B 1 146 ? -13.016 -6.863 -8.047 1 93.25 146 VAL B N 1
ATOM 3114 C CA . VAL B 1 146 ? -13.703 -7.027 -6.766 1 93.25 146 VAL B CA 1
ATOM 3115 C C . VAL B 1 146 ? -12.695 -6.926 -5.621 1 93.25 146 VAL B C 1
ATOM 3117 O O . VAL B 1 146 ? -12.992 -6.336 -4.578 1 93.25 146 VAL B O 1
ATOM 3120 N N . ALA B 1 147 ? -11.539 -7.516 -5.852 1 96.56 147 ALA B N 1
ATOM 3121 C CA . ALA B 1 147 ? -10.484 -7.43 -4.848 1 96.56 147 ALA B CA 1
ATOM 3122 C C . ALA B 1 147 ? -10.133 -5.973 -4.543 1 96.56 147 ALA B C 1
ATOM 3124 O O . ALA B 1 147 ? -10.031 -5.582 -3.379 1 96.56 147 ALA B O 1
ATOM 3125 N N . ILE B 1 148 ? -9.969 -5.172 -5.574 1 97.5 148 ILE B N 1
ATOM 3126 C CA . ILE B 1 148 ? -9.648 -3.756 -5.43 1 97.5 148 ILE B CA 1
ATOM 3127 C C . ILE B 1 148 ? -10.789 -3.041 -4.707 1 97.5 148 ILE B C 1
ATOM 3129 O O . ILE B 1 148 ? -10.547 -2.221 -3.818 1 97.5 148 ILE B O 1
ATOM 3133 N N . ALA B 1 149 ? -11.977 -3.346 -5.059 1 95.31 149 ALA B N 1
ATOM 3134 C CA . ALA B 1 149 ? -13.133 -2.719 -4.426 1 95.31 149 ALA B CA 1
ATOM 3135 C C . ALA B 1 149 ? -13.164 -3.008 -2.928 1 95.31 149 ALA B C 1
ATOM 3137 O O . ALA B 1 149 ? -13.266 -2.088 -2.113 1 95.31 149 ALA B O 1
ATOM 3138 N N . PHE B 1 150 ? -13.008 -4.207 -2.578 1 95.44 150 PHE B N 1
ATOM 3139 C CA . PHE B 1 150 ? -13.109 -4.621 -1.184 1 95.44 150 PHE B CA 1
ATOM 3140 C C . PHE B 1 150 ? -11.977 -4.027 -0.358 1 95.44 150 PHE B C 1
ATOM 3142 O O . PHE B 1 150 ? -12.195 -3.574 0.768 1 95.44 150 PHE B O 1
ATOM 3149 N N . ARG B 1 151 ? -10.852 -4.082 -0.944 1 96.69 151 ARG B N 1
ATOM 3150 C CA . ARG B 1 151 ? -9.711 -3.51 -0.235 1 96.69 151 ARG B CA 1
ATOM 3151 C C . ARG B 1 151 ? -9.891 -2.012 -0.025 1 96.69 151 ARG B C 1
ATOM 3153 O O . ARG B 1 151 ? -9.461 -1.464 0.991 1 96.69 151 ARG B O 1
ATOM 3160 N N . SER B 1 152 ? -10.508 -1.356 -0.891 1 97.88 152 SER B N 1
ATOM 3161 C CA . SER B 1 152 ? -10.578 0.101 -0.902 1 97.88 152 SER B CA 1
ATOM 3162 C C . SER B 1 152 ? -11.719 0.605 -0.026 1 97.88 152 SER B C 1
ATOM 3164 O O . SER B 1 152 ? -11.75 1.779 0.348 1 97.88 152 SER B O 1
ATOM 3166 N N . VAL B 1 153 ? -12.633 -0.236 0.343 1 97 153 VAL B N 1
ATOM 3167 C CA . VAL B 1 153 ? -13.789 0.162 1.138 1 97 153 VAL B CA 1
ATOM 3168 C C . VAL B 1 153 ? -13.328 0.676 2.5 1 97 153 VAL B C 1
ATOM 3170 O O . VAL B 1 153 ? -13.859 1.669 3.006 1 97 153 VAL B O 1
ATOM 3173 N N . GLY B 1 154 ? -12.391 0.012 3.068 1 95.12 154 GLY B N 1
ATOM 3174 C CA . GLY B 1 154 ? -11.914 0.407 4.383 1 95.12 154 GLY B CA 1
ATOM 3175 C C . GLY B 1 154 ? -11.305 1.797 4.402 1 95.12 154 GLY B C 1
ATOM 3176 O O . GLY B 1 154 ? -11.648 2.617 5.258 1 95.12 154 GLY B O 1
ATOM 3177 N N . PHE B 1 155 ? -10.445 2.037 3.498 1 94.81 155 PHE B N 1
ATOM 3178 C CA . PHE B 1 155 ? -9.805 3.34 3.379 1 94.81 155 PHE B CA 1
ATOM 3179 C C . PHE B 1 155 ? -10.836 4.434 3.15 1 94.81 155 PHE B C 1
ATOM 3181 O O . PHE B 1 155 ? -10.859 5.441 3.865 1 94.81 155 PHE B O 1
ATOM 3188 N N . LEU B 1 156 ? -11.672 4.273 2.211 1 96 156 LEU B N 1
ATOM 3189 C CA . LEU B 1 156 ? -12.688 5.266 1.878 1 96 156 LEU B CA 1
ATOM 3190 C C . LEU B 1 156 ? -13.711 5.387 3 1 96 156 LEU B C 1
ATOM 3192 O O . LEU B 1 156 ? -14.125 6.496 3.346 1 96 156 LEU B O 1
ATOM 3196 N N . GLY B 1 157 ? -14.125 4.273 3.539 1 96.31 157 GLY B N 1
ATOM 3197 C CA . GLY B 1 157 ? -15.094 4.277 4.625 1 96.31 157 GLY B CA 1
ATOM 3198 C C . GLY B 1 157 ? -14.602 5.016 5.855 1 96.31 157 GLY B C 1
ATOM 3199 O O . GLY B 1 157 ? -15.359 5.773 6.473 1 96.31 157 GLY B O 1
ATOM 3200 N N . LYS B 1 158 ? -13.383 4.754 6.137 1 95.75 158 LYS B N 1
ATOM 3201 C CA . LYS B 1 158 ? -12.82 5.41 7.309 1 95.75 158 LYS B CA 1
ATOM 3202 C C . LYS B 1 158 ? -12.734 6.922 7.105 1 95.75 158 LYS B C 1
ATOM 3204 O O . LYS B 1 158 ? -13.227 7.691 7.93 1 95.75 158 LYS B O 1
ATOM 3209 N N . LEU B 1 159 ? -12.172 7.406 6.07 1 95.75 159 LEU B N 1
ATOM 3210 C CA . LEU B 1 159 ? -11.938 8.828 5.855 1 95.75 159 LEU B CA 1
ATOM 3211 C C . LEU B 1 159 ? -13.25 9.562 5.602 1 95.75 159 LEU B C 1
ATOM 3213 O O . LEU B 1 159 ? -13.438 10.688 6.07 1 95.75 159 LEU B O 1
ATOM 3217 N N . LEU B 1 160 ? -14.102 8.883 4.875 1 95.06 160 LEU B N 1
ATOM 3218 C CA . LEU B 1 160 ? -15.414 9.492 4.668 1 95.06 160 LEU B CA 1
ATOM 3219 C C . LEU B 1 160 ? -16.203 9.562 5.973 1 95.06 160 LEU B C 1
ATOM 3221 O O . LEU B 1 160 ? -16.922 10.531 6.215 1 95.06 160 LEU B O 1
ATOM 3225 N N . GLY B 1 161 ? -16.141 8.523 6.762 1 95.75 161 GLY B N 1
ATOM 3226 C CA . GLY B 1 161 ? -16.766 8.555 8.07 1 95.75 161 GLY B CA 1
ATOM 3227 C C . GLY B 1 161 ? -16.297 9.711 8.93 1 95.75 161 GLY B C 1
ATOM 3228 O O . GLY B 1 161 ? -17.094 10.367 9.602 1 95.75 161 GLY B O 1
ATOM 3229 N N . GLU B 1 162 ? -15.031 9.93 8.891 1 95.56 162 GLU B N 1
ATOM 3230 C CA . GLU B 1 162 ? -14.469 11.055 9.625 1 95.56 162 GLU B CA 1
ATOM 3231 C C . GLU B 1 162 ? -15 12.383 9.094 1 95.56 162 GLU B C 1
ATOM 3233 O O . GLU B 1 162 ? -15.281 13.305 9.859 1 95.56 162 GLU B O 1
ATOM 3238 N N . GLU B 1 163 ? -15.062 12.484 7.793 1 94.38 163 GLU B N 1
ATOM 3239 C CA . GLU B 1 163 ? -15.625 13.68 7.176 1 94.38 163 GLU B CA 1
ATOM 3240 C C . GLU B 1 163 ? -17.094 13.875 7.574 1 94.38 163 GLU B C 1
ATOM 3242 O O . GLU B 1 163 ? -17.531 15 7.805 1 94.38 163 GLU B O 1
ATOM 3247 N N . ILE B 1 164 ? -17.797 12.844 7.641 1 94.38 164 ILE B N 1
ATOM 3248 C CA . ILE B 1 164 ? -19.219 12.875 7.992 1 94.38 164 ILE B CA 1
ATOM 3249 C C . ILE B 1 164 ? -19.375 13.344 9.438 1 94.38 164 ILE B C 1
ATOM 3251 O O . ILE B 1 164 ? -20.312 14.094 9.758 1 94.38 164 ILE B O 1
ATOM 3255 N N . GLU B 1 165 ? -18.469 12.938 10.227 1 95.12 165 GLU B N 1
ATOM 3256 C CA . GLU B 1 165 ? -18.531 13.328 11.633 1 95.12 165 GLU B CA 1
ATOM 3257 C C . GLU B 1 165 ? -18.266 14.82 11.812 1 95.12 165 GLU B C 1
ATOM 3259 O O . GLU B 1 165 ? -18.641 15.414 12.82 1 95.12 165 GLU B O 1
ATOM 3264 N N . GLU B 1 166 ? -17.703 15.406 10.82 1 94.06 166 GLU B N 1
ATOM 3265 C CA . GLU B 1 166 ? -17.297 16.797 10.938 1 94.06 166 GLU B CA 1
ATOM 3266 C C . GLU B 1 166 ? -18.297 17.719 10.25 1 94.06 166 GLU B C 1
ATOM 3268 O O . GLU B 1 166 ? -18.156 18.953 10.289 1 94.06 166 GLU B O 1
ATOM 3273 N N . ILE B 1 167 ? -19.359 17.203 9.734 1 91.88 167 ILE B N 1
ATOM 3274 C CA . ILE B 1 167 ? -20.297 18.031 8.992 1 91.88 167 ILE B CA 1
ATOM 3275 C C . ILE B 1 167 ? -21.109 18.891 9.953 1 91.88 167 ILE B C 1
ATOM 3277 O O . ILE B 1 167 ? -21.109 18.656 11.164 1 91.88 167 ILE B O 1
ATOM 3281 N N . ASP B 1 168 ? -21.703 19.969 9.367 1 90.88 168 ASP B N 1
ATOM 3282 C CA . ASP B 1 168 ? -22.609 20.828 10.117 1 90.88 168 ASP B CA 1
ATOM 3283 C C . ASP B 1 168 ? -23.969 20.141 10.312 1 90.88 168 ASP B C 1
ATOM 3285 O O . ASP B 1 168 ? -24.766 20.062 9.375 1 90.88 168 ASP B O 1
ATOM 3289 N N . PHE B 1 169 ? -24.266 19.844 11.5 1 88.44 169 PHE B N 1
ATOM 3290 C CA . PHE B 1 169 ? -25.5 19.109 11.789 1 88.44 169 PHE B CA 1
ATOM 3291 C C . PHE B 1 169 ? -26.703 20.031 11.742 1 88.44 169 PHE B C 1
ATOM 3293 O O . PHE B 1 169 ? -27.844 19.578 11.641 1 88.44 169 PHE B O 1
ATOM 3300 N N . GLY B 1 170 ? -26.375 21.344 11.82 1 89 170 GLY B N 1
ATOM 3301 C CA . GLY B 1 170 ? -27.469 22.297 11.648 1 89 170 GLY B CA 1
ATOM 3302 C C . GLY B 1 170 ? -28.172 22.156 10.312 1 89 170 GLY B C 1
ATOM 3303 O O . GLY B 1 170 ? -29.406 22.188 10.25 1 89 170 GLY B O 1
ATOM 3304 N N . GLN B 1 171 ? -27.438 21.969 9.297 1 89.81 171 GLN B N 1
ATOM 3305 C CA . GLN B 1 171 ? -28 21.797 7.961 1 89.81 171 GLN B CA 1
ATOM 3306 C C . GLN B 1 171 ? -28.797 20.5 7.863 1 89.81 171 GLN B C 1
ATOM 3308 O O . GLN B 1 171 ? -29.828 20.453 7.199 1 89.81 171 GLN B O 1
ATOM 3313 N N . VAL B 1 172 ? -28.328 19.484 8.516 1 91 172 VAL B N 1
ATOM 3314 C CA . VAL B 1 172 ? -29 18.188 8.5 1 91 172 VAL B CA 1
ATOM 3315 C C . VAL B 1 172 ? -30.344 18.281 9.219 1 91 172 VAL B C 1
ATOM 3317 O O . VAL B 1 172 ? -31.359 17.766 8.742 1 91 172 VAL B O 1
ATOM 3320 N N . GLU B 1 173 ? -30.328 19.016 10.305 1 90.5 173 GLU B N 1
ATOM 3321 C CA . GLU B 1 173 ? -31.547 19.188 11.094 1 90.5 173 GLU B CA 1
ATOM 3322 C C . GLU B 1 173 ? -32.562 20.031 10.328 1 90.5 173 GLU B C 1
ATOM 3324 O O . GLU B 1 173 ? -33.781 19.797 10.438 1 90.5 173 GLU B O 1
ATOM 3329 N N . ALA B 1 174 ? -32.062 20.969 9.617 1 91.62 174 ALA B N 1
ATOM 3330 C CA . ALA B 1 174 ? -32.969 21.797 8.805 1 91.62 174 ALA B CA 1
ATOM 3331 C C . ALA B 1 174 ? -33.688 20.969 7.758 1 91.62 174 ALA B C 1
ATOM 3333 O O . ALA B 1 174 ? -34.906 21.141 7.539 1 91.62 174 ALA B O 1
ATOM 3334 N N . VAL B 1 175 ? -33 20.062 7.137 1 91.94 175 VAL B N 1
ATOM 3335 C CA . VAL B 1 175 ? -33.594 19.188 6.141 1 91.94 175 VAL B CA 1
ATOM 3336 C C . VAL B 1 175 ? -34.594 18.234 6.812 1 91.94 175 VAL B C 1
ATOM 3338 O O . VAL B 1 175 ? -35.688 18.016 6.301 1 91.94 175 VAL B O 1
ATOM 3341 N N . ARG B 1 176 ? -34.25 17.781 7.969 1 91.19 176 ARG B N 1
ATOM 3342 C CA . ARG B 1 176 ? -35.125 16.859 8.719 1 91.19 176 ARG B CA 1
ATOM 3343 C C . ARG B 1 176 ? -36.406 17.578 9.172 1 91.19 176 ARG B C 1
ATOM 3345 O O . ARG B 1 176 ? -37.469 16.984 9.156 1 91.19 176 ARG B O 1
ATOM 3352 N N . ALA B 1 177 ? -36.25 18.797 9.555 1 92.81 177 ALA B N 1
ATOM 3353 C CA . ALA B 1 177 ? -37.375 19.594 10.055 1 92.81 177 ALA B CA 1
ATOM 3354 C C . ALA B 1 177 ? -38.406 19.844 8.961 1 92.81 177 ALA B C 1
ATOM 3356 O O . ALA B 1 177 ? -39.562 20.094 9.25 1 92.81 177 ALA B O 1
ATOM 3357 N N . SER B 1 178 ? -37.969 19.734 7.734 1 93.94 178 SER B N 1
ATOM 3358 C CA . SER B 1 178 ? -38.875 19.938 6.609 1 93.94 178 SER B CA 1
ATOM 3359 C C . SER B 1 178 ? -39.688 18.672 6.324 1 93.94 178 SER B C 1
ATOM 3361 O O . SER B 1 178 ? -40.5 18.656 5.402 1 93.94 178 SER B O 1
ATOM 3363 N N . GLY B 1 179 ? -39.469 17.578 7.008 1 92.94 179 GLY B N 1
ATOM 3364 C CA . GLY B 1 179 ? -40.219 16.328 6.836 1 92.94 179 GLY B CA 1
ATOM 3365 C C . GLY B 1 179 ? -39.562 15.375 5.855 1 92.94 179 GLY B C 1
ATOM 3366 O O . GLY B 1 179 ? -40.219 14.477 5.328 1 92.94 179 GLY B O 1
ATOM 3367 N N . ALA B 1 180 ? -38.312 15.594 5.629 1 91.69 180 ALA B N 1
ATOM 3368 C CA . ALA B 1 180 ? -37.562 14.789 4.652 1 91.69 180 ALA B CA 1
ATOM 3369 C C . ALA B 1 180 ? -37.375 13.359 5.141 1 91.69 180 ALA B C 1
ATOM 3371 O O . ALA B 1 180 ? -37.25 13.117 6.344 1 91.69 180 ALA B O 1
ATOM 3372 N N . SER B 1 181 ? -37.438 12.406 4.219 1 92.06 181 SER B N 1
ATOM 3373 C CA . SER B 1 181 ? -37.125 11.008 4.52 1 92.06 181 SER B CA 1
ATOM 3374 C C . SER B 1 181 ? -35.656 10.805 4.812 1 92.06 181 SER B C 1
ATOM 3376 O O . SER B 1 181 ? -34.844 11.703 4.594 1 92.06 181 SER B O 1
ATOM 3378 N N . SER B 1 182 ? -35.312 9.625 5.336 1 86.56 182 SER B N 1
ATOM 3379 C CA . SER B 1 182 ? -33.906 9.328 5.656 1 86.56 182 SER B CA 1
ATOM 3380 C C . SER B 1 182 ? -33.031 9.43 4.418 1 86.56 182 SER B C 1
ATOM 3382 O O . SER B 1 182 ? -31.891 9.898 4.496 1 86.56 182 SER B O 1
ATOM 3384 N N . LEU B 1 183 ? -33.531 8.953 3.396 1 88.62 183 LEU B N 1
ATOM 3385 C CA . LEU B 1 1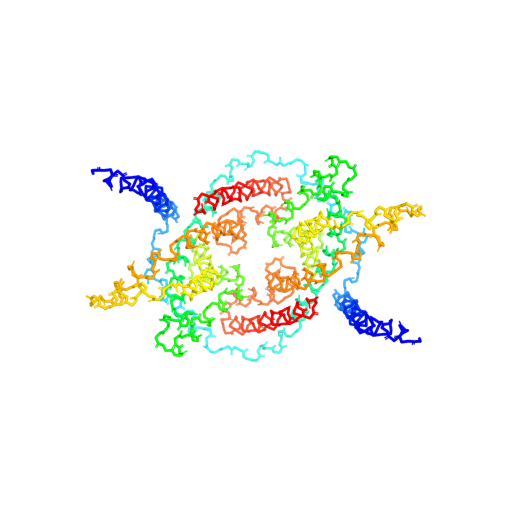83 ? -32.75 9.016 2.15 1 88.62 183 LEU B CA 1
ATOM 3386 C C . LEU B 1 183 ? -32.594 10.461 1.687 1 88.62 183 LEU B C 1
ATOM 3388 O O . LEU B 1 183 ? -31.531 10.828 1.175 1 88.62 183 LEU B O 1
ATOM 3392 N N . GLN B 1 184 ? -33.656 11.242 1.885 1 88.5 184 GLN B N 1
ATOM 3393 C CA . GLN B 1 184 ? -33.562 12.656 1.508 1 88.5 184 GLN B CA 1
ATOM 3394 C C . GLN B 1 184 ? -32.594 13.406 2.391 1 88.5 184 GLN B C 1
ATOM 3396 O O . GLN B 1 184 ? -31.859 14.289 1.913 1 88.5 184 GLN B O 1
ATOM 3401 N N . VAL B 1 185 ? -32.594 13.07 3.643 1 89.88 185 VAL B N 1
ATOM 3402 C CA . VAL B 1 185 ? -31.641 13.688 4.566 1 89.88 185 VAL B CA 1
ATOM 3403 C C . VAL B 1 185 ? -30.219 13.352 4.137 1 89.88 185 VAL B C 1
ATOM 3405 O O . VAL B 1 185 ? -29.344 14.211 4.168 1 89.88 185 VAL B O 1
ATOM 3408 N N . LEU B 1 186 ? -30.016 12.086 3.725 1 87.19 186 LEU B N 1
ATOM 3409 C CA . LEU B 1 186 ? -28.703 11.656 3.256 1 87.19 186 LEU B CA 1
ATOM 3410 C C . LEU B 1 186 ? -28.297 12.406 1.989 1 87.19 186 LEU B C 1
ATOM 3412 O O . LEU B 1 186 ? -27.203 12.953 1.903 1 87.19 186 LEU B O 1
ATOM 3416 N N . LEU B 1 187 ? -29.172 12.516 1.071 1 87.81 187 LEU B N 1
ATOM 3417 C CA . LEU B 1 187 ? -28.891 13.031 -0.262 1 87.81 187 LEU B CA 1
ATOM 3418 C C . LEU B 1 187 ? -28.781 14.555 -0.247 1 87.81 187 LEU B C 1
ATOM 3420 O O . LEU B 1 187 ? -28 15.133 -0.994 1 87.81 187 LEU B O 1
ATOM 3424 N N . PHE B 1 188 ? -29.547 15.188 0.696 1 88.88 188 PHE B N 1
ATOM 3425 C CA . PHE B 1 188 ? -29.641 16.641 0.64 1 88.88 188 PHE B CA 1
ATOM 3426 C C . PHE B 1 188 ? -29.016 17.281 1.883 1 88.88 188 PHE B C 1
ATOM 3428 O O . PHE B 1 188 ? -28.734 18.469 1.9 1 88.88 188 PHE B O 1
ATOM 3435 N N . GLY B 1 189 ? -28.797 16.578 2.906 1 88.81 189 GLY B N 1
ATOM 3436 C CA . GLY B 1 189 ? -28.25 17.094 4.145 1 88.81 189 GLY B CA 1
ATOM 3437 C C . GLY B 1 189 ? -26.797 16.703 4.367 1 88.81 189 GLY B C 1
ATOM 3438 O O . GLY B 1 189 ? -25.953 17.547 4.707 1 88.81 189 GLY B O 1
ATOM 3439 N N . ILE B 1 190 ? -26.531 15.453 4.082 1 90.44 190 ILE B N 1
ATOM 3440 C CA . ILE B 1 190 ? -25.234 14.906 4.449 1 90.44 190 ILE B CA 1
ATOM 3441 C C . ILE B 1 190 ? -24.312 14.891 3.227 1 90.44 190 ILE B C 1
ATOM 3443 O O . ILE B 1 190 ? -23.234 15.492 3.238 1 90.44 190 ILE B O 1
ATOM 3447 N N . LEU B 1 191 ? -24.719 14.375 2.145 1 87.88 191 LEU B N 1
ATOM 3448 C CA . LEU B 1 191 ? -23.891 14.094 0.98 1 87.88 191 LEU B CA 1
ATOM 3449 C C . LEU B 1 191 ? -23.312 15.383 0.396 1 87.88 191 LEU B C 1
ATOM 3451 O O . LEU B 1 191 ? -22.141 15.43 0.031 1 87.88 191 LEU B O 1
ATOM 3455 N N . PRO B 1 192 ? -24.188 16.469 0.297 1 87.5 192 PRO B N 1
ATOM 3456 C CA . PRO B 1 192 ? -23.641 17.703 -0.262 1 87.5 192 PRO B CA 1
ATOM 3457 C C . PRO B 1 192 ? -22.469 18.25 0.555 1 87.5 192 PRO B C 1
ATOM 3459 O O . PRO B 1 192 ? -21.578 18.906 0.002 1 87.5 192 PRO B O 1
ATOM 3462 N N . GLN B 1 193 ? -22.406 17.938 1.783 1 90.38 193 GLN B N 1
ATOM 3463 C CA . GLN B 1 193 ? -21.375 18.469 2.656 1 90.38 193 GLN B CA 1
ATOM 3464 C C . GLN B 1 193 ? -20.078 17.672 2.527 1 90.38 193 GLN B C 1
ATOM 3466 O O . GLN B 1 193 ? -18.984 18.203 2.754 1 90.38 193 GLN B O 1
ATOM 3471 N N . VAL B 1 194 ? -20.219 16.453 2.133 1 92.12 194 VAL B N 1
ATOM 3472 C CA . VAL B 1 194 ? -19.016 15.625 2.111 1 92.12 194 VAL B CA 1
ATOM 3473 C C . VAL B 1 194 ? -18.609 15.344 0.666 1 92.12 194 VAL B C 1
ATOM 3475 O O . VAL B 1 194 ? -17.609 14.656 0.417 1 92.12 194 VAL B O 1
ATOM 3478 N N . LYS B 1 195 ? -19.297 15.891 -0.25 1 88.44 195 LYS B N 1
ATOM 3479 C CA . LYS B 1 195 ? -19.078 15.641 -1.672 1 88.44 195 LYS B CA 1
ATOM 3480 C C . LYS B 1 195 ? -17.656 16.031 -2.082 1 88.44 195 LYS B C 1
ATOM 3482 O O . LYS B 1 195 ? -16.969 15.258 -2.754 1 88.44 195 LYS B O 1
ATOM 3487 N N . PRO B 1 196 ? -17.141 17.234 -1.728 1 85.88 196 PRO B N 1
ATOM 3488 C CA . PRO B 1 196 ? -15.773 17.562 -2.115 1 85.88 196 PRO B CA 1
ATOM 3489 C C . PRO B 1 196 ? -14.75 16.562 -1.588 1 85.88 196 PRO B C 1
ATOM 3491 O O . PRO B 1 196 ? -13.828 16.188 -2.312 1 85.88 196 PRO B O 1
ATOM 3494 N N . ALA B 1 197 ? -14.969 16.156 -0.364 1 89.56 197 ALA B N 1
ATOM 3495 C CA . ALA B 1 197 ? -14.07 15.172 0.227 1 89.56 197 ALA B CA 1
ATOM 3496 C C . ALA B 1 197 ? -14.172 13.836 -0.5 1 89.56 197 ALA B C 1
ATOM 3498 O O . ALA B 1 197 ? -13.172 13.148 -0.69 1 89.56 197 ALA B O 1
ATOM 3499 N N . LEU B 1 198 ? -15.352 13.523 -0.874 1 89.31 198 LEU B N 1
ATOM 3500 C CA . LEU B 1 198 ? -15.578 12.273 -1.588 1 89.31 198 LEU B CA 1
ATOM 3501 C C . LEU B 1 198 ? -14.828 12.266 -2.916 1 89.31 198 LEU B C 1
ATOM 3503 O O . LEU B 1 198 ? -14.227 11.25 -3.285 1 89.31 198 LEU B O 1
ATOM 3507 N N . VAL B 1 199 ? -14.812 13.336 -3.602 1 87.38 199 VAL B N 1
ATOM 3508 C CA . VAL B 1 199 ? -14.141 13.438 -4.895 1 87.38 199 VAL B CA 1
ATOM 3509 C C . VAL B 1 199 ? -12.633 13.336 -4.703 1 87.38 199 VAL B C 1
ATOM 3511 O O . VAL B 1 199 ? -11.961 12.586 -5.41 1 87.38 199 VAL B O 1
ATOM 3514 N N . GLY B 1 200 ? -12.148 14.117 -3.777 1 90.19 200 GLY B N 1
ATOM 3515 C CA . GLY B 1 200 ? -10.727 14.055 -3.496 1 90.19 200 GLY B CA 1
ATOM 3516 C C . GLY B 1 200 ? -10.258 12.672 -3.078 1 90.19 200 GLY B C 1
ATOM 3517 O O . GLY B 1 200 ? -9.242 12.18 -3.57 1 90.19 200 GLY B O 1
ATOM 3518 N N . LEU B 1 201 ? -11.016 12.055 -2.223 1 93.25 201 LEU B N 1
ATOM 3519 C CA . LEU B 1 201 ? -10.672 10.727 -1.729 1 93.25 201 LEU B CA 1
ATOM 3520 C C . LEU B 1 201 ? -10.742 9.695 -2.852 1 93.25 201 LEU B C 1
ATOM 3522 O O . LEU B 1 201 ? -9.938 8.758 -2.896 1 93.25 201 LEU B O 1
ATOM 3526 N N . SER B 1 202 ? -11.664 9.875 -3.711 1 92.94 202 SER B N 1
ATOM 3527 C CA . SER B 1 202 ? -11.828 8.945 -4.82 1 92.94 202 SER B CA 1
ATOM 3528 C C . SER B 1 202 ? -10.648 9.023 -5.781 1 92.94 202 SER B C 1
ATOM 3530 O O . SER B 1 202 ? -10.172 7.992 -6.266 1 92.94 202 SER B O 1
ATOM 3532 N N . VAL B 1 203 ? -10.242 10.227 -6.102 1 90.75 203 VAL B N 1
ATOM 3533 C CA . VAL B 1 203 ? -9.117 10.422 -7.004 1 90.75 203 VAL B CA 1
ATOM 3534 C C . VAL B 1 203 ? -7.852 9.836 -6.383 1 90.75 203 VAL B C 1
ATOM 3536 O O . VAL B 1 203 ? -7.086 9.141 -7.055 1 90.75 203 VAL B O 1
ATOM 3539 N N . TYR B 1 204 ? -7.719 10.133 -5.195 1 92.56 204 TYR B N 1
ATOM 3540 C CA . TYR B 1 204 ? -6.559 9.617 -4.477 1 92.56 204 TYR B CA 1
ATOM 3541 C C . TYR B 1 204 ? -6.574 8.094 -4.441 1 92.56 204 TYR B C 1
ATOM 3543 O O . TYR B 1 204 ? -5.547 7.453 -4.672 1 92.56 204 TYR B O 1
ATOM 3551 N N . ARG B 1 205 ? -7.672 7.523 -4.129 1 95.25 205 ARG B N 1
ATOM 3552 C CA . ARG B 1 205 ? -7.793 6.07 -4.062 1 95.25 205 ARG B CA 1
ATOM 3553 C C . ARG B 1 205 ? -7.566 5.438 -5.434 1 95.25 205 ARG B C 1
ATOM 3555 O O . ARG B 1 205 ? -6.988 4.355 -5.535 1 95.25 205 ARG B O 1
ATOM 3562 N N . TRP B 1 206 ? -8.094 6.051 -6.414 1 94 206 TRP B N 1
ATOM 3563 C CA . TRP B 1 206 ? -7.875 5.543 -7.762 1 94 206 TRP B CA 1
ATOM 3564 C C . TRP B 1 206 ? -6.387 5.477 -8.086 1 94 206 TRP B C 1
ATOM 3566 O O . TRP B 1 206 ? -5.918 4.5 -8.672 1 94 206 TRP B O 1
ATOM 3576 N N . ASP B 1 207 ? -5.691 6.488 -7.773 1 93.25 207 ASP B N 1
ATOM 3577 C CA . ASP B 1 207 ? -4.246 6.516 -7.984 1 93.25 207 ASP B CA 1
ATOM 3578 C C . ASP B 1 207 ? -3.57 5.328 -7.297 1 93.25 207 ASP B C 1
ATOM 3580 O O . ASP B 1 207 ? -2.734 4.652 -7.902 1 93.25 207 ASP B O 1
ATOM 3584 N N . ILE B 1 208 ? -3.941 5.07 -6.078 1 93.88 208 ILE B N 1
ATOM 3585 C CA . ILE B 1 208 ? -3.408 3.941 -5.324 1 93.88 208 ILE B CA 1
ATOM 3586 C C . ILE B 1 208 ? -3.812 2.635 -6 1 93.88 208 ILE B C 1
ATOM 3588 O O . ILE B 1 208 ? -3 1.715 -6.125 1 93.88 208 ILE B O 1
ATOM 3592 N N . ASN B 1 209 ? -5.023 2.561 -6.5 1 96.75 209 ASN B N 1
ATOM 3593 C CA . ASN B 1 209 ? -5.555 1.339 -7.094 1 96.75 209 ASN B CA 1
ATOM 3594 C C . ASN B 1 209 ? -4.883 1.021 -8.422 1 96.75 209 ASN B C 1
ATOM 3596 O O . ASN B 1 209 ? -4.75 -0.148 -8.797 1 96.75 209 ASN B O 1
ATOM 3600 N N . VAL B 1 210 ? -4.473 2.037 -9.109 1 95.12 210 VAL B N 1
ATOM 3601 C CA . VAL B 1 210 ? -3.709 1.8 -10.328 1 95.12 210 VAL B CA 1
ATOM 3602 C C . VAL B 1 210 ? -2.436 1.025 -9.992 1 95.12 210 VAL B C 1
ATOM 3604 O O . VAL B 1 210 ? -2.135 0.01 -10.625 1 95.12 210 VAL B O 1
ATOM 3607 N N . ARG B 1 211 ? -1.788 1.434 -9 1 93.75 211 ARG B N 1
ATOM 3608 C CA . ARG B 1 211 ? -0.57 0.748 -8.586 1 93.75 211 ARG B CA 1
ATOM 3609 C C . ARG B 1 211 ? -0.878 -0.661 -8.086 1 93.75 211 ARG B C 1
ATOM 3611 O O . ARG B 1 211 ? -0.203 -1.62 -8.461 1 93.75 211 ARG B O 1
ATOM 3618 N N . ASP B 1 212 ? -1.872 -0.791 -7.312 1 95.25 212 ASP B N 1
ATOM 3619 C CA . ASP B 1 212 ? -2.24 -2.084 -6.742 1 95.25 212 ASP B CA 1
ATOM 3620 C C . ASP B 1 212 ? -2.643 -3.07 -7.836 1 95.25 212 ASP B C 1
ATOM 3622 O O . ASP B 1 212 ? -2.395 -4.273 -7.719 1 95.25 212 ASP B O 1
ATOM 3626 N N . SER B 1 213 ? -3.24 -2.58 -8.836 1 96.62 213 SER B N 1
ATOM 3627 C CA . SER B 1 213 ? -3.764 -3.438 -9.891 1 96.62 213 SER B CA 1
ATOM 3628 C C . SER B 1 213 ? -2.635 -4.023 -10.734 1 96.62 213 SER B C 1
ATOM 3630 O O . SER B 1 213 ? -2.826 -5.023 -11.43 1 96.62 213 SER B O 1
ATOM 3632 N N . THR B 1 214 ? -1.464 -3.428 -10.68 1 95.38 214 THR B N 1
ATOM 3633 C CA . THR B 1 214 ? -0.345 -3.865 -11.508 1 95.38 214 THR B CA 1
ATOM 3634 C C . THR B 1 214 ? 0.187 -5.211 -11.023 1 95.38 214 THR B C 1
ATOM 3636 O O . THR B 1 214 ? 0.957 -5.867 -11.727 1 95.38 214 THR B O 1
ATOM 3639 N N . ILE B 1 215 ? -0.229 -5.664 -9.867 1 94.38 215 ILE B N 1
ATOM 3640 C CA . ILE B 1 215 ? 0.376 -6.883 -9.336 1 94.38 215 ILE B CA 1
ATOM 3641 C C . ILE B 1 215 ? -0.679 -7.98 -9.234 1 94.38 215 ILE B C 1
ATOM 3643 O O . ILE B 1 215 ? -0.37 -9.117 -8.852 1 94.38 215 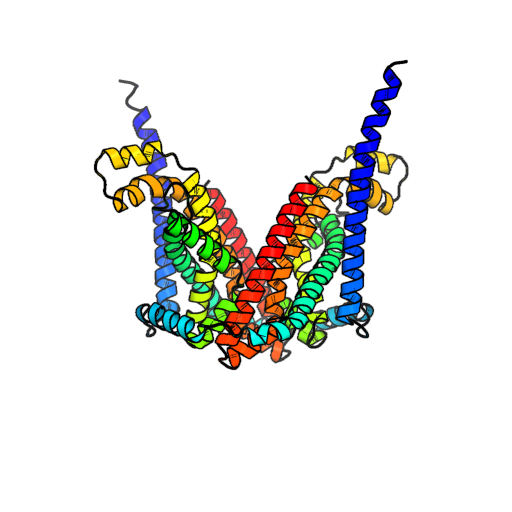ILE B O 1
ATOM 3647 N N . LEU B 1 216 ? -1.86 -7.676 -9.562 1 96.31 216 LEU B N 1
ATOM 3648 C CA . LEU B 1 216 ? -2.959 -8.617 -9.383 1 96.31 216 LEU B CA 1
ATOM 3649 C C . LEU B 1 216 ? -2.803 -9.82 -10.312 1 96.31 216 LEU B C 1
ATOM 3651 O O . LEU B 1 216 ? -3.307 -10.906 -10.016 1 96.31 216 LEU B O 1
ATOM 3655 N N . GLY B 1 217 ? -2.145 -9.633 -11.391 1 95.25 217 GLY B N 1
ATOM 3656 C CA . GLY B 1 217 ? -1.903 -10.711 -12.336 1 95.25 217 GLY B CA 1
ATOM 3657 C C . GLY B 1 217 ? -1.088 -11.852 -11.75 1 95.25 217 GLY B C 1
ATOM 3658 O O . GLY B 1 217 ? -1.087 -12.961 -12.289 1 95.25 217 GLY B O 1
ATOM 3659 N N . PHE B 1 218 ? -0.396 -11.586 -10.68 1 92.69 218 PHE B N 1
ATOM 3660 C CA . PHE B 1 218 ? 0.442 -12.594 -10.047 1 92.69 218 PHE B CA 1
ATOM 3661 C C . PHE B 1 218 ? -0.404 -13.742 -9.516 1 92.69 218 PHE B C 1
ATOM 3663 O O . PHE B 1 218 ? 0.09 -14.867 -9.359 1 92.69 218 PHE B O 1
ATOM 3670 N N . VAL B 1 219 ? -1.66 -13.469 -9.266 1 93.88 219 VAL B N 1
ATOM 3671 C CA . VAL B 1 219 ? -2.529 -14.523 -8.75 1 93.88 219 VAL B CA 1
ATOM 3672 C C . VAL B 1 219 ? -3.602 -14.852 -9.789 1 93.88 219 VAL B C 1
ATOM 3674 O O . VAL B 1 219 ? -4.59 -15.523 -9.477 1 93.88 219 VAL B O 1
ATOM 3677 N N . GLY B 1 220 ? -3.441 -14.289 -10.922 1 94.62 220 GLY B N 1
ATOM 3678 C CA . GLY B 1 220 ? -4.363 -14.625 -12 1 94.62 220 GLY B CA 1
ATOM 3679 C C . GLY B 1 220 ? -5.539 -13.664 -12.094 1 94.62 220 GLY B C 1
ATOM 3680 O O . GLY B 1 220 ? -6.547 -13.984 -12.727 1 94.62 220 GLY B O 1
ATOM 3681 N N . ALA B 1 221 ? -5.418 -12.508 -11.516 1 95.62 221 ALA B N 1
ATOM 3682 C CA . ALA B 1 221 ? -6.559 -11.594 -11.461 1 95.62 221 ALA B CA 1
ATOM 3683 C C . ALA B 1 221 ? -6.527 -10.609 -12.625 1 95.62 221 ALA B C 1
ATOM 3685 O O . ALA B 1 221 ? -7.238 -9.602 -12.609 1 95.62 221 ALA B O 1
ATOM 3686 N N . GLY B 1 222 ? -5.676 -10.859 -13.562 1 94.62 222 GLY B N 1
ATOM 3687 C CA . GLY B 1 222 ? -5.668 -10.078 -14.781 1 94.62 222 GLY B CA 1
ATOM 3688 C C . GLY B 1 222 ? -4.738 -8.883 -14.719 1 94.62 222 GLY B C 1
ATOM 3689 O O . GLY B 1 222 ? -4.105 -8.633 -13.688 1 94.62 222 GLY B O 1
ATOM 3690 N N . GLY B 1 223 ? -4.621 -8.148 -15.914 1 96.44 223 GLY B N 1
ATOM 3691 C CA . GLY B 1 223 ? -3.82 -6.938 -15.992 1 96.44 223 GLY B CA 1
ATOM 3692 C C . GLY B 1 223 ? -2.377 -7.203 -16.375 1 96.44 223 GLY B C 1
ATOM 3693 O O . GLY B 1 223 ? -2.014 -8.336 -16.703 1 96.44 223 GLY B O 1
ATOM 3694 N N . ILE B 1 224 ? -1.618 -6.203 -16.312 1 97.31 224 ILE B N 1
ATOM 3695 C CA . ILE B 1 224 ? -0.234 -6.219 -16.781 1 97.31 224 ILE B CA 1
ATOM 3696 C C . ILE B 1 224 ? 0.602 -7.121 -15.875 1 97.31 224 ILE B C 1
ATOM 3698 O O . ILE B 1 224 ? 1.69 -7.555 -16.25 1 97.31 224 ILE B O 1
ATOM 3702 N N . GLY B 1 225 ? 0.121 -7.387 -14.734 1 96.31 225 GLY B N 1
ATOM 3703 C CA . GLY B 1 225 ? 0.813 -8.266 -13.805 1 96.31 225 GLY B CA 1
ATOM 3704 C C . GLY B 1 225 ? 0.996 -9.672 -14.344 1 96.31 225 GLY B C 1
ATOM 3705 O O . GLY B 1 225 ? 1.937 -10.375 -13.961 1 96.31 225 GLY B O 1
ATOM 3706 N N . VAL B 1 226 ? 0.098 -10.125 -15.195 1 96.94 226 VAL B N 1
ATOM 3707 C CA . VAL B 1 226 ? 0.211 -11.453 -15.797 1 96.94 226 VAL B CA 1
ATOM 3708 C C . VAL B 1 226 ? 1.465 -11.523 -16.656 1 96.94 226 VAL B C 1
ATOM 3710 O O . VAL B 1 226 ? 2.244 -12.469 -16.562 1 96.94 226 VAL B O 1
ATOM 3713 N N . GLN B 1 227 ? 1.638 -10.477 -17.453 1 97.69 227 GLN B N 1
ATOM 3714 C CA . GLN B 1 227 ? 2.816 -10.422 -18.312 1 97.69 227 GLN B CA 1
ATOM 3715 C C . GLN B 1 227 ? 4.094 -10.32 -17.484 1 97.69 227 GLN B C 1
ATOM 3717 O O . GLN B 1 227 ? 5.117 -10.906 -17.844 1 97.69 227 GLN B O 1
ATOM 3722 N N . LEU B 1 228 ? 4.043 -9.531 -16.453 1 96.44 228 LEU B N 1
ATOM 3723 C CA . LEU B 1 228 ? 5.219 -9.391 -15.594 1 96.44 228 LEU B CA 1
ATOM 3724 C C . LEU B 1 228 ? 5.59 -10.719 -14.953 1 96.44 228 LEU B C 1
ATOM 3726 O O . LEU B 1 228 ? 6.758 -11.117 -14.969 1 96.44 228 LEU B O 1
ATOM 3730 N N . PHE B 1 229 ? 4.641 -11.383 -14.438 1 95.75 229 PHE B N 1
ATOM 3731 C CA . PHE B 1 229 ? 4.863 -12.68 -13.812 1 95.75 229 PHE B CA 1
ATOM 3732 C C . PHE B 1 229 ? 5.449 -13.672 -14.805 1 95.75 229 PHE B C 1
ATOM 3734 O O . PHE B 1 229 ? 6.402 -14.391 -14.484 1 95.75 229 PHE B O 1
ATOM 3741 N N . ARG B 1 230 ? 4.957 -13.711 -15.984 1 96 230 ARG B N 1
ATOM 3742 C CA . ARG B 1 230 ? 5.434 -14.625 -17.016 1 96 230 ARG B CA 1
ATOM 3743 C C . ARG B 1 230 ? 6.867 -14.297 -17.422 1 96 230 ARG B C 1
ATOM 3745 O O . ARG B 1 230 ? 7.691 -15.195 -17.594 1 96 230 ARG B O 1
ATOM 3752 N N . ALA B 1 231 ? 7.09 -13.031 -17.578 1 97.12 231 ALA B N 1
ATOM 3753 C CA . ALA B 1 231 ? 8.422 -12.602 -18 1 97.12 231 ALA B CA 1
ATOM 3754 C C . ALA B 1 231 ? 9.469 -12.938 -16.953 1 97.12 231 ALA B C 1
ATOM 3756 O O . ALA B 1 231 ? 10.57 -13.391 -17.281 1 97.12 231 ALA B O 1
ATOM 3757 N N . VAL B 1 232 ? 9.172 -12.719 -15.68 1 95.06 232 VAL B N 1
ATOM 3758 C CA . VAL B 1 232 ? 10.117 -13.023 -14.609 1 95.06 232 VAL B CA 1
ATOM 3759 C C . VAL B 1 232 ? 10.375 -14.531 -14.555 1 95.06 232 VAL B C 1
ATOM 3761 O O . VAL B 1 232 ? 11.523 -14.969 -14.469 1 95.06 232 VAL B O 1
ATOM 3764 N N . ASN B 1 233 ? 9.336 -15.336 -14.703 1 93.19 233 ASN B N 1
ATOM 3765 C CA . ASN B 1 233 ? 9.477 -16.781 -14.617 1 93.19 233 ASN B CA 1
ATOM 3766 C C . ASN B 1 233 ? 10.172 -17.359 -15.844 1 93.19 233 ASN B C 1
ATOM 3768 O O . ASN B 1 233 ? 10.727 -18.453 -15.789 1 93.19 233 ASN B O 1
ATOM 3772 N N . ALA B 1 234 ? 10.156 -16.656 -16.922 1 95.81 234 ALA B N 1
ATOM 3773 C CA . ALA B 1 234 ? 10.859 -17.062 -18.141 1 95.81 234 ALA B CA 1
ATOM 3774 C C . ALA B 1 234 ? 12.281 -16.5 -18.156 1 95.81 234 ALA B C 1
ATOM 3776 O O . ALA B 1 234 ? 13.023 -16.719 -19.125 1 95.81 234 ALA B O 1
ATOM 3777 N N . PHE B 1 235 ? 12.594 -15.75 -17.172 1 95.38 235 PHE B N 1
ATOM 3778 C CA . PHE B 1 235 ? 13.906 -15.117 -17.047 1 95.38 235 PHE B CA 1
ATOM 3779 C C . PHE B 1 235 ? 14.172 -14.188 -18.234 1 95.38 235 PHE B C 1
ATOM 3781 O O . PHE B 1 235 ? 15.32 -14.047 -18.656 1 95.38 235 PHE B O 1
ATOM 3788 N N . ALA B 1 236 ? 13.102 -13.703 -18.766 1 97.31 236 ALA B N 1
ATOM 3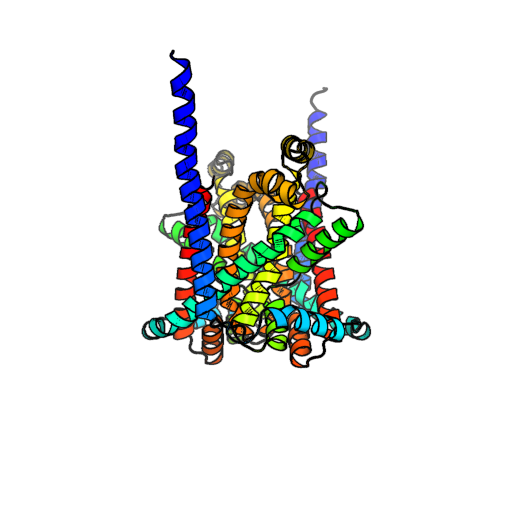789 C CA . ALA B 1 236 ? 13.227 -12.719 -19.844 1 97.31 236 ALA B CA 1
ATOM 3790 C C . ALA B 1 236 ? 13.438 -11.312 -19.281 1 97.31 236 ALA B C 1
ATOM 3792 O O . ALA B 1 236 ? 12.547 -10.469 -19.375 1 97.31 236 ALA B O 1
ATOM 3793 N N . TRP B 1 237 ? 14.609 -11.039 -18.938 1 97 237 TRP B N 1
ATOM 3794 C CA . TRP B 1 237 ? 14.93 -9.875 -18.125 1 97 237 TRP B CA 1
ATOM 3795 C C . TRP B 1 237 ? 14.789 -8.586 -18.922 1 97 237 TRP B C 1
ATOM 3797 O O . TRP B 1 237 ? 14.422 -7.547 -18.375 1 97 237 TRP B O 1
ATOM 3807 N N . GLN B 1 238 ? 15.008 -8.641 -20.156 1 98 238 GLN B N 1
ATOM 3808 C CA . GLN B 1 238 ? 14.82 -7.449 -20.969 1 98 238 GLN B CA 1
ATOM 3809 C C . GLN B 1 238 ? 13.344 -7.086 -21.078 1 98 238 GLN B C 1
ATOM 3811 O O . GLN B 1 238 ? 12.984 -5.906 -21.109 1 98 238 GLN B O 1
ATOM 3816 N N . SER B 1 239 ? 12.516 -8.125 -21.156 1 98 239 SER B N 1
ATOM 3817 C CA . SER B 1 239 ? 11.07 -7.898 -21.156 1 98 239 SER B CA 1
ATOM 3818 C C . SER B 1 239 ? 10.594 -7.387 -19.797 1 98 239 SER B C 1
ATOM 3820 O O . SER B 1 239 ? 9.727 -6.512 -19.734 1 98 239 SER B O 1
ATOM 3822 N N . VAL B 1 240 ? 11.156 -7.93 -18.734 1 97.06 240 VAL B N 1
ATOM 3823 C CA . VAL B 1 240 ? 10.844 -7.473 -17.391 1 97.06 240 VAL B CA 1
ATOM 3824 C C . VAL B 1 240 ? 11.141 -5.98 -17.266 1 97.06 240 VAL B C 1
ATOM 3826 O O . VAL B 1 240 ? 10.32 -5.215 -16.766 1 97.06 240 VAL B O 1
ATOM 3829 N N . ALA B 1 241 ? 12.297 -5.602 -17.781 1 97.19 241 ALA B N 1
ATOM 3830 C CA . ALA B 1 241 ? 12.703 -4.199 -17.734 1 97.19 241 ALA B CA 1
ATOM 3831 C C . ALA B 1 241 ? 11.695 -3.318 -18.469 1 97.19 241 ALA B C 1
ATOM 3833 O O . ALA B 1 241 ? 11.32 -2.248 -17.984 1 97.19 241 ALA B O 1
ATOM 3834 N N . MET B 1 242 ? 11.289 -3.773 -19.578 1 97.88 242 MET B N 1
ATOM 3835 C CA . MET B 1 242 ? 10.336 -2.994 -20.359 1 97.88 242 MET B CA 1
ATOM 3836 C C . MET B 1 242 ? 9 -2.871 -19.641 1 97.88 242 MET B C 1
ATOM 3838 O O . MET B 1 242 ? 8.398 -1.797 -19.625 1 97.88 242 MET B O 1
ATOM 3842 N N . ILE B 1 243 ? 8.516 -3.916 -19.047 1 97.62 243 ILE B N 1
ATOM 3843 C CA . ILE B 1 243 ? 7.25 -3.91 -18.312 1 97.62 243 ILE B CA 1
ATOM 3844 C C . ILE B 1 243 ? 7.348 -2.945 -17.125 1 97.62 243 ILE B C 1
ATOM 3846 O O . ILE B 1 243 ? 6.434 -2.148 -16.891 1 97.62 243 ILE B O 1
ATOM 3850 N N . LEU B 1 244 ? 8.469 -3.004 -16.422 1 95.62 244 LEU B N 1
ATOM 3851 C CA . LEU B 1 244 ? 8.664 -2.129 -15.266 1 95.62 244 LEU B CA 1
ATOM 3852 C C . LEU B 1 244 ? 8.703 -0.666 -15.703 1 95.62 244 LEU B C 1
ATOM 3854 O O . LEU B 1 244 ? 8.172 0.205 -15.008 1 95.62 244 LEU B O 1
ATOM 3858 N N . LEU B 1 245 ? 9.328 -0.409 -16.812 1 96.31 245 LEU B N 1
ATOM 3859 C CA . LEU B 1 245 ? 9.375 0.951 -17.344 1 96.31 245 LEU B CA 1
ATOM 3860 C C . LEU B 1 245 ? 7.973 1.44 -17.703 1 96.31 245 LEU B C 1
ATOM 3862 O O . LEU B 1 245 ? 7.621 2.588 -17.422 1 96.31 245 LEU B O 1
ATOM 3866 N N . VAL B 1 246 ? 7.207 0.574 -18.297 1 96.75 246 VAL B N 1
ATOM 3867 C CA . VAL B 1 246 ? 5.84 0.921 -18.672 1 96.75 246 VAL B CA 1
ATOM 3868 C C . VAL B 1 246 ? 5.008 1.153 -17.406 1 96.75 246 VAL B C 1
ATOM 3870 O O . VAL B 1 246 ? 4.238 2.115 -17.328 1 96.75 246 VAL B O 1
ATOM 3873 N N . ILE B 1 247 ? 5.141 0.294 -16.438 1 95.06 247 ILE B N 1
ATOM 3874 C CA . ILE B 1 247 ? 4.445 0.457 -15.164 1 95.06 247 ILE B CA 1
ATOM 3875 C C . ILE B 1 247 ? 4.852 1.779 -14.523 1 95.06 247 ILE B C 1
ATOM 3877 O O . ILE B 1 247 ? 3.998 2.529 -14.039 1 95.06 247 ILE B O 1
ATOM 3881 N N . PHE B 1 248 ? 6.152 2.033 -14.531 1 94.06 248 PHE B N 1
ATOM 3882 C CA . PHE B 1 248 ? 6.656 3.289 -13.992 1 94.06 248 PHE B CA 1
ATOM 3883 C C . PHE B 1 248 ? 5.992 4.48 -14.672 1 94.06 248 PHE B C 1
ATOM 3885 O O . PHE B 1 248 ? 5.555 5.418 -14.008 1 94.06 248 PHE B O 1
ATOM 3892 N N . GLY B 1 249 ? 5.914 4.449 -15.961 1 94.88 249 GLY B N 1
ATOM 3893 C CA . GLY B 1 249 ? 5.273 5.512 -16.719 1 94.88 249 GLY B CA 1
ATOM 3894 C C . GLY B 1 249 ? 3.824 5.73 -16.328 1 94.88 249 GLY B C 1
ATOM 3895 O O . GLY B 1 249 ? 3.402 6.863 -16.094 1 94.88 249 GLY B O 1
ATOM 3896 N N . VAL B 1 250 ? 3.109 4.691 -16.188 1 93.81 250 VAL B N 1
ATOM 3897 C CA . VAL B 1 250 ? 1.686 4.797 -15.891 1 93.81 250 VAL B CA 1
ATOM 3898 C C . VAL B 1 250 ? 1.496 5.305 -14.461 1 93.81 250 VAL B C 1
ATOM 3900 O O . VAL B 1 250 ? 0.589 6.094 -14.188 1 93.81 250 VAL B O 1
ATOM 3903 N N . VAL B 1 251 ? 2.277 4.863 -13.586 1 91.56 251 VAL B N 1
ATOM 3904 C CA . VAL B 1 251 ? 2.176 5.285 -12.188 1 91.56 251 VAL B CA 1
ATOM 3905 C C . VAL B 1 251 ? 2.484 6.777 -12.078 1 91.56 251 VAL B C 1
ATOM 3907 O O . VAL B 1 251 ? 1.778 7.512 -11.383 1 91.56 251 VAL B O 1
ATOM 3910 N N . VAL B 1 252 ? 3.525 7.227 -12.766 1 91.88 252 VAL B N 1
ATOM 3911 C CA . VAL B 1 252 ? 3.887 8.641 -12.75 1 91.88 252 VAL B CA 1
ATOM 3912 C C . VAL B 1 252 ? 2.752 9.477 -13.344 1 91.88 252 VAL B C 1
ATOM 3914 O O . VAL B 1 252 ? 2.389 10.516 -12.797 1 91.88 252 VAL B O 1
ATOM 3917 N N . VAL B 1 253 ? 2.23 8.977 -14.383 1 93.81 253 VAL B N 1
ATOM 3918 C CA . VAL B 1 253 ? 1.135 9.688 -15.031 1 93.81 253 VAL B CA 1
ATOM 3919 C C . VAL B 1 253 ? -0.074 9.742 -14.102 1 93.81 253 VAL B C 1
ATOM 3921 O O . VAL B 1 253 ? -0.688 10.797 -13.938 1 93.81 253 VAL B O 1
ATOM 3924 N N . SER B 1 254 ? -0.408 8.625 -13.531 1 91.69 254 SER B N 1
ATOM 3925 C CA . SER B 1 254 ? -1.554 8.578 -12.633 1 91.69 254 SER B CA 1
ATOM 3926 C C . SER B 1 254 ? -1.348 9.484 -11.422 1 91.69 254 SER B C 1
ATOM 3928 O O . SER B 1 254 ? -2.277 10.164 -10.984 1 91.69 254 SER B O 1
ATOM 3930 N N . GLU B 1 255 ? -0.2 9.477 -10.906 1 88.88 255 GLU B N 1
ATOM 3931 C CA . GLU B 1 255 ? 0.117 10.336 -9.766 1 88.88 255 GLU B CA 1
ATOM 3932 C C . GLU B 1 255 ? -0.023 11.805 -10.133 1 88.88 255 GLU B C 1
ATOM 3934 O O . GLU B 1 255 ? -0.572 12.594 -9.359 1 88.88 255 GLU B O 1
ATOM 3939 N N . THR B 1 256 ? 0.507 12.195 -11.281 1 90.62 256 THR B N 1
ATOM 3940 C CA . THR B 1 256 ? 0.437 13.578 -11.742 1 90.62 256 THR B CA 1
ATOM 3941 C C . THR B 1 256 ? -1.011 13.992 -11.984 1 90.62 256 THR B C 1
ATOM 3943 O O . THR B 1 256 ? -1.419 15.094 -11.609 1 90.62 256 THR B O 1
ATOM 3946 N N . LEU B 1 257 ? -1.707 13.102 -12.578 1 89.19 257 LEU B N 1
ATOM 3947 C CA . LEU B 1 257 ? -3.117 13.375 -12.836 1 89.19 257 LEU B CA 1
ATOM 3948 C C . LEU B 1 257 ? -3.889 13.531 -11.523 1 89.19 257 LEU B C 1
ATOM 3950 O O . LEU B 1 257 ? -4.719 14.43 -11.391 1 89.19 257 LEU B O 1
ATOM 3954 N N . SER B 1 258 ? -3.621 12.609 -10.633 1 88.62 258 SER B N 1
ATOM 3955 C CA . SER B 1 258 ? -4.285 12.656 -9.336 1 88.62 258 SER B CA 1
ATOM 3956 C C . SER B 1 258 ? -3.945 13.945 -8.586 1 88.62 258 SER B C 1
ATOM 3958 O O . SER B 1 258 ? -4.82 14.57 -7.988 1 88.62 258 SER B O 1
ATOM 3960 N N . ALA B 1 259 ? -2.742 14.414 -8.68 1 85.44 259 ALA B N 1
ATOM 3961 C CA . ALA B 1 259 ? -2.312 15.648 -8.023 1 85.44 259 ALA B CA 1
ATOM 3962 C C . ALA B 1 259 ? -3 16.859 -8.648 1 85.44 259 ALA B C 1
ATOM 3964 O O . ALA B 1 259 ? -3.449 17.75 -7.93 1 85.44 259 ALA B O 1
ATOM 3965 N N . TYR B 1 260 ? -3.076 16.812 -9.859 1 85.38 260 TYR B N 1
ATOM 3966 C CA . TYR B 1 260 ? -3.695 17.922 -10.586 1 85.38 260 TYR B CA 1
ATOM 3967 C C . TYR B 1 260 ? -5.184 18.016 -10.266 1 85.38 260 TYR B C 1
ATOM 3969 O O . TYR B 1 260 ? -5.695 19.094 -9.984 1 85.38 260 TYR B O 1
ATOM 3977 N N . THR B 1 261 ? -5.875 16.969 -10.266 1 83 261 THR B N 1
ATOM 3978 C CA . THR B 1 261 ? -7.312 16.938 -10.031 1 83 261 THR B CA 1
ATOM 3979 C C . THR B 1 261 ? -7.637 17.328 -8.594 1 83 261 THR B C 1
ATOM 3981 O O . THR B 1 261 ? -8.633 18 -8.336 1 83 261 THR B O 1
ATOM 3984 N N . ARG B 1 262 ? -6.812 16.938 -7.695 1 79.12 262 ARG B N 1
ATOM 3985 C CA . ARG B 1 262 ? -7.023 17.297 -6.293 1 79.12 262 ARG B CA 1
ATOM 3986 C C . ARG B 1 262 ? -6.855 18.797 -6.078 1 79.12 262 ARG B C 1
ATOM 3988 O O . ARG B 1 262 ? -7.57 19.391 -5.27 1 79.12 262 ARG B O 1
ATOM 3995 N N . GLY B 1 263 ? -6.008 19.406 -6.895 1 75.94 263 GLY B N 1
ATOM 3996 C CA . GLY B 1 263 ? -5.82 20.844 -6.84 1 75.94 263 GLY B CA 1
ATOM 3997 C C . GLY B 1 263 ? -7.02 21.625 -7.359 1 75.94 263 GLY B C 1
ATOM 3998 O O . GLY B 1 263 ? -7.273 22.734 -6.918 1 75.94 263 GLY B O 1
ATOM 3999 N N . MET B 1 264 ? -7.77 21 -8.219 1 72.19 264 MET B N 1
ATOM 4000 C CA . MET B 1 264 ? -8.93 21.656 -8.82 1 72.19 264 MET B CA 1
ATOM 4001 C C . MET B 1 264 ? -10.133 21.594 -7.887 1 72.19 264 MET B C 1
ATOM 4003 O O . MET B 1 264 ? -11.039 22.422 -7.965 1 72.19 264 MET B O 1
ATOM 4007 N N . VAL B 1 265 ? -10.242 20.531 -7.074 1 65.81 265 VAL B N 1
ATOM 4008 C CA . VAL B 1 265 ? -11.375 20.328 -6.184 1 65.81 265 VAL B CA 1
ATOM 4009 C C . VAL B 1 265 ? -11.211 21.188 -4.934 1 65.81 265 VAL B C 1
ATOM 4011 O O . VAL B 1 265 ? -12.203 21.578 -4.305 1 65.81 265 VAL B O 1
ATOM 4014 N N . ARG B 1 266 ? -10.016 21.609 -4.578 1 56.12 266 ARG B N 1
ATOM 4015 C CA . ARG B 1 266 ? -9.828 22.531 -3.457 1 56.12 266 ARG B CA 1
ATOM 4016 C C . ARG B 1 266 ? -10.125 23.969 -3.867 1 56.12 266 ARG B C 1
ATOM 4018 O O . ARG B 1 266 ? -9.914 24.344 -5.023 1 56.12 266 ARG B O 1
#

Organism: NCBI:txid355548

pLDDT: mean 86.88, std 14.34, range [32.38, 98.0]

Nearest PDB structures (foldseek):
  7ahc-assembly1_B  TM=6.208E-01  e=1.426E-04  Lactococcus lactis subsp. lactis
  7ahd-assembly1_B  TM=5.536E-01  e=6.304E-05  Lactococcus lactis subsp. lactis
  7ahh-assembly1_B  TM=6.289E-01  e=2.458E-04  Lactococcus lactis subsp. lactis
  7ahh-assembly1_A  TM=6.480E-01  e=6.371E-04  Lactococcus lactis subsp. lactis
  7ahd-assembly1_A  TM=5.727E-01  e=6.666E-04  Lactococcus lactis subsp. lactis

InterPro domains:
  IPR000515 ABC transporter type 1, transmembrane domain MetI-like [PF00528] (93-254)
  IPR000515 ABC transporter type 1, transmembrane domain MetI-like [PS50928] (75-258)
  IPR000515 ABC transporter type 1, transmembrane domain MetI-like [cd06261] (75-253)
  IPR005769 ABC transporter, permease PhnE/PtxC [TIGR01097] (23-264)
  IPR035906 MetI-like superfamily [G3DSA:1.10.3720.10] (71-262)
  IPR035906 MetI-like superfamily [SSF161098] (70-253)

Foldseek 3Di:
DVVPVVVVVVVPVVVVVVVVVVVVVVVVVVVVVVCCVVVCPPPPPPVCVVVVVVVLVVLQPPADPVCLVVQPVLLVLLLVLLLLLLVLLLVLLLLLLLQCAPVRNPDDVSNVVSVVLLVVLCVDALLNQLLVQCVVVNFEQVSSSPSSSSNCSNVSSVQLSVQQNPFDCVQLVVQVVVVDDPVSSCVRPRCVSCVLVSVLSSLVSSLVSSLSSCCSCVSRNGGSNVVLNVCVVVVVSSNNSSSVVVSVVVSVVSVVVSVVVNVVSD/DPVPVVVVVVVPVVVVVVVVVVVVVVVVVVVVVVCCVVVCPPPPPPVCVVVVVVVLVVLQPPADPVCLVVQPVLLVLLLVLLLLLLVLLLVLLLVLLLQCAPVRNPDDVSNVVSVVLLVVLCVDALLNQLLVQCVVVNFEQVSSSPSSSSNCSNVSSVVLSVQQNPFDCVQLVVQVVVVDDPVCSCVPPRCVSCVLVSVLSSLVSSLVSSLSSCCSCVSRNGGSNVVLNVCVVVVVSSNNSSSVVVSVVVSVVSVVVSVVVNVVSD

Solvent-accessible surface area (backbone atoms only — not comparable to full-atom values): 25874 Å² total; per-residue (Å²): 127,77,77,63,65,68,61,56,62,62,50,54,65,47,47,55,52,44,47,50,47,49,47,50,49,47,48,49,48,49,50,38,53,48,25,47,59,70,61,53,60,56,82,79,45,76,76,49,51,62,56,53,51,51,51,50,54,56,52,20,56,67,50,35,67,82,54,53,70,73,41,50,62,30,41,50,45,18,49,31,30,15,50,42,5,42,54,50,11,54,64,55,11,51,63,36,10,41,21,44,11,82,83,61,26,90,45,70,69,45,28,50,47,18,47,47,50,27,50,53,22,62,54,46,55,48,63,59,41,17,41,54,29,13,73,73,70,33,70,28,49,65,15,26,18,52,14,45,12,50,33,41,21,12,60,49,12,48,55,47,9,55,48,59,57,66,53,67,60,66,54,31,49,55,40,43,72,71,67,48,51,73,67,49,29,42,62,68,27,46,43,68,71,38,42,65,58,50,51,44,51,48,43,51,48,32,40,53,30,42,57,58,26,45,53,30,11,68,57,36,10,27,28,40,10,38,57,45,47,51,24,57,76,66,65,35,39,20,50,35,40,32,49,50,49,52,48,40,51,52,47,52,49,38,48,52,50,37,53,51,52,46,58,67,72,99,129,76,78,65,63,67,61,57,63,63,50,53,65,47,49,54,52,45,48,49,46,48,47,50,51,47,48,49,47,48,50,38,52,49,24,48,58,68,62,52,59,56,82,77,45,77,76,49,51,61,53,55,50,53,52,49,54,55,54,20,55,66,49,37,67,81,53,52,70,73,40,51,61,31,42,51,45,17,50,30,29,14,50,42,4,42,53,50,12,54,65,54,10,51,63,36,10,40,21,43,11,81,83,60,27,90,45,70,68,45,27,50,48,19,47,47,51,27,50,55,23,63,53,45,54,48,62,59,42,16,41,54,30,13,73,72,72,35,70,28,49,66,15,27,15,52,14,45,12,51,32,39,21,11,58,49,13,50,55,48,10,54,47,60,56,64,52,67,59,66,54,31,49,54,39,43,72,72,68,48,50,74,65,48,29,41,62,69,27,47,42,68,73,39,42,67,57,49,53,44,51,47,42,51,48,34,40,52,30,42,58,57,28,46,53,30,12,67,57,36,10,25,27,40,9,38,59,45,48,50,24,57,75,65,65,35,38,20,50,35,40,32,50,52,51,51,48,39,50,52,46,53,49,38,48,51,50,35,52,52,53,46,59,67,73,98

Sequence (532 aa):
MASANDSETWQRFDRRHRLGRLLGWLGAAVVFAASWRFLDMGVTRPEIIPREISDLLTRMYPPDVAYAGDLVGPLIETIHIAAMGTAGALVLAVPVALLAAENTTPNAATYWLGKLIVTVSRSVNTIVWALVFVVVFGAGPLAGTVAIAFRSVGFLGKLLGEEIEEIDFGQVEAVRASGASSLQVLLFGILPQVKPALVGLSVYRWDINVRDSTILGFVGAGGIGVQLFRAVNAFAWQSVAMILLVIFGVVVVSETLSAYTRGMVRMASANDSETWQRFDRRHRLGRLLGWLGAAVVFAASWRFLDMGVTRPEIIPREISDLLTRMYPPDVAYAGDLVGPLIETIHIAAMGTAGALVLAVPVALLAAENTTPNAATYWLGKLIVTVSRSVNTIVWALVFVVVFGAGPLAGTVAIAFRSVGFLGKLLGEEIEEIDFGQVEAVRASGASSLQVLLFGILPQVKPALVGLSVYRWDINVRDSTILGFVGAGGIGVQLFRAVNAFAWQSVAMILLVIFGVVVVSETLSAYTRGMVR

Secondary structure (DSSP, 8-state):
-GGGTHHHHHHHHHHHHHHHHHHHHHHHHHHHHHHHHHTT--SS-TTHHHHHHHHHHHHHPSP-GGGGGGGHHHHHHHHHHHHHHHHHHHHHHHHHHHHHSTTT-SSHHHHHHHHHHHHHHHHS-HHHHHHHHHHHH-SSHHHHHHHHHHHHHHHHHHHHHHHHHTS-HHHHHHHHHTT--HHHHIIIIIHHHHHHHHHHHHHHHHHHHHHHHTTGGGGT--SHHHHHHHHHHTT-HHHHHHHHHHHHHHHHHHHHHHHHHHHHH-/-GGGTHHHHHHHHHHHHHHHHHHHHHHHHHHHHHHHHHTT--SS-TTHHHHHHHHHHHHHPSP-GGGGGGGHHHHHHHHHHHHHHHHHHHHHHHHHHHHHSTTT-SSHHHHHHHHHHHHHHHHS-HHHHHHHHHHHH-SSHHHHHHHHHHHHHHHHHHHHHHHHHTS-HHHHHHHHHTT--HHHHIIIIIHHHHHHHHHHHHHHHHHHHHHHHTTGGGGT--SHHHHHHHHHHTT-HHHHHHHHHHHHHHHHHHHHHHHHHHHHH-

Radius of gyration: 25.69 Å; Cα contacts (8 Å, |Δi|>4): 733; chains: 2; bounding box: 76×76×74 Å